Protein AF-A0A385SNW0-F1 (afdb_monomer_lite)

Radius of gyration: 22.73 Å; chains: 1; bounding box: 63×82×69 Å

Secondary structure (DSSP, 8-state):
---PPPPPPPPPPPPPSS-SS-HHHHHHHHT-S-HHHHHHHHHHHHHHHHH--------TTS------TTS--S--HHHHHHHHTTTHHHHHHHHHHHHHH-STT-PPPTT-HHHHHHHHHHHHHIIIIIS---TT-TT---BTTB--HHHHHHHHHHHHHS---SS--TT-TTSSS------SS--TTHHHHHHHHHHHHHHHHHHHH-SSS-----HHHHHHHHHHHHHHHHHHHT-SS---HHHHTTSTTHHHHHHHHHHHHHHHHHHHTT-HHHHHTT---SSHHHHHHHHHHHHT-PPPTTHHHHHHHHHHHHHHHHHHHTTTTTSSSHHHHHHHHHHTT-TTT-----HHHHHHHHHHHHHHHHHHHHH---SS-GGG---------------------

pLDDT: mean 79.0, std 19.17, range [30.14, 98.19]

Structure (mmCIF, N/CA/C/O backbone):
data_AF-A0A385SNW0-F1
#
_entry.id   AF-A0A385SNW0-F1
#
loop_
_atom_site.group_PDB
_atom_site.id
_atom_site.type_symbol
_atom_site.label_atom_id
_atom_site.label_alt_id
_atom_site.label_comp_id
_atom_site.label_asym_id
_atom_site.label_entity_id
_atom_site.label_seq_id
_atom_site.pdbx_PDB_ins_code
_atom_site.Cartn_x
_atom_site.Cartn_y
_atom_site.Cartn_z
_atom_site.occupancy
_atom_site.B_iso_or_equiv
_atom_site.auth_seq_id
_atom_site.auth_comp_id
_atom_site.auth_asym_id
_atom_site.auth_atom_id
_atom_site.pdbx_PDB_model_num
ATOM 1 N N . MET A 1 1 ? -7.288 33.166 36.644 1.00 39.44 1 MET A N 1
ATOM 2 C CA . MET A 1 1 ? -6.445 32.934 35.454 1.00 39.44 1 MET A CA 1
ATOM 3 C C . MET A 1 1 ? -7.300 32.176 34.458 1.00 39.44 1 MET A C 1
ATOM 5 O O . MET A 1 1 ? -7.599 31.019 34.710 1.00 39.44 1 MET A O 1
ATOM 9 N N . ASN A 1 2 ? -7.785 32.853 33.417 1.00 34.69 2 ASN A N 1
ATOM 10 C CA . ASN A 1 2 ? -8.553 32.218 32.348 1.00 34.69 2 ASN A CA 1
ATOM 11 C C . ASN A 1 2 ? -7.585 31.387 31.509 1.00 34.69 2 ASN A C 1
ATOM 13 O O . ASN A 1 2 ? -6.866 31.938 30.678 1.00 34.69 2 ASN A O 1
ATOM 17 N N . SER A 1 3 ? -7.528 30.082 31.763 1.00 32.91 3 SER A N 1
ATOM 18 C CA . SER A 1 3 ? -6.927 29.143 30.828 1.00 32.91 3 SER A CA 1
ATOM 19 C C . SER A 1 3 ? -7.819 29.100 29.593 1.00 32.91 3 SER A C 1
ATOM 21 O O . SER A 1 3 ? -8.961 28.644 29.634 1.00 32.91 3 SER A O 1
ATOM 23 N N . THR A 1 4 ? -7.314 29.638 28.489 1.00 33.72 4 THR A N 1
ATOM 24 C CA . THR A 1 4 ? -7.886 29.391 27.172 1.00 33.72 4 THR A CA 1
ATOM 25 C C . THR A 1 4 ? -7.966 27.877 26.956 1.00 33.72 4 THR A C 1
ATOM 27 O O . THR A 1 4 ? -6.985 27.177 27.231 1.00 33.72 4 THR A O 1
ATOM 30 N N . PRO A 1 5 ? -9.117 27.340 26.513 1.00 36.12 5 PRO A N 1
ATOM 31 C CA . PRO A 1 5 ? -9.210 25.931 26.169 1.00 36.12 5 PRO A CA 1
ATOM 32 C C . PRO A 1 5 ? -8.174 25.613 25.080 1.00 36.12 5 PRO A C 1
ATOM 34 O O . PRO A 1 5 ? -7.929 26.457 24.209 1.00 36.12 5 PRO A O 1
ATOM 37 N N . PRO A 1 6 ? -7.528 24.436 25.137 1.00 34.84 6 PRO A N 1
ATOM 38 C CA . PRO A 1 6 ? -6.547 24.046 24.138 1.00 34.84 6 PRO A CA 1
ATOM 39 C C . PRO A 1 6 ? -7.198 24.085 22.755 1.00 34.84 6 PRO A C 1
ATOM 41 O O . PRO A 1 6 ? -8.291 23.553 22.559 1.00 34.84 6 PRO A O 1
ATOM 44 N N . VAL A 1 7 ? -6.528 24.748 21.809 1.00 32.88 7 VAL A N 1
ATOM 45 C CA . VAL A 1 7 ? -6.937 24.762 20.403 1.00 32.88 7 VAL A CA 1
ATOM 46 C C . VAL A 1 7 ? -7.024 23.300 19.946 1.00 32.88 7 VAL A C 1
ATOM 48 O O . VAL A 1 7 ? -6.035 22.576 20.103 1.00 32.88 7 VAL A O 1
ATOM 51 N N . PRO A 1 8 ? -8.183 22.830 19.449 1.00 35.72 8 PRO A N 1
ATOM 52 C CA . PRO A 1 8 ? -8.296 21.466 18.966 1.00 35.72 8 PRO A CA 1
ATOM 53 C C . PRO A 1 8 ? -7.280 21.253 17.835 1.00 35.72 8 PRO A C 1
ATOM 55 O O . PRO A 1 8 ? -7.146 22.134 16.981 1.00 35.72 8 PRO A O 1
ATOM 58 N N . PRO A 1 9 ? -6.554 20.122 17.812 1.00 38.06 9 PRO A N 1
ATOM 59 C CA . PRO A 1 9 ? -5.697 19.792 16.685 1.00 38.06 9 PRO A CA 1
ATOM 60 C C . PRO A 1 9 ? -6.530 19.803 15.406 1.00 38.06 9 PRO A C 1
ATOM 62 O O . PRO A 1 9 ? -7.639 19.262 15.380 1.00 38.06 9 PRO A O 1
ATOM 65 N N . THR A 1 10 ? -6.003 20.431 14.359 1.00 35.72 10 THR A N 1
ATOM 66 C CA . THR A 1 10 ? -6.636 20.474 13.043 1.00 35.72 10 THR A CA 1
ATOM 67 C C . THR A 1 10 ? -6.953 19.040 12.613 1.00 35.72 10 THR A C 1
ATOM 69 O O . THR A 1 10 ? -6.046 18.201 12.633 1.00 35.72 10 THR A O 1
ATOM 72 N N . PRO A 1 11 ? -8.213 18.714 12.258 1.00 37.84 11 PRO A N 1
ATOM 73 C CA . PRO A 1 11 ? -8.527 17.433 11.644 1.00 37.84 11 PRO A CA 1
ATOM 74 C C . PRO A 1 11 ? -7.546 17.205 10.501 1.00 37.84 11 PRO A C 1
ATOM 76 O O . PRO A 1 11 ? -7.362 18.109 9.681 1.00 37.84 11 PRO A O 1
ATOM 79 N N . LEU A 1 12 ? -6.898 16.036 10.470 1.00 37.41 12 LEU A N 1
ATOM 80 C CA . LEU A 1 12 ? -6.000 15.720 9.366 1.00 37.41 12 LEU A CA 1
ATOM 81 C C . LEU A 1 12 ? -6.790 15.905 8.069 1.00 37.41 12 LEU A C 1
ATOM 83 O O . LEU A 1 12 ? -7.896 15.352 7.964 1.00 37.41 12 LEU A O 1
ATOM 87 N N . PRO A 1 13 ? -6.269 16.679 7.105 1.00 35.03 13 PRO A N 1
ATOM 88 C CA . PRO A 1 13 ? -6.940 16.813 5.836 1.00 35.03 13 PRO A CA 1
ATOM 89 C C . PRO A 1 13 ? -7.149 15.406 5.268 1.00 35.03 13 PRO A C 1
ATOM 91 O O . PRO A 1 13 ? -6.253 14.550 5.383 1.00 35.03 13 PRO A O 1
ATOM 94 N N . PRO A 1 14 ? -8.346 15.121 4.721 1.00 37.06 14 PRO A N 1
ATOM 95 C CA . PRO A 1 14 ? -8.557 13.876 4.009 1.00 37.06 14 PRO A CA 1
ATOM 96 C C . PRO A 1 14 ? -7.433 13.740 2.986 1.00 37.06 14 PRO A C 1
ATOM 98 O O . PRO A 1 14 ? -7.084 14.720 2.325 1.00 37.06 14 PRO A O 1
ATOM 101 N N . ILE A 1 15 ? -6.856 12.540 2.864 1.00 36.97 15 ILE A N 1
ATOM 102 C CA . ILE A 1 15 ? -6.049 12.239 1.683 1.00 36.97 15 ILE A CA 1
ATOM 103 C C . ILE A 1 15 ? -6.996 12.520 0.522 1.00 36.97 15 ILE A C 1
ATOM 105 O O . ILE A 1 15 ? -8.077 11.919 0.492 1.00 36.97 15 ILE A O 1
ATOM 109 N N . PRO A 1 16 ? -6.682 13.472 -0.368 1.00 31.05 16 PRO A N 1
ATOM 110 C CA . PRO A 1 16 ? -7.543 13.707 -1.499 1.00 31.05 16 PRO A CA 1
ATOM 111 C C . PRO A 1 16 ? -7.663 12.362 -2.211 1.00 31.05 16 PRO A C 1
ATOM 113 O O . PRO A 1 16 ? -6.662 11.799 -2.656 1.00 31.05 16 PRO A O 1
ATOM 116 N N . TYR A 1 17 ? -8.879 11.825 -2.308 1.00 37.06 17 TYR A N 1
ATOM 117 C CA . TYR A 1 17 ? -9.205 10.767 -3.264 1.00 37.06 17 TYR A CA 1
ATOM 118 C C . TYR A 1 17 ? -9.212 11.380 -4.667 1.00 37.06 17 TYR A C 1
ATOM 120 O O . TYR A 1 17 ? -10.197 11.371 -5.387 1.00 37.06 17 TYR A O 1
ATOM 128 N N . THR A 1 18 ? -8.100 12.000 -5.018 1.00 36.72 18 THR A N 1
ATOM 129 C CA . THR A 1 18 ? -7.802 12.643 -6.276 1.00 36.72 18 THR A CA 1
ATOM 130 C C . THR A 1 18 ? -6.296 12.785 -6.230 1.00 36.72 18 THR A C 1
ATOM 132 O O . THR A 1 18 ? -5.792 13.615 -5.481 1.00 36.72 18 THR A O 1
ATOM 135 N N . ASN A 1 19 ? -5.569 11.948 -6.966 1.00 39.91 19 ASN A N 1
ATOM 136 C CA . ASN A 1 19 ? -4.572 12.463 -7.895 1.00 39.91 19 ASN A CA 1
ATOM 137 C C . ASN A 1 19 ? -4.086 13.872 -7.514 1.00 39.91 19 ASN A C 1
ATOM 139 O O . ASN A 1 19 ? -4.603 14.849 -8.053 1.00 39.91 19 ASN A O 1
ATOM 143 N N . SER A 1 20 ? -3.161 13.994 -6.550 1.00 50.25 20 SER A N 1
ATOM 144 C CA . SER A 1 20 ? -2.645 15.306 -6.110 1.00 50.25 20 SER A CA 1
ATOM 145 C C . SER A 1 20 ? -2.094 16.107 -7.299 1.00 50.25 20 SER A C 1
ATOM 147 O O . SER A 1 20 ? -2.001 17.327 -7.254 1.00 50.25 20 SER A O 1
ATOM 149 N N . TYR A 1 21 ? -1.793 15.386 -8.381 1.00 58.62 21 TYR A N 1
ATOM 150 C CA . TYR A 1 21 ? -1.544 15.863 -9.729 1.00 58.62 21 TYR A CA 1
ATOM 151 C C . TYR A 1 21 ? -2.453 15.124 -10.715 1.00 58.62 21 TYR A C 1
ATOM 153 O O . TYR A 1 21 ? -2.672 13.925 -10.541 1.00 58.62 21 TYR A O 1
ATOM 161 N N . ALA A 1 22 ? -2.947 15.796 -11.760 1.00 67.12 22 ALA A N 1
ATOM 162 C CA . ALA A 1 22 ? -3.725 15.159 -12.829 1.00 67.12 22 ALA A CA 1
ATOM 163 C C . ALA A 1 22 ? -2.983 13.941 -13.417 1.00 67.12 22 ALA A C 1
ATOM 165 O O . ALA A 1 22 ? -1.752 13.920 -13.429 1.00 67.12 22 ALA A O 1
ATOM 166 N N . LEU A 1 23 ? -3.717 12.933 -13.910 1.00 72.75 23 LEU A N 1
ATOM 167 C CA . LEU A 1 23 ? -3.118 11.699 -14.444 1.00 72.75 23 LEU A CA 1
ATOM 168 C C . LEU A 1 23 ? -2.054 11.999 -15.510 1.00 72.75 23 LEU A C 1
ATOM 170 O O . LEU A 1 23 ? -0.959 11.461 -15.432 1.00 72.75 23 LEU A O 1
ATOM 174 N N . GLU A 1 24 ? -2.328 12.945 -16.407 1.00 78.44 24 GLU A N 1
ATOM 175 C CA . GLU A 1 24 ? -1.403 13.406 -17.453 1.00 78.44 24 GLU A CA 1
ATOM 176 C C . GLU A 1 24 ? -0.051 13.888 -16.891 1.00 78.44 24 GLU A C 1
ATOM 178 O O . GLU A 1 24 ? 1.011 13.628 -17.459 1.00 78.44 24 GLU A O 1
ATOM 183 N N . VAL A 1 25 ? -0.066 14.557 -15.732 1.00 79.06 25 VAL A N 1
ATOM 184 C CA . VAL A 1 25 ? 1.152 15.024 -15.049 1.00 79.06 25 VAL A CA 1
ATOM 185 C C . VAL A 1 25 ? 1.915 13.842 -14.458 1.00 79.06 25 VAL A C 1
ATOM 187 O O . VAL A 1 25 ? 3.140 13.789 -14.555 1.00 79.06 25 VAL A O 1
ATOM 190 N N . GLN A 1 26 ? 1.201 12.880 -13.867 1.00 79.00 26 GLN A N 1
ATOM 191 C CA . GLN A 1 26 ? 1.812 11.668 -13.319 1.00 79.00 26 GLN A CA 1
ATOM 192 C C . GLN A 1 26 ? 2.445 10.821 -14.432 1.00 79.00 26 GLN A C 1
ATOM 194 O O . GLN A 1 26 ? 3.576 10.362 -14.285 1.00 79.00 26 GLN A O 1
ATOM 199 N N . GLU A 1 27 ? 1.753 10.666 -15.563 1.00 82.56 27 GLU A N 1
ATOM 200 C CA . GLU A 1 27 ? 2.252 9.977 -16.756 1.00 82.56 27 GLU A CA 1
ATOM 201 C C . GLU A 1 27 ? 3.515 10.653 -17.292 1.00 82.56 27 GLU A C 1
ATOM 203 O O . GLU A 1 27 ? 4.541 9.996 -17.456 1.00 82.56 27 GLU A O 1
ATOM 208 N N . THR A 1 28 ? 3.487 11.976 -17.464 1.00 84.75 28 THR A N 1
ATOM 209 C CA . THR A 1 28 ? 4.659 12.743 -17.916 1.00 84.75 28 THR A CA 1
ATOM 210 C C . THR A 1 28 ? 5.850 12.571 -16.969 1.00 84.75 28 THR A C 1
ATOM 212 O O . THR A 1 28 ? 6.988 12.431 -17.412 1.00 84.75 28 THR A O 1
ATOM 215 N N . PHE A 1 29 ? 5.604 12.546 -15.657 1.00 86.31 29 PHE A N 1
ATOM 216 C CA . PHE A 1 29 ? 6.659 12.430 -14.654 1.00 86.31 29 PHE A CA 1
ATOM 217 C C . PHE A 1 29 ? 7.360 11.064 -14.667 1.00 86.31 29 PHE A C 1
ATOM 219 O O . PHE A 1 29 ? 8.587 11.008 -14.597 1.00 86.31 29 PHE A O 1
ATOM 226 N N . VAL A 1 30 ? 6.619 9.953 -14.761 1.00 85.81 30 VAL A N 1
ATOM 227 C CA . VAL A 1 30 ? 7.231 8.610 -14.669 1.00 85.81 30 VAL A CA 1
ATOM 228 C C . VAL A 1 30 ? 8.012 8.203 -15.921 1.00 85.81 30 VAL A C 1
ATOM 230 O O . VAL A 1 30 ? 8.902 7.353 -15.837 1.00 85.81 30 VAL A O 1
ATOM 233 N N . PHE A 1 31 ? 7.704 8.820 -17.063 1.00 89.62 31 PHE A N 1
ATOM 234 C CA . PHE A 1 31 ? 8.408 8.623 -18.333 1.00 89.62 31 PHE A CA 1
ATOM 235 C C . PHE A 1 31 ? 9.453 9.708 -18.614 1.00 89.62 31 PHE A C 1
ATOM 237 O O . PHE A 1 31 ? 9.979 9.769 -19.719 1.00 89.62 31 PHE A O 1
ATOM 244 N N . TYR A 1 32 ? 9.776 10.556 -17.633 1.00 89.94 32 TYR A N 1
ATOM 245 C CA . TYR A 1 32 ? 10.786 11.594 -17.814 1.00 89.94 32 TYR A CA 1
ATOM 246 C C . TYR A 1 32 ? 12.159 10.982 -18.138 1.00 89.94 32 TYR A C 1
ATOM 248 O O . TYR A 1 32 ? 12.561 9.990 -17.524 1.00 89.94 32 TYR A O 1
ATOM 256 N N . GLU A 1 33 ? 12.876 11.572 -19.095 1.00 87.56 33 GLU A N 1
ATOM 257 C CA . GLU A 1 33 ? 14.103 10.994 -19.665 1.00 87.56 33 GLU A CA 1
ATOM 258 C C . GLU A 1 33 ? 15.260 10.898 -18.660 1.00 87.56 33 GLU A C 1
ATOM 260 O O . GLU A 1 33 ? 16.041 9.947 -18.693 1.00 87.56 33 GLU A O 1
ATOM 265 N N . ASP A 1 34 ? 15.374 11.873 -17.751 1.00 86.38 34 ASP A N 1
ATOM 266 C CA . ASP A 1 34 ? 16.456 11.920 -16.766 1.00 86.38 34 ASP A CA 1
ATOM 267 C C . ASP A 1 34 ? 16.017 11.349 -15.399 1.00 86.38 34 ASP A C 1
ATOM 269 O O . ASP A 1 34 ? 15.321 12.035 -14.633 1.00 86.38 34 ASP A O 1
ATOM 273 N N . PRO A 1 35 ? 16.471 10.138 -15.013 1.00 86.06 35 PRO A N 1
ATOM 274 C CA . PRO A 1 35 ? 16.160 9.559 -13.708 1.00 86.06 35 PRO A CA 1
ATOM 275 C C . PRO A 1 35 ? 16.726 10.372 -12.532 1.00 86.06 35 PRO A C 1
ATOM 277 O O . PRO A 1 35 ? 16.222 10.254 -11.414 1.00 86.06 35 PRO A O 1
ATOM 280 N N . ILE A 1 36 ? 17.737 11.225 -12.742 1.00 86.69 36 ILE A N 1
ATOM 281 C CA . ILE A 1 36 ? 18.278 12.109 -11.698 1.00 86.69 36 ILE A CA 1
ATOM 282 C C . ILE A 1 36 ? 17.256 13.184 -11.327 1.00 86.69 36 ILE A C 1
ATOM 284 O O . ILE A 1 36 ? 17.149 13.542 -10.152 1.00 86.69 36 ILE A O 1
ATOM 288 N N . VAL A 1 37 ? 16.494 13.703 -12.294 1.00 86.75 37 VAL A N 1
ATOM 289 C CA . VAL A 1 37 ? 15.421 14.672 -12.023 1.00 86.75 37 VAL A CA 1
ATOM 290 C C . VAL A 1 37 ? 14.331 14.022 -11.178 1.00 86.75 37 VAL A C 1
ATOM 292 O O . VAL A 1 37 ? 13.912 14.602 -10.175 1.00 86.75 37 VAL A O 1
ATOM 295 N N . ILE A 1 38 ? 13.943 12.791 -11.521 1.00 86.75 38 ILE A N 1
ATOM 296 C CA . ILE A 1 38 ? 12.964 12.011 -10.756 1.00 86.75 38 ILE A CA 1
ATOM 297 C C . ILE A 1 38 ? 13.474 11.773 -9.329 1.00 86.75 38 ILE A C 1
ATOM 299 O O . ILE A 1 38 ? 12.770 12.060 -8.361 1.00 86.75 38 ILE A O 1
ATOM 303 N N . ASP A 1 39 ? 14.723 11.324 -9.171 1.00 86.44 39 ASP A N 1
ATOM 304 C CA . ASP A 1 39 ? 15.311 11.098 -7.849 1.00 86.44 39 ASP A CA 1
ATOM 305 C C . ASP A 1 39 ? 15.388 12.388 -7.019 1.00 86.44 39 ASP A C 1
ATOM 307 O O . ASP A 1 39 ? 15.038 12.386 -5.839 1.00 86.44 39 ASP A O 1
ATOM 311 N N . LYS A 1 40 ? 15.770 13.518 -7.626 1.00 85.19 40 LYS A N 1
ATOM 312 C CA . LYS A 1 40 ? 15.781 14.829 -6.960 1.00 85.19 40 LYS A CA 1
ATOM 313 C C . LYS A 1 40 ? 14.385 15.282 -6.546 1.00 85.19 40 LYS A C 1
ATOM 315 O O . LYS A 1 40 ? 14.247 15.840 -5.461 1.00 85.19 40 LYS A O 1
ATOM 320 N N . ALA A 1 41 ? 13.359 15.040 -7.361 1.00 83.69 41 ALA A N 1
ATOM 321 C CA . ALA A 1 41 ? 11.976 15.359 -7.013 1.00 83.69 41 ALA A CA 1
ATOM 322 C C . ALA A 1 41 ? 11.503 14.535 -5.806 1.00 83.69 41 ALA A C 1
ATOM 324 O O . ALA A 1 41 ? 10.925 15.082 -4.866 1.00 83.69 41 ALA A O 1
ATOM 325 N N . ILE A 1 42 ? 11.840 13.243 -5.774 1.00 83.81 42 ILE A N 1
ATOM 326 C CA . ILE A 1 42 ? 11.580 12.372 -4.625 1.00 83.81 42 ILE A CA 1
ATOM 327 C C . ILE A 1 42 ? 12.335 12.888 -3.386 1.00 83.81 42 ILE A C 1
ATOM 329 O O . ILE A 1 42 ? 11.740 13.106 -2.333 1.00 83.81 42 ILE A O 1
ATOM 333 N N . GLN A 1 43 ? 13.632 13.180 -3.501 1.00 83.81 43 GLN A N 1
ATOM 334 C CA . GLN A 1 43 ? 14.418 13.734 -2.392 1.00 83.81 43 GLN A CA 1
ATOM 335 C C . GLN A 1 43 ? 13.869 15.078 -1.888 1.00 83.81 43 GLN A C 1
ATOM 337 O O . GLN A 1 43 ? 13.821 15.304 -0.677 1.00 83.81 43 GLN A O 1
ATOM 342 N N . LYS A 1 44 ? 13.414 15.951 -2.794 1.00 82.12 44 LYS A N 1
ATOM 343 C CA . LYS A 1 44 ? 12.743 17.204 -2.442 1.00 82.12 44 LYS A CA 1
ATOM 344 C C . LYS A 1 44 ? 11.459 16.936 -1.668 1.00 82.12 44 LYS A C 1
ATOM 346 O O . LYS A 1 44 ? 11.264 17.556 -0.631 1.00 82.12 44 LYS A O 1
ATOM 351 N N . HIS A 1 45 ? 10.634 15.987 -2.105 1.00 79.50 45 HIS A N 1
ATOM 352 C CA . HIS A 1 45 ? 9.405 15.643 -1.397 1.00 79.50 45 HIS A CA 1
ATOM 353 C C . HIS A 1 45 ? 9.680 15.175 0.043 1.00 79.50 45 HIS A C 1
ATOM 355 O O . HIS A 1 45 ? 9.025 15.630 0.977 1.00 79.50 45 HIS A O 1
ATOM 361 N N . TRP A 1 46 ? 10.701 14.336 0.251 1.00 78.31 46 TRP A N 1
ATOM 362 C CA . TRP A 1 46 ? 11.153 13.983 1.602 1.00 78.31 46 TRP A CA 1
ATOM 363 C C . TRP A 1 46 ? 11.607 15.208 2.409 1.00 78.31 46 TRP A C 1
ATOM 365 O O . TRP A 1 46 ? 11.265 15.343 3.587 1.00 78.31 46 TRP A O 1
ATOM 375 N N . SER A 1 47 ? 12.380 16.108 1.795 1.00 77.38 47 SER A N 1
ATOM 376 C CA . SER A 1 47 ? 12.807 17.343 2.456 1.00 77.38 47 SER A CA 1
ATOM 377 C C . SER A 1 47 ? 11.617 18.212 2.860 1.00 77.38 47 SER A C 1
ATOM 379 O O . SER A 1 47 ? 11.591 18.699 3.985 1.00 77.38 47 SER A O 1
ATOM 381 N N . ASP A 1 48 ? 10.627 18.365 1.983 1.00 74.44 48 ASP A N 1
ATOM 382 C CA . ASP A 1 48 ? 9.437 19.175 2.239 1.00 74.44 48 ASP A CA 1
ATOM 383 C C . ASP A 1 48 ? 8.603 18.593 3.395 1.00 74.44 48 ASP A C 1
ATOM 385 O O . ASP A 1 48 ? 8.171 19.340 4.269 1.00 74.44 48 ASP A O 1
ATOM 389 N N . ILE A 1 49 ? 8.463 17.263 3.478 1.00 70.88 49 ILE A N 1
ATOM 390 C CA . ILE A 1 49 ? 7.785 16.587 4.602 1.00 70.88 49 ILE A CA 1
ATOM 391 C C . ILE A 1 49 ? 8.512 16.837 5.931 1.00 70.88 49 ILE A C 1
ATOM 393 O O . ILE A 1 49 ? 7.884 17.022 6.972 1.00 70.88 49 ILE A O 1
ATOM 397 N N . THR A 1 50 ? 9.845 16.788 5.922 1.00 71.88 50 THR A N 1
ATOM 398 C CA . THR A 1 50 ? 10.642 16.716 7.159 1.00 71.88 50 THR A CA 1
ATOM 399 C C . THR A 1 50 ? 11.135 18.061 7.672 1.00 71.88 50 THR A C 1
ATOM 401 O O . THR A 1 50 ? 11.352 18.214 8.874 1.00 71.88 50 THR A O 1
ATOM 404 N N . ASN A 1 51 ? 11.327 19.028 6.780 1.00 67.31 51 ASN A N 1
ATOM 405 C CA . ASN A 1 51 ? 11.857 20.350 7.101 1.00 67.31 51 ASN A CA 1
ATOM 406 C C . ASN A 1 51 ? 10.856 21.470 6.774 1.00 67.31 51 ASN A C 1
ATOM 408 O O . ASN A 1 51 ? 11.118 22.626 7.103 1.00 67.31 51 ASN A O 1
ATOM 412 N N . GLY A 1 52 ? 9.721 21.135 6.154 1.00 59.84 52 GLY A N 1
ATOM 413 C CA . GLY A 1 52 ? 8.864 22.102 5.482 1.00 59.84 52 GLY A CA 1
ATOM 414 C C . GLY A 1 52 ? 9.411 22.468 4.095 1.00 59.84 52 GLY A C 1
ATOM 415 O O . GLY A 1 52 ? 10.574 22.186 3.781 1.00 59.84 52 GLY A O 1
ATOM 416 N N . PRO A 1 53 ? 8.585 23.091 3.240 1.00 58.44 53 PRO A N 1
ATOM 417 C CA . PRO A 1 53 ? 9.005 23.512 1.910 1.00 58.44 53 PRO A CA 1
ATOM 418 C C . PRO A 1 53 ? 10.152 24.526 1.985 1.00 58.44 53 PRO A C 1
ATOM 420 O O . PRO A 1 53 ? 10.055 25.563 2.643 1.00 58.44 53 PRO A O 1
ATOM 423 N N . ILE A 1 54 ? 11.241 24.255 1.267 1.00 47.34 54 ILE A N 1
ATOM 424 C CA . ILE A 1 54 ? 12.357 25.198 1.124 1.00 47.34 54 ILE A CA 1
ATOM 425 C C . ILE A 1 54 ? 11.972 26.232 0.047 1.00 47.34 54 ILE A C 1
ATOM 427 O O . ILE A 1 54 ? 12.123 25.936 -1.132 1.00 47.34 54 ILE A O 1
ATOM 431 N N . ASN A 1 55 ? 11.469 27.406 0.468 1.00 44.91 55 ASN A N 1
ATOM 432 C CA . ASN A 1 55 ? 11.214 28.647 -0.304 1.00 44.91 55 ASN A CA 1
ATOM 433 C C . ASN A 1 55 ? 10.418 28.546 -1.627 1.00 44.91 55 ASN A C 1
ATOM 435 O O . ASN A 1 55 ? 10.968 28.059 -2.603 1.00 44.91 55 ASN A O 1
ATOM 439 N N . PHE A 1 56 ? 9.236 29.188 -1.732 1.00 50.44 56 PHE A N 1
ATOM 440 C CA . PHE A 1 56 ? 8.696 29.691 -3.018 1.00 50.44 56 PHE A CA 1
ATOM 441 C C . PHE A 1 56 ? 7.851 30.979 -2.865 1.00 50.44 56 PHE A C 1
ATOM 443 O O . PHE A 1 56 ? 7.365 31.255 -1.766 1.00 50.44 56 PHE A O 1
ATOM 450 N N . PRO A 1 57 ? 7.735 31.791 -3.940 1.00 48.66 57 PRO A N 1
ATOM 451 C CA . PRO A 1 57 ? 7.064 33.081 -3.965 1.00 48.66 57 PRO A CA 1
ATOM 452 C C . PRO A 1 57 ? 5.546 32.927 -4.079 1.00 48.66 57 PRO A C 1
ATOM 454 O O . PRO A 1 57 ? 5.025 31.969 -4.646 1.00 48.66 57 PRO A O 1
ATOM 457 N N . VAL A 1 58 ? 4.863 33.915 -3.518 1.00 46.25 58 VAL A N 1
ATOM 458 C CA . VAL A 1 58 ? 3.413 34.108 -3.525 1.00 46.25 58 VAL A CA 1
ATOM 459 C C . VAL A 1 58 ? 2.867 34.240 -4.951 1.00 46.25 58 VAL A C 1
ATOM 461 O O . VAL A 1 58 ? 3.463 34.929 -5.777 1.00 46.25 58 VAL A O 1
ATOM 464 N N . ASP A 1 59 ? 1.744 33.577 -5.246 1.00 47.91 59 ASP A N 1
ATOM 465 C CA . ASP A 1 59 ? 1.034 33.755 -6.518 1.00 47.91 59 ASP A CA 1
ATOM 466 C C . ASP A 1 59 ? 0.305 35.117 -6.578 1.00 47.91 59 ASP A C 1
ATOM 468 O O . ASP A 1 59 ? 0.326 35.892 -5.621 1.00 47.91 59 ASP A O 1
ATOM 472 N N . ALA A 1 60 ? -0.354 35.435 -7.699 1.00 53.53 60 ALA A N 1
ATOM 473 C CA . ALA A 1 60 ? -1.083 36.701 -7.885 1.00 53.53 60 ALA A CA 1
ATOM 474 C C . ALA A 1 60 ? -2.278 36.895 -6.918 1.00 53.53 60 ALA A C 1
ATOM 476 O O . ALA A 1 60 ? -2.805 38.001 -6.803 1.00 53.53 60 ALA A O 1
ATOM 477 N N . SER A 1 61 ? -2.682 35.835 -6.212 1.00 54.03 61 SER A N 1
ATOM 478 C CA . SER A 1 61 ? -3.656 35.801 -5.113 1.00 54.03 61 SER A CA 1
ATOM 479 C C . SER A 1 61 ? -3.001 35.619 -3.734 1.00 54.03 61 SER A C 1
ATOM 481 O O . SER A 1 61 ? -3.688 35.371 -2.746 1.00 54.03 61 SER A O 1
ATOM 483 N N . ASN A 1 62 ? -1.676 35.744 -3.641 1.00 49.62 62 ASN A N 1
ATOM 484 C CA . ASN A 1 62 ? -0.875 35.546 -2.438 1.00 49.62 62 ASN A CA 1
ATOM 485 C C . ASN A 1 62 ? -1.035 34.160 -1.764 1.00 49.62 62 ASN A C 1
ATOM 487 O O . ASN A 1 62 ? -0.771 34.031 -0.568 1.00 49.62 62 ASN A O 1
ATOM 491 N N . THR A 1 63 ? -1.438 33.114 -2.499 1.00 43.78 63 THR A N 1
ATOM 492 C CA . THR A 1 63 ? -1.707 31.773 -1.953 1.00 43.78 63 THR A CA 1
ATOM 493 C C . THR A 1 63 ? -0.888 30.693 -2.662 1.00 43.78 63 THR A C 1
ATOM 495 O O . THR A 1 63 ? -1.190 30.265 -3.767 1.00 43.78 63 THR A O 1
ATOM 498 N N . ILE A 1 64 ? 0.157 30.194 -2.006 1.00 46.12 64 ILE A N 1
ATOM 499 C CA . ILE A 1 64 ? 0.866 28.986 -2.444 1.00 46.12 64 ILE A CA 1
ATOM 500 C C . ILE A 1 64 ? 0.088 27.785 -1.888 1.00 46.12 64 ILE A C 1
ATOM 502 O O . ILE A 1 64 ? -0.162 27.739 -0.683 1.00 46.12 64 ILE A O 1
ATOM 506 N N . GLN A 1 65 ? -0.271 26.796 -2.717 1.00 47.56 65 GLN A N 1
ATOM 507 C CA . GLN A 1 65 ? -0.691 25.473 -2.224 1.00 47.56 65 GLN A CA 1
ATOM 508 C C . GLN A 1 65 ? 0.553 24.757 -1.682 1.00 47.56 65 GLN A C 1
ATOM 510 O O . GLN A 1 65 ? 1.233 23.992 -2.363 1.00 47.56 65 GLN A O 1
ATOM 515 N N . VAL A 1 66 ? 0.914 25.138 -0.462 1.00 46.97 66 VAL A N 1
ATOM 516 C CA . VAL A 1 66 ? 2.011 24.583 0.320 1.00 46.97 66 VAL A CA 1
ATOM 517 C C . VAL A 1 66 ? 1.635 23.160 0.722 1.00 46.97 66 VAL A C 1
ATOM 519 O O . VAL A 1 66 ? 0.524 22.947 1.196 1.00 46.97 66 VAL A O 1
ATOM 522 N N . PHE A 1 67 ? 2.565 22.206 0.592 1.00 43.19 67 PHE A N 1
ATOM 523 C CA . PHE A 1 67 ? 2.495 20.973 1.377 1.00 43.19 67 PHE A CA 1
ATOM 524 C C . PHE A 1 67 ? 2.512 21.405 2.844 1.00 43.19 67 PHE A C 1
ATOM 526 O O . PHE A 1 67 ? 3.549 21.862 3.339 1.00 43.19 67 PHE A O 1
ATOM 533 N N . ASN A 1 68 ? 1.354 21.405 3.500 1.00 47.06 68 ASN A N 1
ATOM 534 C CA . ASN A 1 68 ? 1.267 21.893 4.859 1.00 47.06 68 ASN A CA 1
ATOM 535 C C . ASN A 1 68 ? 2.107 20.952 5.727 1.00 47.06 68 ASN A C 1
ATOM 537 O O . ASN A 1 68 ? 2.079 19.736 5.578 1.00 47.06 68 ASN A O 1
ATOM 541 N N . ARG A 1 69 ? 2.873 21.506 6.661 1.00 39.25 69 ARG A N 1
ATOM 542 C CA . ARG A 1 69 ? 3.591 20.726 7.678 1.00 39.25 69 ARG A CA 1
ATOM 543 C C . ARG A 1 69 ? 2.630 19.920 8.568 1.00 39.25 69 ARG A C 1
ATOM 545 O O . ARG A 1 69 ? 3.076 19.042 9.297 1.00 39.25 69 ARG A O 1
ATOM 552 N N . ASP A 1 70 ? 1.337 20.225 8.514 1.00 44.16 70 ASP A N 1
ATOM 553 C CA . ASP A 1 70 ? 0.269 19.449 9.147 1.00 44.16 70 ASP A CA 1
ATOM 554 C C . ASP A 1 70 ? -0.377 18.422 8.191 1.00 44.16 70 ASP A C 1
ATOM 556 O O . ASP A 1 70 ? -1.153 17.570 8.632 1.00 44.16 70 ASP A O 1
ATOM 560 N N . ASP A 1 71 ? -0.019 18.434 6.901 1.00 49.16 71 ASP A N 1
ATOM 561 C CA . ASP A 1 71 ? -0.338 17.364 5.957 1.00 49.16 71 ASP A CA 1
ATOM 562 C C . ASP A 1 71 ? 0.583 16.192 6.278 1.00 49.16 71 ASP A C 1
ATOM 564 O O . ASP A 1 71 ? 1.698 16.061 5.765 1.00 49.16 71 ASP A O 1
ATOM 568 N N . ALA A 1 72 ? 0.131 15.333 7.191 1.00 48.47 72 ALA A N 1
ATOM 569 C CA . ALA A 1 72 ? 0.804 14.073 7.447 1.00 48.47 72 ALA A CA 1
ATOM 570 C C . ALA A 1 72 ? 1.119 13.385 6.107 1.00 48.47 72 ALA A C 1
ATOM 572 O O . ALA A 1 72 ? 0.223 13.333 5.251 1.00 48.47 72 ALA A O 1
ATOM 573 N N . PRO A 1 73 ? 2.340 12.842 5.904 1.00 56.34 73 PRO A N 1
ATOM 574 C CA . PRO A 1 73 ? 2.648 12.137 4.674 1.00 56.34 73 PRO A CA 1
ATOM 575 C C . PRO A 1 73 ? 1.535 11.109 4.421 1.00 56.34 73 PRO A C 1
ATOM 577 O O . PRO A 1 73 ? 1.105 10.428 5.360 1.00 56.34 73 PRO A O 1
ATOM 580 N N . PRO A 1 74 ? 1.001 10.997 3.193 1.00 63.53 74 PRO A N 1
ATOM 581 C CA . PRO A 1 74 ? -0.108 10.088 2.884 1.00 63.53 74 PRO A CA 1
ATOM 582 C C . PRO A 1 74 ? 0.331 8.612 2.897 1.00 63.53 74 PRO A C 1
ATOM 584 O O . PRO A 1 74 ? -0.312 7.750 2.309 1.00 63.53 74 PRO A O 1
ATOM 587 N N . TYR A 1 75 ? 1.452 8.315 3.549 1.00 76.69 75 TYR A N 1
ATOM 588 C CA . TYR A 1 75 ? 2.162 7.057 3.492 1.00 76.69 75 TYR A CA 1
ATOM 589 C C . TYR A 1 75 ? 2.093 6.392 4.857 1.00 76.69 75 TYR A C 1
ATOM 591 O O . TYR A 1 75 ? 2.404 7.000 5.877 1.00 76.69 75 TYR A O 1
ATOM 599 N N . HIS A 1 76 ? 1.729 5.120 4.858 1.00 89.75 76 HIS A N 1
ATOM 600 C CA . HIS A 1 76 ? 1.905 4.242 6.000 1.00 89.75 76 HIS A CA 1
ATOM 601 C C . HIS A 1 76 ? 2.477 2.931 5.476 1.00 89.75 76 HIS A C 1
ATOM 603 O O . HIS A 1 76 ? 2.060 2.445 4.422 1.00 89.75 76 HIS A O 1
ATOM 609 N N . ILE A 1 77 ? 3.414 2.332 6.201 1.00 94.50 77 ILE A N 1
ATOM 610 C CA . ILE A 1 77 ? 4.175 1.164 5.750 1.00 94.50 77 ILE A CA 1
ATOM 611 C C . ILE A 1 77 ? 3.286 -0.060 5.455 1.00 94.50 77 ILE A C 1
ATOM 613 O O . ILE A 1 77 ? 3.671 -0.936 4.682 1.00 94.50 77 ILE A O 1
ATOM 617 N N . ILE A 1 78 ? 2.059 -0.090 5.991 1.00 95.88 78 ILE A N 1
ATOM 618 C CA . ILE A 1 78 ? 1.038 -1.093 5.636 1.00 95.88 78 ILE A CA 1
ATOM 619 C C . ILE A 1 78 ? 0.697 -1.092 4.143 1.00 95.88 78 ILE A C 1
ATOM 621 O O . ILE A 1 78 ? 0.451 -2.158 3.588 1.00 95.88 78 ILE A O 1
ATOM 625 N N . TYR A 1 79 ? 0.725 0.074 3.488 1.00 95.56 79 TYR A N 1
ATOM 626 C CA . TYR A 1 79 ? 0.515 0.186 2.048 1.00 95.56 79 TYR A CA 1
ATOM 627 C C . TYR A 1 79 ? 1.549 -0.667 1.319 1.00 95.56 79 TYR A C 1
ATOM 629 O O . TYR A 1 79 ? 1.204 -1.567 0.560 1.00 95.56 79 TYR A O 1
ATOM 637 N N . ALA A 1 80 ? 2.826 -0.444 1.635 1.00 95.56 80 ALA A N 1
ATOM 638 C CA . ALA A 1 80 ? 3.925 -1.169 1.020 1.00 95.56 80 ALA A CA 1
ATOM 639 C C . ALA A 1 80 ? 3.866 -2.670 1.307 1.00 95.56 80 ALA A C 1
ATOM 641 O O . ALA A 1 80 ? 4.024 -3.469 0.388 1.00 95.56 80 ALA A O 1
ATOM 642 N N . TYR A 1 81 ? 3.527 -3.056 2.538 1.00 96.31 81 TYR A N 1
ATOM 643 C CA . TYR A 1 81 ? 3.301 -4.455 2.884 1.00 96.31 81 TYR A CA 1
ATOM 644 C C . TYR A 1 81 ? 2.212 -5.108 2.014 1.00 96.31 81 TYR A C 1
ATOM 646 O O . TYR A 1 81 ? 2.435 -6.175 1.441 1.00 96.31 81 TYR A O 1
ATOM 654 N N . LEU A 1 82 ? 1.034 -4.488 1.899 1.00 96.38 82 LEU A N 1
ATOM 655 C CA . LEU A 1 82 ? -0.094 -5.050 1.150 1.00 96.38 82 LEU A CA 1
ATOM 656 C C . LEU A 1 82 ? 0.211 -5.148 -0.346 1.00 96.38 82 LEU A C 1
ATOM 658 O O . LEU A 1 82 ? -0.042 -6.188 -0.956 1.00 96.38 82 LEU A O 1
ATOM 662 N N . ILE A 1 83 ? 0.814 -4.104 -0.916 1.00 96.00 83 ILE A N 1
ATOM 663 C CA . ILE A 1 83 ? 1.207 -4.083 -2.323 1.00 96.00 83 ILE A CA 1
ATOM 664 C C . ILE A 1 83 ? 2.312 -5.107 -2.598 1.00 96.00 83 ILE A C 1
ATOM 666 O O . ILE A 1 83 ? 2.199 -5.862 -3.561 1.00 96.00 83 ILE A O 1
ATOM 670 N N . GLU A 1 84 ? 3.347 -5.221 -1.760 1.00 95.00 84 GLU A N 1
ATOM 671 C CA . GLU A 1 84 ? 4.408 -6.216 -1.976 1.00 95.00 84 GLU A CA 1
ATOM 672 C C . GLU A 1 84 ? 3.888 -7.646 -1.905 1.00 95.00 84 GLU A C 1
ATOM 674 O O . GLU A 1 84 ? 4.327 -8.464 -2.708 1.00 95.00 84 GLU A O 1
ATOM 679 N N . ASN A 1 85 ? 2.898 -7.945 -1.051 1.00 94.69 85 ASN A N 1
ATOM 680 C CA . ASN A 1 85 ? 2.253 -9.265 -0.998 1.00 94.69 85 ASN A CA 1
ATOM 681 C C . ASN A 1 85 ? 1.637 -9.714 -2.332 1.00 94.69 85 ASN A C 1
ATOM 683 O O . ASN A 1 85 ? 1.400 -10.905 -2.514 1.00 94.69 85 ASN A O 1
ATOM 687 N N . THR A 1 86 ? 1.418 -8.803 -3.285 1.00 95.88 86 THR A N 1
ATOM 688 C CA . THR A 1 86 ? 0.946 -9.143 -4.637 1.00 95.88 86 THR A CA 1
ATOM 689 C C . THR A 1 86 ? 2.014 -9.819 -5.507 1.00 95.88 86 THR A C 1
ATOM 691 O O . THR A 1 86 ? 1.670 -10.366 -6.555 1.00 95.88 86 THR A O 1
ATOM 694 N N . ARG A 1 87 ? 3.283 -9.818 -5.063 1.00 94.38 87 ARG A N 1
ATOM 695 C CA . ARG A 1 87 ? 4.499 -10.204 -5.809 1.00 94.38 87 ARG A CA 1
ATOM 696 C C . ARG A 1 87 ? 4.914 -9.231 -6.912 1.00 94.38 87 ARG A C 1
ATOM 698 O O . ARG A 1 87 ? 5.743 -9.572 -7.754 1.00 94.38 87 ARG A O 1
ATOM 705 N N . ILE A 1 88 ? 4.374 -8.010 -6.906 1.00 96.00 88 ILE A N 1
ATOM 706 C CA . ILE A 1 88 ? 4.687 -6.998 -7.922 1.00 96.00 88 ILE A CA 1
ATOM 707 C C . ILE A 1 88 ? 6.188 -6.710 -8.039 1.00 96.00 88 ILE A C 1
ATOM 709 O O . ILE A 1 88 ? 6.691 -6.599 -9.151 1.00 96.00 88 ILE A O 1
ATOM 713 N N . ALA A 1 89 ? 6.918 -6.658 -6.922 1.00 94.25 89 ALA A N 1
ATOM 714 C CA . ALA A 1 89 ? 8.356 -6.407 -6.936 1.00 94.25 89 ALA A CA 1
ATOM 715 C C . ALA A 1 89 ? 9.116 -7.508 -7.691 1.00 94.25 89 ALA A C 1
ATOM 717 O O . ALA A 1 89 ? 9.879 -7.198 -8.595 1.00 94.25 89 ALA A O 1
ATOM 718 N N . GLN A 1 90 ? 8.838 -8.781 -7.395 1.00 92.19 90 GLN A N 1
ATOM 719 C CA . GLN A 1 90 ? 9.505 -9.931 -8.020 1.00 92.19 90 GLN A CA 1
ATOM 720 C C . GLN A 1 90 ? 9.151 -10.048 -9.504 1.00 92.19 90 GLN A C 1
ATOM 722 O O . GLN A 1 90 ? 10.008 -10.352 -10.330 1.00 92.19 90 GLN A O 1
ATOM 727 N N . ILE A 1 91 ? 7.887 -9.792 -9.850 1.00 95.56 91 ILE A N 1
ATOM 728 C CA . ILE A 1 91 ? 7.417 -9.807 -11.239 1.00 95.56 91 ILE A CA 1
ATOM 729 C C . ILE A 1 91 ? 8.127 -8.721 -12.052 1.00 95.56 91 ILE A C 1
ATOM 731 O O . ILE A 1 91 ? 8.623 -9.005 -13.140 1.00 95.56 91 ILE A O 1
ATOM 735 N N . ILE A 1 92 ? 8.210 -7.495 -11.529 1.00 96.00 92 ILE A N 1
ATOM 736 C CA . ILE A 1 92 ? 8.869 -6.391 -12.233 1.00 96.00 92 ILE A CA 1
ATOM 737 C C . ILE A 1 92 ? 10.392 -6.562 -12.260 1.00 96.00 92 ILE A C 1
ATOM 739 O O . ILE A 1 92 ? 11.002 -6.298 -13.289 1.00 96.00 92 ILE A O 1
ATOM 743 N N . GLU A 1 93 ? 11.019 -7.043 -11.188 1.00 93.44 93 GLU A N 1
ATOM 744 C CA . GLU A 1 93 ? 12.453 -7.362 -11.186 1.00 93.44 93 GLU A CA 1
ATOM 745 C C . GLU A 1 93 ? 12.785 -8.384 -12.281 1.00 93.44 93 GLU A C 1
ATOM 747 O O . GLU A 1 93 ? 13.694 -8.172 -13.084 1.00 93.44 93 GLU A O 1
ATOM 752 N N . ARG A 1 94 ? 11.987 -9.455 -12.387 1.00 93.12 94 ARG A N 1
ATOM 753 C CA . ARG A 1 94 ? 12.148 -10.454 -13.447 1.00 93.12 94 ARG A CA 1
ATOM 754 C C . ARG A 1 94 ? 11.876 -9.881 -14.836 1.00 93.12 94 ARG A C 1
ATOM 756 O O . ARG A 1 94 ? 12.563 -10.268 -15.775 1.00 93.12 94 ARG A O 1
ATOM 763 N N . LEU A 1 95 ? 10.910 -8.971 -14.971 1.00 94.75 95 LEU A N 1
ATOM 764 C CA . LEU A 1 95 ? 10.650 -8.256 -16.221 1.00 94.75 95 LEU A CA 1
ATOM 765 C C . LEU A 1 95 ? 11.880 -7.471 -16.678 1.00 94.75 95 LEU A C 1
ATOM 767 O O . LEU A 1 95 ? 12.288 -7.610 -17.827 1.00 94.75 95 LEU A O 1
ATOM 771 N N . ILE A 1 96 ? 12.467 -6.673 -15.782 1.00 93.69 96 ILE A N 1
ATOM 772 C CA . ILE A 1 96 ? 13.661 -5.867 -16.071 1.00 93.69 96 ILE A CA 1
ATOM 773 C C . ILE A 1 96 ? 14.822 -6.792 -16.448 1.00 93.69 96 ILE A C 1
ATOM 775 O O . ILE A 1 96 ? 15.464 -6.580 -17.473 1.00 93.69 96 ILE A O 1
ATOM 779 N N . TYR A 1 97 ? 15.034 -7.862 -15.674 1.00 93.00 97 TYR A N 1
ATOM 780 C CA . TYR A 1 97 ? 16.065 -8.859 -15.960 1.00 93.00 97 TYR A CA 1
ATOM 781 C C . TYR A 1 97 ? 15.915 -9.459 -17.362 1.00 93.00 97 TYR A C 1
ATOM 783 O O . TYR A 1 97 ? 16.883 -9.469 -18.121 1.00 93.00 97 TYR A O 1
ATOM 791 N N . LEU A 1 98 ? 14.713 -9.936 -17.711 1.00 91.94 98 LEU A N 1
ATO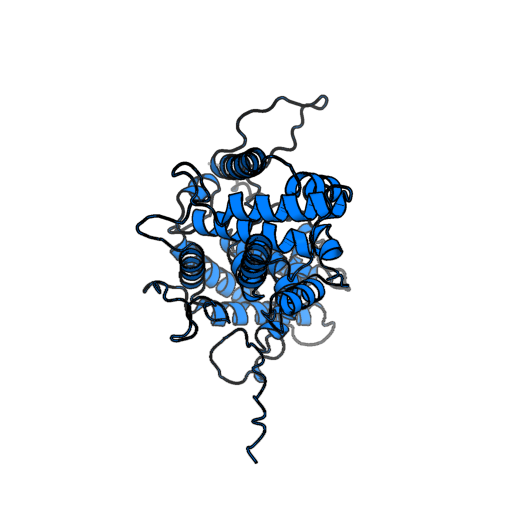M 792 C CA . LEU A 1 98 ? 14.447 -10.529 -19.021 1.00 91.94 98 LEU A CA 1
ATOM 793 C C . LEU A 1 98 ? 14.658 -9.516 -20.143 1.00 91.94 98 LEU A C 1
ATOM 795 O O . LEU A 1 98 ? 15.283 -9.875 -21.124 1.00 91.94 98 LEU A O 1
ATOM 799 N N . TYR A 1 99 ? 14.232 -8.261 -19.980 1.00 89.25 99 TYR A N 1
ATOM 800 C CA . TYR A 1 99 ? 14.460 -7.223 -20.995 1.00 89.25 99 TYR A CA 1
ATOM 801 C C . TYR A 1 99 ? 15.931 -6.897 -21.243 1.00 89.25 99 TYR A C 1
ATOM 803 O O . TYR A 1 99 ? 16.291 -6.499 -22.345 1.00 89.25 99 TYR A O 1
ATOM 811 N N . GLN A 1 100 ? 16.775 -6.999 -20.219 1.00 88.31 100 GLN A N 1
ATOM 812 C CA . GLN A 1 100 ? 18.196 -6.672 -20.343 1.00 88.31 100 GLN A CA 1
ATOM 813 C C . GLN A 1 100 ? 19.047 -7.822 -20.877 1.00 88.31 100 GLN A C 1
ATOM 815 O O . GLN A 1 100 ? 20.126 -7.581 -21.413 1.00 88.31 100 GLN A O 1
ATOM 820 N N . HIS A 1 101 ? 18.602 -9.062 -20.675 1.00 88.75 101 HIS A N 1
ATOM 821 C CA . HIS A 1 101 ? 19.407 -10.255 -20.940 1.00 88.75 101 HIS A CA 1
ATOM 822 C C . HIS A 1 101 ? 18.846 -11.119 -22.072 1.00 88.75 101 HIS A C 1
ATOM 824 O O . HIS A 1 101 ? 19.521 -12.050 -22.505 1.00 88.75 101 HIS A O 1
ATOM 830 N N . ASP A 1 102 ? 17.624 -10.847 -22.525 1.00 85.81 102 ASP A N 1
ATOM 831 C CA . ASP A 1 102 ? 16.907 -11.657 -23.501 1.00 85.81 102 ASP A CA 1
ATOM 832 C C . ASP A 1 102 ? 15.902 -10.798 -24.299 1.00 85.81 102 ASP A C 1
ATOM 834 O O . ASP A 1 102 ? 15.559 -9.679 -23.925 1.00 85.81 102 ASP A O 1
ATOM 838 N N . GLU A 1 103 ? 15.394 -11.330 -25.406 1.00 85.19 103 GLU A N 1
ATOM 839 C CA . GLU A 1 103 ? 14.386 -10.683 -26.259 1.00 85.19 103 GLU A CA 1
ATOM 840 C C . GLU A 1 103 ? 13.014 -11.375 -26.161 1.00 85.19 103 GLU A C 1
ATOM 842 O O . GLU A 1 103 ? 12.092 -11.089 -26.927 1.00 85.19 103 GLU A O 1
ATOM 847 N N . THR A 1 104 ? 12.835 -12.275 -25.188 1.00 87.56 104 THR A N 1
ATOM 848 C CA . THR A 1 104 ? 11.606 -13.072 -24.993 1.00 87.56 104 THR A CA 1
ATOM 849 C C . THR A 1 104 ? 10.340 -12.247 -24.763 1.00 87.56 104 THR A C 1
ATOM 851 O O . THR A 1 104 ? 9.234 -12.730 -25.015 1.00 87.56 104 THR A O 1
ATOM 854 N N . LEU A 1 105 ? 10.475 -11.000 -24.311 1.00 88.25 105 LEU A N 1
ATOM 855 C CA . LEU A 1 105 ? 9.357 -10.077 -24.102 1.00 88.25 105 LEU A CA 1
ATOM 856 C C . LEU A 1 105 ? 9.060 -9.196 -25.331 1.00 88.25 105 LEU A C 1
ATOM 858 O O . LEU A 1 105 ? 8.102 -8.423 -25.312 1.0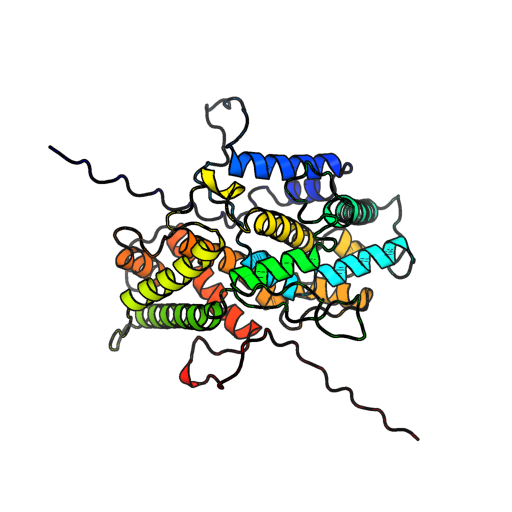0 88.25 105 LEU A O 1
ATOM 862 N N . GLY A 1 106 ? 9.815 -9.369 -26.418 1.00 86.19 106 GLY A N 1
ATOM 863 C CA . GLY A 1 106 ? 9.694 -8.617 -27.662 1.00 86.19 106 GLY A CA 1
ATOM 864 C C . GLY A 1 106 ? 10.667 -7.442 -27.752 1.00 86.19 106 GLY A C 1
ATOM 865 O O . GLY A 1 106 ? 11.200 -6.965 -26.751 1.00 86.19 106 GLY A O 1
ATOM 866 N N . VAL A 1 107 ? 10.874 -6.958 -28.977 1.00 88.75 107 VAL A N 1
ATOM 867 C CA . VAL A 1 107 ? 11.828 -5.884 -29.287 1.00 88.75 107 VAL A CA 1
ATOM 868 C C . VAL A 1 107 ? 11.112 -4.533 -29.328 1.00 88.75 107 VAL A C 1
ATOM 870 O O . VAL A 1 107 ? 10.119 -4.353 -30.038 1.00 88.75 107 VAL A O 1
ATOM 873 N N . ALA A 1 108 ? 11.615 -3.563 -28.562 1.00 88.69 108 ALA A N 1
ATOM 874 C CA . ALA A 1 108 ? 11.121 -2.191 -28.592 1.00 88.69 108 ALA A CA 1
ATOM 875 C C . ALA A 1 108 ? 11.540 -1.496 -29.899 1.00 88.69 108 ALA A C 1
ATOM 877 O O . ALA A 1 108 ? 12.687 -1.596 -30.326 1.00 88.69 108 ALA A O 1
ATOM 878 N N . SER A 1 109 ? 10.612 -0.767 -30.524 1.00 90.69 109 SER A N 1
ATOM 879 C CA . SER A 1 109 ? 10.893 -0.015 -31.750 1.00 90.69 109 SER A CA 1
ATOM 880 C C . SER A 1 109 ? 11.188 1.431 -31.362 1.00 90.69 109 SER A C 1
ATOM 882 O O . SER A 1 109 ? 10.397 2.009 -30.610 1.00 90.69 109 SER A O 1
ATOM 884 N N . PRO A 1 110 ? 12.273 2.033 -31.876 1.00 89.25 110 PRO A N 1
ATOM 885 C CA . PRO A 1 110 ? 12.571 3.434 -31.622 1.00 89.25 110 PRO A CA 1
ATOM 886 C C . PRO A 1 110 ? 11.583 4.379 -32.315 1.00 89.25 110 PRO A C 1
ATOM 888 O O . PRO A 1 110 ? 11.561 5.549 -31.969 1.00 89.25 110 PRO A O 1
ATOM 891 N N . ASP A 1 111 ? 10.745 3.905 -33.241 1.00 93.44 111 ASP A N 1
ATOM 892 C CA . ASP A 1 111 ? 9.792 4.745 -33.981 1.00 93.44 111 ASP A CA 1
ATOM 893 C C . ASP A 1 111 ? 8.412 4.820 -33.305 1.00 93.44 111 ASP A C 1
ATOM 895 O O . ASP A 1 111 ? 7.554 5.616 -33.688 1.00 93.44 111 ASP A O 1
ATOM 899 N N . VAL A 1 112 ? 8.175 3.990 -32.283 1.00 93.56 112 VAL A N 1
ATOM 900 C CA . VAL A 1 112 ? 6.895 3.913 -31.573 1.00 93.56 112 VAL A CA 1
ATOM 901 C C . VAL A 1 112 ? 7.034 4.570 -30.201 1.00 93.56 112 VAL A C 1
ATOM 903 O O . VAL A 1 112 ? 7.622 3.992 -29.290 1.00 93.56 112 VAL A O 1
ATOM 906 N N . VAL A 1 113 ? 6.420 5.745 -30.014 1.00 90.94 113 VAL A N 1
ATOM 907 C CA . VAL A 1 113 ? 6.457 6.526 -28.752 1.00 90.94 113 VAL A CA 1
ATOM 908 C C . VAL A 1 113 ? 6.082 5.683 -27.527 1.00 90.94 113 VAL A C 1
ATOM 910 O O . VAL A 1 113 ? 6.692 5.777 -26.467 1.00 90.94 113 VAL A O 1
ATOM 913 N N . MET A 1 114 ? 5.105 4.789 -27.669 1.00 90.06 114 MET A N 1
ATOM 914 C CA . MET A 1 114 ? 4.705 3.886 -26.590 1.00 90.06 114 MET A CA 1
ATOM 915 C C . MET A 1 114 ? 5.830 2.922 -26.173 1.00 90.06 114 MET A C 1
ATOM 917 O O . MET A 1 114 ? 5.982 2.640 -24.985 1.00 90.06 114 MET A O 1
ATOM 921 N N . HIS A 1 115 ? 6.621 2.431 -27.132 1.00 93.56 115 HIS A N 1
ATOM 922 C CA . HIS A 1 115 ? 7.758 1.548 -26.864 1.00 93.56 115 HIS A CA 1
ATOM 923 C C . HIS A 1 115 ? 8.894 2.344 -26.213 1.00 93.56 115 HIS A C 1
ATOM 925 O O . HIS A 1 115 ? 9.488 1.863 -25.251 1.00 93.56 115 HIS A O 1
ATOM 931 N N . GLN A 1 116 ? 9.136 3.581 -26.664 1.00 92.75 116 GLN A N 1
ATOM 932 C CA . GLN A 1 116 ? 10.095 4.498 -26.034 1.00 92.75 116 GLN A CA 1
ATOM 933 C C . GLN A 1 116 ? 9.749 4.727 -24.556 1.00 92.75 116 GLN A C 1
ATOM 935 O O . GLN A 1 116 ? 10.585 4.493 -23.689 1.00 92.75 116 GLN A O 1
ATOM 940 N N . ASN A 1 117 ? 8.495 5.077 -24.251 1.00 93.31 117 ASN A N 1
ATOM 941 C CA . ASN A 1 117 ? 8.035 5.288 -22.875 1.00 93.31 117 ASN A CA 1
ATOM 942 C C . ASN A 1 117 ? 8.155 4.015 -22.022 1.00 93.31 117 ASN A C 1
ATOM 944 O O . ASN A 1 117 ? 8.581 4.076 -20.869 1.00 93.31 117 ASN A O 1
ATOM 948 N N . ALA A 1 118 ? 7.819 2.847 -22.579 1.00 93.44 118 ALA A N 1
ATOM 949 C CA . ALA A 1 118 ? 7.996 1.576 -21.880 1.00 93.44 118 ALA A CA 1
ATOM 950 C C . ALA A 1 118 ? 9.472 1.325 -21.518 1.00 93.44 118 ALA A C 1
ATOM 952 O O . ALA A 1 118 ? 9.769 0.986 -20.372 1.00 93.44 118 ALA A O 1
ATOM 953 N N . MET A 1 119 ? 10.394 1.543 -22.462 1.00 92.00 119 MET A N 1
ATOM 954 C CA . MET A 1 119 ? 11.835 1.389 -22.228 1.00 92.00 119 MET A CA 1
ATOM 955 C C . MET A 1 119 ? 12.362 2.408 -21.222 1.00 92.00 119 MET A C 1
ATOM 957 O O . MET A 1 119 ? 13.087 2.039 -20.299 1.00 92.00 119 MET A O 1
ATOM 961 N N . GLN A 1 120 ? 11.943 3.665 -21.347 1.00 92.94 120 GLN A N 1
ATOM 962 C CA . GLN A 1 120 ? 12.341 4.727 -20.433 1.00 92.94 120 GLN A CA 1
ATOM 963 C C . GLN A 1 120 ? 11.927 4.403 -18.998 1.00 92.94 120 GLN A C 1
ATOM 965 O O . GLN A 1 120 ? 12.720 4.557 -18.072 1.00 92.94 120 GLN A O 1
ATOM 970 N N . TRP A 1 121 ? 10.715 3.883 -18.792 1.00 94.56 121 TRP A N 1
ATOM 971 C CA . TRP A 1 121 ? 10.276 3.475 -17.461 1.00 94.56 121 TRP A CA 1
ATOM 972 C C . TRP A 1 121 ? 11.080 2.297 -16.906 1.00 94.56 121 TRP A C 1
ATOM 974 O O . TRP A 1 121 ? 11.420 2.310 -15.723 1.00 94.56 121 TRP A O 1
ATOM 984 N N . ILE A 1 122 ? 11.422 1.299 -17.729 1.00 93.81 122 ILE A N 1
ATOM 985 C CA . ILE A 1 122 ? 12.276 0.169 -17.320 1.00 93.81 122 ILE A CA 1
ATOM 986 C C . ILE A 1 122 ? 13.644 0.686 -16.854 1.00 93.81 122 ILE A C 1
ATOM 988 O O . ILE A 1 122 ? 14.068 0.376 -15.738 1.00 93.81 122 ILE A O 1
ATOM 992 N N . MET A 1 123 ? 14.285 1.544 -17.654 1.00 91.75 123 MET A N 1
ATOM 993 C CA . MET A 1 123 ? 15.577 2.157 -17.325 1.00 91.75 123 MET A CA 1
ATOM 994 C C . MET A 1 123 ? 15.494 3.043 -16.077 1.00 91.75 123 MET A C 1
ATOM 996 O O . MET A 1 123 ? 16.361 2.977 -15.204 1.00 91.75 123 MET A O 1
ATOM 1000 N N . ASN A 1 124 ? 14.443 3.856 -1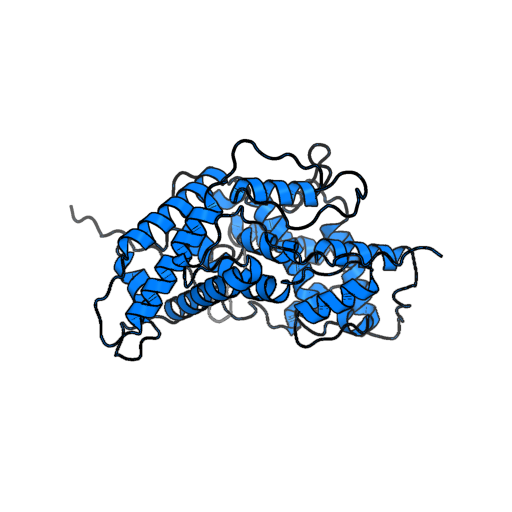5.951 1.00 92.81 124 ASN A N 1
ATOM 1001 C CA . ASN A 1 124 ? 14.210 4.684 -14.769 1.00 92.81 124 ASN A CA 1
ATOM 1002 C C . ASN A 1 124 ? 14.049 3.813 -13.521 1.00 92.81 124 ASN A C 1
ATOM 1004 O O . ASN A 1 124 ? 14.666 4.084 -12.494 1.00 92.81 124 ASN A O 1
ATOM 1008 N N . THR A 1 125 ? 13.263 2.740 -13.609 1.00 94.06 125 THR A N 1
ATOM 1009 C CA . THR A 1 125 ? 13.002 1.831 -12.488 1.00 94.06 125 THR A CA 1
ATOM 1010 C C . THR A 1 125 ? 14.287 1.170 -11.998 1.00 94.06 125 THR A C 1
ATOM 1012 O O . THR A 1 125 ? 14.556 1.163 -10.794 1.00 94.06 125 THR A O 1
ATOM 1015 N N . GLU A 1 126 ? 15.114 0.667 -12.915 1.00 91.44 126 GLU A N 1
ATOM 1016 C CA . GLU A 1 126 ? 16.433 0.126 -12.589 1.00 91.44 126 GLU A CA 1
ATOM 1017 C C . GLU A 1 126 ? 17.317 1.171 -11.892 1.00 91.44 126 GLU A C 1
ATOM 1019 O O . GLU A 1 126 ? 17.802 0.944 -10.780 1.00 91.44 126 GLU A O 1
ATOM 1024 N N . ASN A 1 127 ? 17.474 2.346 -12.507 1.00 89.31 127 ASN A N 1
ATOM 1025 C CA . ASN A 1 127 ? 18.337 3.409 -11.997 1.00 89.31 127 ASN A CA 1
ATOM 1026 C C . ASN A 1 127 ? 17.890 3.952 -10.632 1.00 89.31 127 ASN A C 1
ATOM 1028 O O . ASN A 1 127 ? 18.732 4.345 -9.821 1.00 89.31 127 ASN A O 1
ATOM 1032 N N . LEU A 1 128 ? 16.583 3.984 -10.368 1.00 88.94 128 LEU A N 1
ATOM 1033 C CA . LEU A 1 128 ? 16.014 4.538 -9.140 1.00 88.94 128 LEU A CA 1
ATOM 1034 C C . LEU A 1 128 ? 16.017 3.561 -7.962 1.00 88.94 128 LEU A C 1
ATOM 1036 O O . LEU A 1 128 ? 16.057 4.025 -6.813 1.00 88.94 128 LEU A O 1
ATOM 1040 N N . PHE A 1 129 ? 15.902 2.254 -8.219 1.00 89.12 129 PHE A N 1
ATOM 1041 C CA . PHE A 1 129 ? 15.600 1.268 -7.172 1.00 89.12 129 PHE A CA 1
ATOM 1042 C C . PHE A 1 129 ? 16.503 0.034 -7.151 1.00 89.12 129 PHE A C 1
ATOM 1044 O O . PHE A 1 129 ? 16.648 -0.557 -6.082 1.00 89.12 129 PHE A O 1
ATOM 1051 N N . TYR A 1 130 ? 17.115 -0.343 -8.275 1.00 86.31 130 TYR A N 1
ATOM 1052 C CA . TYR A 1 130 ? 17.980 -1.527 -8.371 1.00 86.31 130 TYR A CA 1
ATOM 1053 C C . TYR A 1 130 ? 19.475 -1.175 -8.440 1.00 86.31 130 TYR A C 1
ATOM 1055 O O . TYR A 1 130 ? 20.327 -2.019 -8.170 1.00 86.31 130 TYR A O 1
ATOM 1063 N N . LYS A 1 131 ? 19.810 0.091 -8.706 1.00 83.50 131 LYS A N 1
ATOM 1064 C CA . LYS A 1 131 ? 21.167 0.627 -8.568 1.00 83.50 131 LYS A CA 1
ATOM 1065 C C . LYS A 1 131 ? 21.507 0.960 -7.111 1.00 83.50 131 LYS A C 1
ATOM 1067 O O . LYS A 1 131 ? 20.682 1.483 -6.361 1.00 83.50 131 LYS A O 1
ATOM 1072 N N . THR A 1 132 ? 22.774 0.776 -6.736 1.00 76.62 132 THR A N 1
ATOM 1073 C CA . THR A 1 132 ? 23.313 1.293 -5.470 1.00 76.62 132 THR A CA 1
ATOM 1074 C C . THR A 1 132 ? 23.208 2.819 -5.420 1.00 76.62 132 THR A C 1
ATOM 1076 O O . THR A 1 132 ? 23.866 3.534 -6.180 1.00 76.62 132 THR A O 1
ATOM 1079 N N . LEU A 1 133 ? 22.381 3.323 -4.504 1.00 76.31 133 LEU A N 1
ATOM 1080 C CA . LEU A 1 133 ? 22.177 4.755 -4.300 1.00 76.31 133 LEU A CA 1
ATOM 1081 C C . LEU A 1 133 ? 23.370 5.415 -3.592 1.00 76.31 133 LEU A C 1
ATOM 1083 O O . LEU A 1 133 ? 24.092 4.785 -2.819 1.00 76.31 133 LEU A O 1
ATOM 1087 N N . SER A 1 134 ? 23.530 6.726 -3.802 1.00 68.75 134 SER A N 1
ATOM 1088 C CA . SER A 1 134 ? 24.475 7.550 -3.034 1.00 68.75 134 SER A CA 1
ATOM 1089 C C . SER A 1 134 ? 24.172 7.495 -1.531 1.00 68.75 134 SER A C 1
ATOM 1091 O O . SER A 1 134 ? 23.013 7.382 -1.114 1.00 68.75 134 SER A O 1
ATOM 1093 N N . ASN A 1 135 ? 25.203 7.672 -0.701 1.00 66.94 135 ASN A N 1
ATOM 1094 C CA . ASN A 1 135 ? 25.060 7.820 0.752 1.00 66.94 135 ASN A CA 1
ATOM 1095 C C . ASN A 1 135 ? 24.185 9.026 1.144 1.00 66.94 135 ASN A C 1
ATOM 1097 O O . ASN A 1 135 ? 23.609 9.034 2.229 1.00 66.94 135 ASN A O 1
ATOM 1101 N N . THR A 1 136 ? 24.060 10.027 0.267 1.00 71.12 136 THR A N 1
ATOM 1102 C CA . THR A 1 136 ? 23.232 11.224 0.489 1.00 71.12 136 THR A CA 1
ATOM 1103 C C . THR A 1 136 ? 21.750 11.022 0.168 1.00 71.12 136 THR A C 1
ATOM 1105 O O . THR A 1 136 ? 20.939 11.867 0.533 1.00 71.12 136 THR A O 1
ATOM 1108 N N . SER A 1 137 ? 21.363 9.919 -0.485 1.00 79.19 137 SER A N 1
ATOM 1109 C CA . SER A 1 137 ? 19.963 9.689 -0.858 1.00 79.19 137 SER A CA 1
ATOM 1110 C C . SER A 1 137 ? 19.129 9.252 0.345 1.00 79.19 137 SER A C 1
ATOM 1112 O O . SER A 1 137 ? 19.404 8.227 0.972 1.00 79.19 137 SER A O 1
ATOM 1114 N N . TYR A 1 138 ? 18.044 9.970 0.645 1.00 78.56 138 TYR A N 1
ATOM 1115 C CA . TYR A 1 138 ? 17.144 9.641 1.757 1.00 78.56 138 TYR A CA 1
ATOM 1116 C C . TYR A 1 138 ? 16.428 8.296 1.603 1.00 78.56 138 TYR A C 1
ATOM 1118 O O . TYR A 1 138 ? 16.023 7.719 2.605 1.00 78.56 138 TYR A O 1
ATOM 1126 N N . ARG A 1 139 ? 16.338 7.734 0.394 1.00 83.88 139 ARG A N 1
ATOM 1127 C CA . ARG A 1 139 ? 15.756 6.399 0.170 1.00 83.88 139 ARG A CA 1
ATOM 1128 C C . ARG A 1 139 ? 16.741 5.248 0.357 1.00 83.88 139 ARG A C 1
ATOM 1130 O O . ARG A 1 139 ? 16.329 4.093 0.341 1.00 83.88 139 ARG A O 1
ATOM 1137 N N . ASN A 1 140 ? 18.030 5.540 0.528 1.00 83.25 140 ASN A N 1
ATOM 1138 C CA . ASN A 1 140 ? 19.052 4.508 0.644 1.00 83.25 140 ASN A CA 1
ATOM 1139 C C . ASN A 1 140 ? 18.951 3.754 1.984 1.00 83.25 140 ASN A C 1
ATOM 1141 O O . ASN A 1 140 ? 19.489 4.180 3.004 1.00 83.25 140 ASN A O 1
ATOM 1145 N N . ILE A 1 141 ? 18.235 2.631 1.979 1.00 81.81 141 ILE A N 1
ATOM 1146 C CA . ILE A 1 141 ? 18.090 1.715 3.125 1.00 81.81 141 ILE A CA 1
ATOM 1147 C C . ILE A 1 141 ? 19.100 0.561 3.091 1.00 81.81 141 ILE A C 1
ATOM 1149 O O . ILE A 1 141 ? 19.092 -0.299 3.976 1.00 81.81 141 ILE A O 1
ATOM 1153 N N . THR A 1 142 ? 19.971 0.554 2.082 1.00 82.81 142 THR A N 1
ATOM 1154 C CA . THR A 1 142 ? 21.013 -0.447 1.872 1.00 82.81 142 THR A CA 1
ATOM 1155 C C . THR A 1 142 ? 22.388 0.080 2.265 1.00 82.81 142 THR A C 1
ATOM 1157 O O . THR A 1 142 ? 22.662 1.276 2.222 1.00 82.81 142 THR A O 1
ATOM 1160 N N . SER A 1 143 ? 23.273 -0.817 2.676 1.00 79.69 143 SER A N 1
ATOM 1161 C CA . SER A 1 143 ? 24.685 -0.528 2.935 1.00 79.69 143 SER A CA 1
ATOM 1162 C C . SER A 1 143 ? 25.470 -1.835 2.967 1.00 79.69 143 SER A C 1
ATOM 1164 O O . SER A 1 143 ? 24.877 -2.910 2.914 1.00 79.69 143 SER A O 1
ATOM 1166 N N . ASN A 1 144 ? 26.785 -1.778 3.178 1.00 78.69 144 ASN A N 1
ATOM 1167 C CA . ASN A 1 144 ? 27.581 -2.989 3.424 1.00 78.69 144 ASN A CA 1
ATOM 1168 C C . ASN A 1 144 ? 27.064 -3.815 4.624 1.00 78.69 144 ASN A C 1
ATOM 1170 O O . ASN A 1 144 ? 27.316 -5.011 4.700 1.00 78.69 144 ASN A O 1
ATOM 1174 N N . VAL A 1 145 ? 26.321 -3.193 5.550 1.00 80.06 145 VAL A N 1
ATOM 1175 C CA . VAL A 1 145 ? 25.686 -3.865 6.700 1.00 80.06 145 VAL A CA 1
ATOM 1176 C C . VAL A 1 145 ? 24.269 -4.360 6.368 1.00 80.06 145 VAL A C 1
ATOM 1178 O O . VAL A 1 145 ? 23.761 -5.275 7.010 1.00 80.06 145 VAL A O 1
ATOM 1181 N N . ARG A 1 146 ? 23.609 -3.761 5.371 1.00 78.31 146 ARG A N 1
ATOM 1182 C CA . ARG A 1 146 ? 22.259 -4.113 4.901 1.00 78.31 146 ARG A CA 1
ATOM 1183 C C . ARG A 1 146 ? 22.287 -4.265 3.375 1.00 78.31 146 ARG A C 1
ATOM 1185 O O . ARG A 1 146 ? 21.841 -3.358 2.676 1.00 78.31 146 ARG A O 1
ATOM 1192 N N . PRO A 1 147 ? 22.843 -5.359 2.838 1.00 75.06 147 PRO A N 1
ATOM 1193 C CA . PRO A 1 147 ? 23.142 -5.441 1.409 1.00 75.06 147 PRO A CA 1
ATOM 1194 C C . PRO A 1 147 ? 21.893 -5.559 0.526 1.00 75.06 147 PRO A C 1
ATOM 1196 O O . PRO A 1 147 ? 21.951 -5.236 -0.653 1.00 75.06 147 PRO A O 1
ATOM 1199 N N . ASN A 1 148 ? 20.760 -6.005 1.080 1.00 82.81 148 ASN A N 1
ATOM 1200 C CA . ASN A 1 148 ? 19.544 -6.280 0.318 1.00 82.81 148 ASN A CA 1
ATOM 1201 C C . ASN A 1 148 ? 18.380 -5.374 0.763 1.00 82.81 148 ASN A C 1
ATOM 1203 O O . ASN A 1 148 ? 17.991 -5.373 1.937 1.00 82.81 148 ASN A O 1
ATOM 1207 N N . ALA A 1 149 ? 17.809 -4.634 -0.193 1.00 86.31 149 ALA A N 1
ATOM 1208 C CA . ALA A 1 149 ? 16.679 -3.737 0.028 1.00 86.31 149 ALA A CA 1
ATOM 1209 C C . ALA A 1 149 ? 15.388 -4.485 0.407 1.00 86.31 149 ALA A C 1
ATOM 1211 O O . ALA A 1 149 ? 14.692 -4.050 1.321 1.00 86.31 149 ALA A O 1
ATOM 1212 N N . GLU A 1 150 ? 15.080 -5.625 -0.221 1.00 87.44 150 GLU A N 1
ATOM 1213 C CA . GLU A 1 150 ? 13.922 -6.461 0.135 1.00 87.44 150 GLU A CA 1
ATOM 1214 C C . GLU A 1 150 ? 14.020 -6.945 1.586 1.00 87.44 150 GLU A C 1
ATOM 1216 O O . GLU A 1 150 ? 13.066 -6.809 2.353 1.00 87.44 150 GLU A O 1
ATOM 1221 N N . SER A 1 151 ? 15.192 -7.433 2.005 1.00 87.62 151 SER A N 1
ATOM 1222 C CA . SER A 1 151 ? 15.419 -7.859 3.393 1.00 87.62 151 SER A CA 1
ATOM 1223 C C . SER A 1 151 ? 15.229 -6.712 4.391 1.00 87.62 151 SER A C 1
ATOM 1225 O O . SER A 1 151 ? 14.701 -6.930 5.485 1.00 87.62 151 SER A O 1
ATOM 1227 N N . ALA A 1 152 ? 15.620 -5.486 4.026 1.00 89.94 152 ALA A N 1
ATOM 1228 C CA . ALA A 1 152 ? 15.390 -4.299 4.847 1.00 89.94 152 ALA A CA 1
ATOM 1229 C C . ALA A 1 152 ? 13.891 -3.962 4.970 1.00 89.94 152 ALA A C 1
ATOM 1231 O O . ALA A 1 152 ? 13.420 -3.697 6.079 1.00 89.94 152 ALA A O 1
ATOM 1232 N N . ARG A 1 153 ? 13.119 -4.047 3.876 1.00 92.12 153 ARG A N 1
ATOM 1233 C CA . ARG A 1 153 ? 11.660 -3.827 3.895 1.00 92.12 153 ARG A CA 1
ATOM 1234 C C . ARG A 1 153 ? 10.924 -4.905 4.694 1.00 92.12 153 ARG A C 1
ATOM 1236 O O . ARG A 1 153 ? 10.157 -4.573 5.595 1.00 92.12 153 ARG A O 1
ATOM 1243 N N . ARG A 1 154 ? 11.235 -6.190 4.477 1.00 92.12 154 ARG A N 1
ATOM 1244 C CA . ARG A 1 154 ? 10.689 -7.313 5.271 1.00 92.12 154 ARG A CA 1
ATOM 1245 C C . ARG A 1 154 ? 10.985 -7.168 6.763 1.00 92.12 154 ARG A C 1
ATOM 1247 O O . ARG A 1 154 ? 10.110 -7.411 7.594 1.00 92.12 154 ARG A O 1
ATOM 1254 N N . ASN A 1 155 ? 12.193 -6.724 7.124 1.00 92.44 155 ASN A N 1
ATOM 1255 C CA . ASN A 1 155 ? 12.524 -6.410 8.513 1.00 92.44 155 ASN A CA 1
ATOM 1256 C C . ASN A 1 155 ? 11.634 -5.292 9.074 1.00 92.44 155 ASN A C 1
ATOM 1258 O O . ASN A 1 155 ? 11.148 -5.422 10.197 1.00 92.44 155 ASN A O 1
ATOM 1262 N N . ALA A 1 156 ? 11.396 -4.226 8.309 1.00 94.31 156 ALA A N 1
ATOM 1263 C CA . ALA A 1 156 ? 10.530 -3.128 8.723 1.00 94.31 156 ALA A CA 1
ATOM 1264 C C . ALA A 1 156 ? 9.072 -3.585 8.925 1.00 94.31 156 ALA A C 1
ATOM 1266 O O . ALA A 1 156 ? 8.497 -3.297 9.976 1.00 94.31 156 ALA A O 1
ATOM 1267 N N . TYR A 1 157 ? 8.516 -4.384 8.004 1.00 95.25 157 TYR A N 1
ATOM 1268 C CA . TYR A 1 157 ? 7.182 -4.992 8.142 1.00 95.25 157 TYR A CA 1
ATOM 1269 C C . TYR A 1 157 ? 7.082 -5.864 9.392 1.00 95.25 157 TYR A C 1
ATOM 1271 O O . TYR A 1 157 ? 6.165 -5.710 10.201 1.00 95.25 157 TYR A O 1
ATOM 1279 N N . PHE A 1 158 ? 8.080 -6.722 9.608 1.00 94.00 158 PHE A N 1
ATOM 1280 C CA . PHE A 1 158 ? 8.115 -7.596 10.771 1.00 94.00 158 PHE A CA 1
ATOM 1281 C C . PHE A 1 158 ? 8.239 -6.812 12.079 1.00 94.00 158 PHE A C 1
ATOM 1283 O O . PHE A 1 158 ? 7.610 -7.155 13.075 1.00 94.00 158 PHE A O 1
ATOM 1290 N N . ARG A 1 159 ? 9.019 -5.729 12.107 1.00 94.75 159 ARG A N 1
ATOM 1291 C CA . ARG A 1 159 ? 9.122 -4.867 13.291 1.00 94.75 159 ARG A CA 1
ATOM 1292 C C . ARG A 1 159 ? 7.803 -4.158 13.575 1.00 94.75 159 ARG A C 1
ATOM 1294 O O . ARG A 1 159 ? 7.387 -4.160 14.732 1.00 94.75 159 ARG A O 1
ATOM 1301 N N . MET A 1 160 ? 7.163 -3.599 12.546 1.00 95.50 160 MET A N 1
ATOM 1302 C CA . MET A 1 160 ? 5.951 -2.791 12.693 1.00 95.50 160 MET A CA 1
ATOM 1303 C C . MET A 1 160 ? 4.703 -3.617 13.021 1.00 95.50 160 MET A C 1
ATOM 1305 O O . MET A 1 160 ? 3.908 -3.194 13.854 1.00 95.50 160 MET A O 1
ATOM 1309 N N . PHE A 1 161 ? 4.544 -4.796 12.415 1.00 95.25 161 PHE A N 1
ATOM 1310 C CA . PHE A 1 161 ? 3.307 -5.585 12.513 1.00 95.25 161 PHE A CA 1
ATOM 1311 C C . PHE A 1 161 ? 3.520 -7.041 12.943 1.00 95.25 161 PHE A C 1
ATOM 1313 O O . PHE A 1 161 ? 2.554 -7.779 13.092 1.00 95.25 161 PHE A O 1
ATOM 1320 N N . GLY A 1 162 ? 4.767 -7.501 13.089 1.00 92.00 162 GLY A N 1
ATOM 1321 C CA . GLY A 1 162 ? 5.053 -8.897 13.444 1.00 92.00 162 GLY A CA 1
ATOM 1322 C C . GLY A 1 162 ? 4.745 -9.919 12.345 1.00 92.00 162 GLY A C 1
ATOM 1323 O O . GLY A 1 162 ? 4.728 -11.115 12.630 1.00 92.00 162 GLY A O 1
ATOM 1324 N N . ILE A 1 163 ? 4.524 -9.472 11.106 1.00 89.62 163 ILE A N 1
ATOM 1325 C CA . ILE A 1 163 ? 4.123 -10.309 9.965 1.00 89.62 163 ILE A CA 1
ATOM 1326 C C . ILE A 1 163 ? 5.214 -10.396 8.894 1.00 89.62 163 ILE A C 1
ATOM 1328 O O . ILE A 1 163 ? 6.074 -9.521 8.785 1.00 89.62 163 ILE A O 1
ATOM 1332 N N . ASP A 1 164 ? 5.163 -11.470 8.110 1.00 89.56 164 ASP A N 1
ATOM 1333 C CA . ASP A 1 164 ? 6.034 -11.720 6.955 1.00 89.56 164 ASP A CA 1
ATOM 1334 C C . ASP A 1 164 ? 5.235 -11.562 5.649 1.00 89.56 164 ASP A C 1
ATOM 1336 O O . ASP A 1 164 ? 3.997 -11.531 5.669 1.00 89.56 164 ASP A O 1
ATOM 1340 N N . LEU A 1 165 ? 5.933 -11.458 4.515 1.00 88.19 165 LEU A N 1
ATOM 1341 C CA . LEU A 1 165 ? 5.274 -11.542 3.207 1.00 88.19 165 LEU A CA 1
ATOM 1342 C C . LEU A 1 165 ? 4.872 -12.998 2.926 1.00 88.19 165 LEU A C 1
ATOM 1344 O O . LEU A 1 165 ? 5.542 -13.935 3.358 1.00 88.19 165 LEU A O 1
ATOM 1348 N N . ALA A 1 166 ? 3.786 -13.180 2.177 1.00 84.62 166 ALA A N 1
ATOM 1349 C CA . ALA A 1 166 ? 3.178 -14.483 1.895 1.00 84.62 166 ALA A CA 1
ATOM 1350 C C . ALA A 1 166 ? 4.048 -15.431 1.053 1.00 84.62 166 ALA A C 1
ATOM 1352 O O . ALA A 1 166 ? 3.769 -16.625 0.990 1.00 84.62 166 ALA A O 1
ATOM 1353 N N . PHE A 1 167 ? 5.078 -14.902 0.393 1.00 78.62 167 PHE A N 1
ATOM 1354 C CA . PHE A 1 167 ? 5.903 -15.622 -0.569 1.00 78.62 167 PHE A CA 1
ATOM 1355 C C . PHE A 1 167 ? 7.391 -15.569 -0.204 1.00 78.62 167 PHE A C 1
ATOM 1357 O O . PHE A 1 167 ? 7.886 -14.658 0.480 1.00 78.62 167 PHE A O 1
ATOM 1364 N N . GLU A 1 168 ? 8.111 -16.561 -0.714 1.00 67.38 168 GLU A N 1
ATOM 1365 C CA . GLU A 1 168 ? 9.541 -16.755 -0.500 1.00 67.38 168 GLU A CA 1
ATOM 1366 C C . GLU A 1 168 ? 10.384 -15.945 -1.492 1.00 67.38 168 GLU A C 1
ATOM 1368 O O . GLU A 1 168 ? 9.879 -15.463 -2.505 1.00 67.38 168 GLU A O 1
ATOM 1373 N N . ASN A 1 169 ? 11.672 -15.755 -1.197 1.00 60.44 169 ASN A N 1
ATOM 1374 C CA . ASN A 1 169 ? 12.547 -15.025 -2.113 1.00 60.44 169 ASN A CA 1
ATOM 1375 C C . ASN A 1 169 ? 12.842 -15.882 -3.346 1.00 60.44 169 ASN A C 1
ATOM 1377 O O . ASN A 1 169 ? 13.271 -17.024 -3.216 1.00 60.44 169 ASN A O 1
ATOM 1381 N N . THR A 1 170 ? 12.661 -15.315 -4.534 1.00 53.69 170 THR A N 1
ATOM 1382 C CA . THR A 1 170 ? 12.907 -15.997 -5.810 1.00 53.69 170 THR A CA 1
ATOM 1383 C C . THR A 1 170 ? 14.382 -16.323 -6.058 1.00 53.69 170 THR A C 1
ATOM 1385 O O . THR A 1 170 ? 14.667 -17.190 -6.876 1.00 53.69 170 THR A O 1
ATOM 1388 N N . ASN A 1 171 ? 15.314 -15.690 -5.337 1.00 49.00 171 ASN A N 1
ATOM 1389 C CA . ASN A 1 171 ? 16.758 -15.879 -5.513 1.00 49.00 171 ASN A CA 1
ATOM 1390 C C . ASN A 1 171 ? 17.348 -17.021 -4.663 1.00 49.00 171 ASN A C 1
ATOM 1392 O O . ASN A 1 171 ? 18.547 -17.266 -4.739 1.00 49.00 171 ASN A O 1
ATOM 1396 N N . ASN A 1 172 ? 16.531 -17.729 -3.876 1.00 44.53 172 ASN A N 1
ATOM 1397 C CA . ASN A 1 172 ? 16.928 -18.936 -3.144 1.00 44.53 172 ASN A CA 1
ATOM 1398 C C . ASN A 1 172 ? 15.840 -20.003 -3.297 1.00 44.53 172 ASN A C 1
ATOM 1400 O O . ASN A 1 172 ? 14.962 -20.139 -2.449 1.00 44.53 172 ASN A O 1
ATOM 1404 N N . LEU A 1 173 ? 15.918 -20.772 -4.384 1.00 44.03 173 LEU A N 1
ATOM 1405 C CA . LEU A 1 173 ? 15.002 -21.883 -4.665 1.00 44.03 173 LEU A CA 1
ATOM 1406 C C . LEU A 1 173 ? 15.143 -23.063 -3.677 1.00 44.03 173 LEU A C 1
ATOM 1408 O O . LEU A 1 173 ? 14.292 -23.944 -3.685 1.00 44.03 173 LEU A O 1
ATOM 1412 N N . ASP A 1 174 ? 16.164 -23.058 -2.808 1.00 40.91 174 ASP A N 1
ATOM 1413 C CA . ASP A 1 174 ? 16.544 -24.214 -1.981 1.00 40.91 174 ASP A CA 1
ATOM 1414 C C . ASP A 1 174 ? 16.337 -24.061 -0.458 1.00 40.91 174 ASP A C 1
ATOM 1416 O O . ASP A 1 174 ? 16.608 -25.006 0.281 1.00 40.91 174 ASP A O 1
ATOM 1420 N N . SER A 1 175 ? 15.867 -22.919 0.075 1.00 39.62 175 SER A N 1
ATOM 1421 C CA . SER A 1 175 ? 15.860 -22.732 1.547 1.00 39.62 175 SER A CA 1
ATOM 1422 C C . SER A 1 175 ? 14.686 -21.978 2.174 1.00 39.62 175 SER A C 1
ATOM 1424 O O . SER A 1 175 ? 14.746 -21.637 3.357 1.00 39.62 175 SER A O 1
ATOM 1426 N N . GLY A 1 176 ? 13.616 -21.706 1.438 1.00 48.75 176 GLY A N 1
ATOM 1427 C CA . GLY A 1 176 ? 12.483 -20.963 1.978 1.00 48.75 176 GLY A CA 1
ATOM 1428 C C . GLY A 1 176 ? 12.716 -19.451 2.111 1.00 48.75 176 GLY A C 1
ATOM 1429 O O . GLY A 1 176 ? 13.747 -18.924 1.690 1.00 48.75 176 GLY A O 1
ATOM 1430 N N . ILE A 1 177 ? 11.703 -18.761 2.662 1.00 52.84 177 ILE A N 1
ATOM 1431 C CA . ILE A 1 177 ? 11.592 -17.302 2.921 1.00 52.84 177 ILE A CA 1
ATOM 1432 C C . ILE A 1 177 ? 12.953 -16.589 3.002 1.00 52.84 177 ILE A C 1
ATOM 1434 O O . ILE A 1 177 ? 13.809 -17.009 3.778 1.00 52.84 177 ILE A O 1
ATOM 1438 N N . ALA A 1 178 ? 13.106 -15.468 2.270 1.00 54.22 178 ALA A N 1
ATOM 1439 C CA . ALA A 1 178 ? 14.312 -14.625 2.257 1.00 54.22 178 ALA A CA 1
ATOM 1440 C C . ALA A 1 178 ? 15.001 -14.609 3.634 1.00 54.22 178 ALA A C 1
ATOM 1442 O O . ALA A 1 178 ? 14.348 -14.201 4.601 1.00 54.22 178 ALA A O 1
ATOM 1443 N N . PRO A 1 179 ? 16.274 -15.020 3.779 1.00 67.81 179 PRO A N 1
ATOM 1444 C CA . PRO A 1 179 ? 16.943 -14.936 5.067 1.00 67.81 179 PRO A CA 1
ATOM 1445 C C . PRO A 1 179 ? 17.166 -13.456 5.401 1.00 67.81 179 PRO A C 1
ATOM 1447 O O . PRO A 1 179 ? 18.135 -12.828 4.981 1.00 67.81 179 PRO A O 1
ATOM 1450 N N . TYR A 1 180 ? 16.225 -12.870 6.136 1.00 83.38 180 TYR A N 1
ATOM 1451 C CA . TYR A 1 180 ? 16.338 -11.537 6.708 1.00 83.38 180 TYR A CA 1
ATOM 1452 C C . TYR A 1 180 ? 16.354 -11.635 8.230 1.00 83.38 180 TYR A C 1
ATOM 1454 O O . TYR A 1 180 ? 15.827 -12.568 8.841 1.00 83.38 180 TYR A O 1
ATOM 1462 N N . PHE A 1 181 ? 16.968 -10.645 8.869 1.00 84.12 181 PHE A N 1
ATOM 1463 C CA . PHE A 1 181 ? 17.024 -10.594 10.321 1.00 84.12 181 PHE A CA 1
ATOM 1464 C C . PHE A 1 181 ? 15.623 -10.354 10.902 1.00 84.12 181 PHE A C 1
ATOM 1466 O O . PHE A 1 181 ? 15.052 -9.275 10.738 1.00 84.12 181 PHE A O 1
ATOM 1473 N N . LYS A 1 182 ? 15.067 -11.335 11.621 1.00 87.00 182 LYS A N 1
ATOM 1474 C CA . LYS A 1 182 ? 13.804 -11.175 12.355 1.00 87.00 182 LYS A CA 1
ATOM 1475 C C . LYS A 1 182 ? 14.074 -10.532 13.711 1.00 87.00 182 LYS A C 1
ATOM 1477 O O . LYS A 1 182 ? 14.657 -11.141 14.605 1.00 87.00 182 LYS A O 1
ATOM 1482 N N . ALA A 1 183 ? 13.656 -9.277 13.862 1.00 87.50 183 ALA A N 1
ATOM 1483 C CA . ALA A 1 183 ? 13.865 -8.530 15.095 1.00 87.50 183 ALA A CA 1
ATOM 1484 C C . ALA A 1 183 ? 13.156 -9.198 16.286 1.00 87.50 183 ALA A C 1
ATOM 1486 O O . ALA A 1 183 ? 11.960 -9.482 16.226 1.00 87.50 183 ALA A O 1
ATOM 1487 N N . LYS A 1 184 ? 13.874 -9.382 17.403 1.00 88.19 184 LYS A N 1
ATOM 1488 C CA . LYS A 1 184 ? 13.293 -9.933 18.642 1.00 88.19 184 LYS A CA 1
ATOM 1489 C C . LYS A 1 184 ? 12.108 -9.096 19.137 1.00 88.19 184 LYS A C 1
ATOM 1491 O O . LYS A 1 184 ? 11.102 -9.651 19.560 1.00 88.19 184 LYS A O 1
ATOM 1496 N N . ALA A 1 185 ? 12.226 -7.771 19.039 1.00 88.00 185 ALA A N 1
ATOM 1497 C CA . ALA A 1 185 ? 11.186 -6.824 19.418 1.00 88.00 185 ALA A CA 1
ATOM 1498 C C . ALA A 1 185 ? 10.329 -6.444 18.193 1.00 88.00 185 ALA A C 1
ATOM 1500 O O . ALA A 1 185 ? 10.711 -5.576 17.401 1.00 88.00 185 ALA A O 1
ATOM 1501 N N . SER A 1 186 ? 9.186 -7.114 18.050 1.00 91.31 186 SER A N 1
ATOM 1502 C CA . SER A 1 186 ? 8.202 -6.963 16.969 1.00 91.31 186 SER A CA 1
ATOM 1503 C C . SER A 1 186 ? 6.776 -6.979 17.524 1.00 91.31 186 SER A C 1
ATOM 1505 O O . SER A 1 186 ? 6.518 -7.576 18.568 1.00 91.31 186 SER A O 1
ATOM 1507 N N . ASN A 1 187 ? 5.851 -6.347 16.808 1.00 94.38 187 ASN A N 1
ATOM 1508 C CA . ASN A 1 187 ? 4.443 -6.225 17.192 1.00 94.38 187 ASN A CA 1
ATOM 1509 C C . ASN A 1 187 ? 3.619 -7.474 16.820 1.00 94.38 187 ASN A C 1
ATOM 1511 O O . ASN A 1 187 ? 2.688 -7.390 16.029 1.00 94.38 187 ASN A O 1
ATOM 1515 N N . LYS A 1 188 ? 3.960 -8.648 17.364 1.00 91.25 188 LYS A N 1
ATOM 1516 C CA . LYS A 1 188 ? 3.316 -9.931 16.995 1.00 91.25 188 LYS A CA 1
ATOM 1517 C C . LYS A 1 188 ? 1.812 -9.997 17.287 1.00 91.25 188 LYS A C 1
ATOM 1519 O O . LYS A 1 188 ? 1.097 -10.701 16.581 1.00 91.25 188 LYS A O 1
ATOM 1524 N N . ASP A 1 189 ? 1.338 -9.232 18.266 1.00 93.38 189 ASP A N 1
ATOM 1525 C CA . ASP A 1 189 ? -0.081 -9.179 18.644 1.00 93.38 189 ASP A CA 1
ATOM 1526 C C . ASP A 1 189 ? -0.899 -8.193 17.794 1.00 93.38 189 ASP A C 1
ATOM 1528 O O . ASP A 1 189 ? -2.101 -8.034 18.013 1.00 93.38 189 ASP A O 1
ATOM 1532 N N . PHE A 1 190 ? -0.273 -7.540 16.805 1.00 95.44 190 PHE A N 1
ATOM 1533 C CA . PHE A 1 190 ? -0.934 -6.542 15.969 1.00 95.44 190 PHE A CA 1
ATOM 1534 C C . PHE A 1 190 ? -2.148 -7.125 15.248 1.00 95.44 190 PHE A C 1
ATOM 1536 O O . PHE A 1 190 ? -3.223 -6.541 15.315 1.00 95.44 190 PHE A O 1
ATOM 1543 N N . ILE A 1 191 ? -2.006 -8.281 14.589 1.00 93.69 191 ILE A N 1
ATOM 1544 C CA . ILE A 1 191 ? -3.101 -8.838 13.786 1.00 93.69 191 ILE A CA 1
ATOM 1545 C C . ILE A 1 191 ? -4.316 -9.217 14.645 1.00 93.69 191 ILE A C 1
ATOM 1547 O O . ILE A 1 191 ? -5.402 -8.734 14.330 1.00 93.69 191 ILE A O 1
ATOM 1551 N N . PRO A 1 192 ? -4.186 -9.998 15.740 1.00 93.12 192 PRO A N 1
ATOM 1552 C CA . PRO A 1 192 ? -5.332 -10.293 16.599 1.00 93.12 192 PRO A CA 1
ATOM 1553 C C . PRO A 1 192 ? -6.051 -9.040 17.117 1.00 93.12 192 PRO A C 1
ATOM 1555 O O . PRO A 1 192 ? -7.279 -9.027 17.187 1.00 93.12 192 PRO A O 1
ATOM 1558 N N . LEU A 1 193 ? -5.309 -7.981 17.464 1.00 95.56 193 LEU A N 1
ATOM 1559 C CA . LEU A 1 193 ? -5.894 -6.711 17.904 1.00 95.56 193 LEU A CA 1
ATOM 1560 C C . LEU A 1 193 ? -6.565 -5.956 16.758 1.00 95.56 193 LEU A C 1
ATOM 1562 O O . LEU A 1 193 ? -7.651 -5.413 16.941 1.00 95.56 193 LEU A O 1
ATOM 1566 N N . PHE A 1 194 ? -5.955 -5.947 15.576 1.00 96.19 194 PHE A N 1
ATOM 1567 C CA . PHE A 1 194 ? -6.502 -5.288 14.398 1.00 96.19 194 PHE A CA 1
ATOM 1568 C C . PHE A 1 194 ? -7.795 -5.961 13.925 1.00 96.19 194 PHE A C 1
ATOM 1570 O O . PHE A 1 194 ? -8.778 -5.280 13.658 1.00 96.19 194 PHE A O 1
ATOM 1577 N N . GLU A 1 195 ? -7.868 -7.291 13.919 1.00 95.19 195 GLU A N 1
ATOM 1578 C CA . GLU A 1 195 ? -9.099 -8.023 13.580 1.00 95.19 195 GLU A CA 1
ATOM 1579 C C . GLU A 1 195 ? -10.202 -7.827 14.636 1.00 95.19 195 GLU A C 1
ATOM 1581 O O . GLU A 1 195 ? -11.392 -7.693 14.310 1.00 95.19 195 GLU A O 1
ATOM 1586 N N . GLN A 1 196 ? -9.814 -7.733 15.913 1.00 94.88 196 GLN A N 1
ATOM 1587 C CA . GLN A 1 196 ? -10.718 -7.306 16.981 1.00 94.88 196 GLN A CA 1
ATOM 1588 C C . GLN A 1 196 ? -11.205 -5.868 16.776 1.00 94.88 196 GLN A C 1
ATOM 1590 O O . GLN A 1 196 ? -12.373 -5.574 16.986 1.00 94.88 196 GLN A O 1
ATOM 1595 N N . PHE A 1 197 ? -10.363 -4.959 16.317 1.00 95.75 197 PHE A N 1
ATOM 1596 C CA . PHE A 1 197 ? -10.782 -3.592 16.037 1.00 95.75 197 PHE A CA 1
ATOM 1597 C C . PHE A 1 197 ? -11.758 -3.525 14.851 1.00 95.75 197 PHE A C 1
ATOM 1599 O O . PHE A 1 197 ? -12.845 -2.959 14.965 1.00 95.75 197 PHE A O 1
ATOM 1606 N N . LEU A 1 198 ? -11.426 -4.184 13.737 1.00 96.25 198 LEU A N 1
ATOM 1607 C CA . LEU A 1 198 ? -12.242 -4.177 12.521 1.00 96.25 198 LEU A CA 1
ATOM 1608 C C . LEU A 1 198 ? -13.646 -4.761 12.728 1.00 96.25 198 LEU A C 1
ATOM 1610 O O . LEU A 1 198 ? -14.614 -4.245 12.174 1.00 96.25 198 LEU A O 1
ATOM 1614 N N . GLY A 1 199 ? -13.781 -5.825 13.520 1.00 94.69 199 GLY A N 1
ATOM 1615 C CA . GLY A 1 199 ? -15.107 -6.398 13.771 1.00 94.69 199 GLY A CA 1
ATOM 1616 C C . GLY A 1 199 ? -15.950 -5.598 14.773 1.00 94.69 199 GLY A C 1
ATOM 1617 O O . GLY A 1 199 ? -17.167 -5.601 14.623 1.00 94.69 199 GLY A O 1
ATOM 1618 N N . GLU A 1 200 ? -15.352 -4.848 15.714 1.00 94.19 200 GLU A N 1
ATOM 1619 C CA . GLU A 1 200 ? -16.131 -3.898 16.532 1.00 94.19 200 GLU A CA 1
ATOM 1620 C C . GLU A 1 200 ? -16.666 -2.752 15.661 1.00 94.19 200 GLU A C 1
ATOM 1622 O O . GLU A 1 200 ? -17.835 -2.381 15.763 1.00 94.19 200 GLU A O 1
ATOM 1627 N N . LEU A 1 201 ? -15.844 -2.236 14.737 1.00 93.88 201 LEU A N 1
ATOM 1628 C CA . LEU A 1 201 ? -16.279 -1.236 13.755 1.00 93.88 201 LEU A CA 1
ATOM 1629 C C . LEU A 1 201 ? -17.413 -1.757 12.864 1.00 93.88 201 LEU A C 1
ATOM 1631 O O . LEU A 1 201 ? -18.375 -1.035 12.604 1.00 93.88 201 LEU A O 1
ATOM 1635 N N . TRP A 1 202 ? -17.323 -3.011 12.410 1.00 93.75 202 TRP A N 1
ATOM 1636 C CA . TRP A 1 202 ? -18.387 -3.642 11.630 1.00 93.75 202 TRP A CA 1
ATOM 1637 C C . TRP A 1 202 ? -19.689 -3.769 12.425 1.00 93.75 202 TRP A C 1
ATOM 1639 O O . TRP A 1 202 ? -20.750 -3.396 11.925 1.00 93.75 202 TRP A O 1
ATOM 1649 N N . GLN A 1 203 ? -19.614 -4.252 13.669 1.00 91.44 203 GLN A N 1
ATOM 1650 C CA . GLN A 1 203 ? -20.782 -4.368 14.541 1.00 91.44 203 GLN A CA 1
ATOM 1651 C C . GLN A 1 203 ? -21.433 -3.001 14.774 1.00 91.44 203 GLN A C 1
ATOM 1653 O O . GLN A 1 203 ? -22.657 -2.874 14.708 1.00 91.44 203 GLN A O 1
ATOM 1658 N N . ALA A 1 204 ? -20.618 -1.968 14.989 1.00 90.94 204 ALA A N 1
ATOM 1659 C CA . ALA A 1 204 ? -21.097 -0.608 15.156 1.00 90.94 204 ALA A CA 1
ATOM 1660 C C . ALA A 1 204 ? -21.805 -0.072 13.907 1.00 90.94 204 ALA A C 1
ATOM 1662 O O . ALA A 1 204 ? -22.880 0.513 14.022 1.00 90.94 204 ALA A O 1
ATOM 1663 N N . TYR A 1 205 ? -21.250 -0.331 12.722 1.00 91.38 205 TYR A N 1
ATOM 1664 C CA . TYR A 1 205 ? -21.878 0.016 11.450 1.00 91.38 205 TYR A CA 1
ATOM 1665 C C . TYR A 1 205 ? -23.230 -0.680 11.251 1.00 91.38 205 TYR A C 1
ATOM 1667 O O . TYR A 1 205 ? -24.207 -0.015 10.915 1.00 91.38 205 TYR A O 1
ATOM 1675 N N . ILE A 1 206 ? -23.319 -1.989 11.508 1.00 90.75 206 ILE A N 1
ATOM 1676 C CA . ILE A 1 206 ? -24.586 -2.726 11.399 1.00 90.75 206 ILE A CA 1
ATOM 1677 C C . ILE A 1 206 ? -25.635 -2.162 12.359 1.00 90.75 206 ILE A C 1
ATOM 1679 O O . ILE A 1 206 ? -26.756 -1.871 11.947 1.00 90.75 206 ILE A O 1
ATOM 1683 N N . ASN A 1 207 ? -25.267 -1.939 13.621 1.00 89.19 207 ASN A N 1
ATOM 1684 C CA . ASN A 1 207 ? -26.187 -1.389 14.613 1.00 89.19 207 ASN A CA 1
ATOM 1685 C C . ASN A 1 207 ? -26.658 0.028 14.264 1.00 89.19 207 ASN A C 1
ATOM 1687 O O . ASN A 1 207 ? -27.820 0.343 14.498 1.00 89.19 207 ASN A O 1
ATOM 1691 N N . ALA A 1 208 ? -25.797 0.861 13.673 1.00 87.50 208 ALA A N 1
ATOM 1692 C CA . ALA A 1 208 ? -26.166 2.202 13.223 1.00 87.50 208 ALA A CA 1
ATOM 1693 C C . ALA A 1 208 ? -27.205 2.192 12.085 1.00 87.50 208 ALA A C 1
ATOM 1695 O O . ALA A 1 208 ? -27.981 3.136 11.951 1.00 87.50 208 ALA A O 1
ATOM 1696 N N . GLN A 1 209 ? -27.238 1.132 11.272 1.00 84.38 209 GLN A N 1
ATOM 1697 C CA . GLN A 1 209 ? -28.218 0.954 10.193 1.00 84.38 209 GLN A CA 1
ATOM 1698 C C . GLN A 1 209 ? -29.528 0.307 10.674 1.00 84.38 209 GLN A C 1
ATOM 1700 O O . GLN A 1 209 ? -30.553 0.405 9.997 1.00 84.38 209 GLN A O 1
ATOM 1705 N N . ASN A 1 210 ? -29.523 -0.345 11.839 1.00 83.38 210 ASN A N 1
ATOM 1706 C CA . ASN A 1 210 ? -30.701 -1.016 12.376 1.00 83.38 210 ASN A CA 1
ATOM 1707 C C . ASN A 1 210 ? -31.738 -0.004 12.889 1.00 83.38 210 ASN A C 1
ATOM 1709 O O . ASN A 1 210 ? -31.433 0.899 13.664 1.00 83.38 210 ASN A O 1
ATOM 1713 N N . THR A 1 211 ? -33.001 -0.192 12.503 1.00 74.81 211 THR A N 1
ATOM 1714 C CA . THR A 1 211 ? -34.140 0.620 12.977 1.00 74.81 211 THR A CA 1
ATOM 1715 C C . THR A 1 211 ? -34.878 -0.003 14.162 1.00 74.81 211 THR A C 1
ATOM 1717 O O . THR A 1 211 ? -35.731 0.635 14.776 1.00 74.81 211 THR A O 1
ATOM 1720 N N . SER A 1 212 ? -34.551 -1.252 14.493 1.00 72.50 212 SER A N 1
ATOM 1721 C CA . SER A 1 212 ? -35.154 -2.030 15.572 1.00 72.50 212 SER A CA 1
ATOM 1722 C C . SER A 1 212 ? -34.128 -2.989 16.175 1.00 72.50 212 SER A C 1
ATOM 1724 O O . SER A 1 212 ? -33.284 -3.513 15.450 1.00 72.50 212 SER A O 1
ATOM 1726 N N . GLY A 1 213 ? -34.242 -3.266 17.474 1.00 73.62 213 GLY A N 1
ATOM 1727 C CA . GLY A 1 213 ? -33.326 -4.136 18.220 1.00 73.62 213 GLY A CA 1
ATOM 1728 C C . GLY A 1 213 ? -32.462 -3.369 19.223 1.00 73.62 213 GLY A C 1
ATOM 1729 O O . GLY A 1 213 ? -32.386 -2.142 19.191 1.00 73.62 213 GLY A O 1
ATOM 1730 N N . ALA A 1 214 ? -31.839 -4.094 20.153 1.00 76.62 214 ALA A N 1
ATOM 1731 C CA . ALA A 1 214 ? -30.921 -3.499 21.120 1.00 76.62 214 ALA A CA 1
ATOM 1732 C C . ALA A 1 214 ? -29.617 -3.082 20.421 1.00 76.62 214 ALA A C 1
ATOM 1734 O O . ALA A 1 214 ? -28.996 -3.889 19.730 1.00 76.62 214 ALA A O 1
ATOM 1735 N N . ASN A 1 215 ? -29.191 -1.833 20.616 1.00 80.56 215 ASN A N 1
ATOM 1736 C CA . ASN A 1 215 ? -27.901 -1.360 20.130 1.00 80.56 215 ASN A CA 1
ATOM 1737 C C . ASN A 1 215 ? -26.788 -1.871 21.061 1.00 80.56 215 ASN A C 1
ATOM 1739 O O . ASN A 1 215 ? -26.622 -1.365 22.168 1.00 80.56 215 ASN A O 1
ATOM 1743 N N . SER A 1 216 ? -26.049 -2.884 20.612 1.00 85.00 216 SER A N 1
ATOM 1744 C CA . SER A 1 216 ? -24.935 -3.497 21.346 1.00 85.00 216 SER A CA 1
ATOM 1745 C C . SER A 1 216 ? -23.579 -2.823 21.098 1.00 85.00 216 SER A C 1
ATOM 1747 O O . SER A 1 216 ? -22.547 -3.388 21.451 1.00 85.00 216 SER A O 1
ATOM 1749 N N . THR A 1 217 ? -23.549 -1.660 20.443 1.00 87.31 217 THR A N 1
ATOM 1750 C CA . THR A 1 217 ? -22.298 -0.996 20.069 1.00 87.31 217 THR A CA 1
ATOM 1751 C C . THR A 1 217 ? -21.539 -0.500 21.290 1.00 87.31 217 THR A C 1
ATOM 1753 O O . THR A 1 217 ? -22.025 0.358 22.025 1.00 87.31 217 THR A O 1
ATOM 1756 N N . ASP A 1 218 ? -20.305 -0.973 21.440 1.00 89.44 218 ASP A N 1
ATOM 1757 C CA . ASP A 1 218 ? -19.372 -0.507 22.459 1.00 89.44 218 ASP A CA 1
ATOM 1758 C C . ASP A 1 218 ? -18.311 0.414 21.834 1.00 89.44 218 ASP A C 1
ATOM 1760 O O . ASP A 1 218 ? -17.260 -0.017 21.351 1.00 89.44 218 ASP A O 1
ATOM 1764 N N . TYR A 1 219 ? -18.600 1.718 2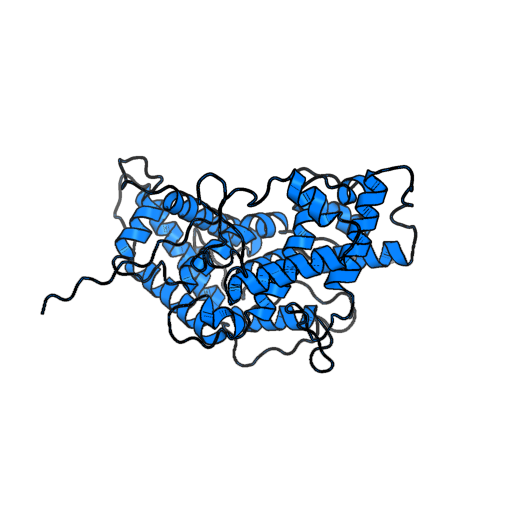1.825 1.00 89.38 219 TYR A N 1
ATOM 1765 C CA . TYR A 1 219 ? -17.662 2.725 21.323 1.00 89.38 219 TYR A CA 1
ATOM 1766 C C . TYR A 1 219 ? -16.384 2.816 22.170 1.00 89.38 219 TYR A C 1
ATOM 1768 O O . TYR A 1 219 ? -15.318 3.088 21.617 1.00 89.38 219 TYR A O 1
ATOM 1776 N N . GLN A 1 220 ? -16.459 2.540 23.477 1.00 90.00 220 GLN A N 1
ATOM 1777 C CA . GLN A 1 220 ? -15.285 2.558 24.349 1.00 90.00 220 GLN A CA 1
ATOM 1778 C C . GLN A 1 220 ? -14.329 1.426 23.979 1.00 90.00 220 GLN A C 1
ATOM 1780 O O . GLN A 1 220 ? -13.126 1.647 23.863 1.00 90.00 220 GLN A O 1
ATOM 1785 N N . ARG A 1 221 ? -14.856 0.234 23.681 1.00 92.31 221 ARG A N 1
ATOM 1786 C CA . ARG A 1 221 ? -14.042 -0.888 23.207 1.00 92.31 221 ARG A CA 1
ATOM 1787 C C . ARG A 1 221 ? -13.310 -0.573 21.901 1.00 92.31 221 ARG A C 1
ATOM 1789 O O . ARG A 1 221 ? -12.151 -0.965 21.758 1.00 92.31 221 ARG A O 1
ATOM 1796 N N . ILE A 1 222 ? -13.955 0.124 20.961 1.00 92.75 222 ILE A N 1
ATOM 1797 C CA . ILE A 1 222 ? -13.327 0.570 19.703 1.00 92.75 222 ILE A CA 1
ATOM 1798 C C . ILE A 1 222 ? -12.145 1.501 19.999 1.00 92.75 222 ILE A C 1
ATOM 1800 O O . ILE A 1 222 ? -11.063 1.305 19.440 1.00 92.75 222 ILE A O 1
ATOM 1804 N N . ILE A 1 223 ? -12.341 2.474 20.893 1.00 91.88 223 ILE A N 1
ATOM 1805 C CA . ILE A 1 223 ? -11.306 3.428 21.315 1.00 91.88 223 ILE A CA 1
ATOM 1806 C C . ILE A 1 223 ? -10.144 2.687 21.987 1.00 91.88 223 ILE A C 1
ATOM 1808 O O . ILE A 1 223 ? -9.004 2.831 21.555 1.00 91.88 223 ILE A O 1
ATOM 1812 N N . ASP A 1 224 ? -10.422 1.810 22.955 1.00 93.19 224 ASP A N 1
ATOM 1813 C CA . ASP A 1 224 ? -9.401 1.039 23.674 1.00 93.19 224 ASP A CA 1
ATOM 1814 C C . ASP A 1 224 ? -8.548 0.170 22.734 1.00 93.19 224 ASP A C 1
ATOM 1816 O O . ASP A 1 224 ? -7.337 0.019 22.924 1.00 93.19 224 ASP A O 1
ATOM 1820 N N . LEU A 1 225 ? -9.172 -0.444 21.722 1.00 95.12 225 LEU A N 1
ATOM 1821 C CA . LEU A 1 225 ? -8.468 -1.239 20.716 1.00 95.12 225 LEU A CA 1
ATOM 1822 C C . LEU A 1 225 ? -7.603 -0.356 19.812 1.00 95.12 225 LEU A C 1
ATOM 1824 O O . LEU A 1 225 ? -6.444 -0.701 19.577 1.00 95.12 225 LEU A O 1
ATOM 1828 N N . ALA A 1 226 ? -8.127 0.783 19.349 1.00 93.56 226 ALA A N 1
ATOM 1829 C CA . ALA A 1 226 ? -7.352 1.748 18.573 1.00 93.56 226 ALA A CA 1
ATOM 1830 C C . ALA A 1 226 ? -6.131 2.239 19.365 1.00 93.56 226 ALA A C 1
ATOM 1832 O O . ALA A 1 226 ? -5.024 2.237 18.828 1.00 93.56 226 ALA A O 1
ATOM 1833 N N . THR A 1 227 ? -6.301 2.553 20.653 1.00 92.06 227 THR A N 1
ATOM 1834 C CA . THR A 1 227 ? -5.210 2.974 21.540 1.00 92.06 227 THR A CA 1
ATOM 1835 C C . THR A 1 227 ? -4.130 1.920 21.684 1.00 92.06 227 THR A C 1
ATOM 1837 O O . THR A 1 227 ? -2.952 2.216 21.493 1.00 92.06 227 THR A O 1
ATOM 1840 N N . LYS A 1 228 ? -4.498 0.657 21.912 1.00 94.50 228 LYS A N 1
ATOM 1841 C CA . LYS A 1 228 ? -3.510 -0.432 21.992 1.00 94.50 228 LYS A CA 1
ATOM 1842 C C . LYS A 1 228 ? -2.719 -0.587 20.694 1.00 94.50 228 LYS A C 1
ATOM 1844 O O . LYS A 1 228 ? -1.499 -0.737 20.726 1.00 94.50 228 LYS A O 1
ATOM 1849 N N . ILE A 1 229 ? -3.396 -0.531 19.544 1.00 95.38 229 ILE A N 1
ATOM 1850 C CA . ILE A 1 229 ? -2.740 -0.612 18.230 1.00 95.38 229 ILE A CA 1
ATOM 1851 C C . ILE A 1 229 ? -1.802 0.593 18.039 1.00 95.38 229 ILE A C 1
ATOM 1853 O O . ILE A 1 229 ? -0.654 0.417 17.623 1.00 95.38 229 ILE A O 1
ATOM 1857 N N . ARG A 1 230 ? -2.245 1.802 18.402 1.00 91.75 230 ARG A N 1
ATOM 1858 C CA . ARG A 1 230 ? -1.434 3.025 18.366 1.00 91.75 230 ARG A CA 1
ATOM 1859 C C . ARG A 1 230 ? -0.170 2.893 19.212 1.00 91.75 230 ARG A C 1
ATOM 1861 O O . ARG A 1 230 ? 0.923 3.108 18.695 1.00 91.75 230 ARG A O 1
ATOM 1868 N N . GLU A 1 231 ? -0.297 2.519 20.481 1.00 91.88 231 GLU A N 1
ATOM 1869 C CA . GLU A 1 231 ? 0.828 2.344 21.406 1.00 91.88 231 GLU A CA 1
ATOM 1870 C C . GLU A 1 231 ? 1.845 1.330 20.871 1.00 91.88 231 GLU A C 1
ATOM 1872 O O . GLU A 1 231 ? 3.056 1.581 20.886 1.00 91.88 231 GLU A O 1
ATOM 1877 N N . MET A 1 232 ? 1.366 0.212 20.315 1.00 93.38 232 MET A N 1
ATOM 1878 C CA . MET A 1 232 ? 2.225 -0.780 19.672 1.00 93.38 232 MET A CA 1
ATOM 1879 C C . MET A 1 232 ? 3.025 -0.168 18.520 1.00 93.38 232 MET A C 1
ATOM 1881 O O . MET A 1 232 ? 4.248 -0.346 18.471 1.00 93.38 232 MET A O 1
ATOM 1885 N N . MET A 1 233 ? 2.383 0.569 17.610 1.00 92.50 233 MET A N 1
ATOM 1886 C CA . MET A 1 233 ? 3.055 1.195 16.465 1.00 92.50 233 MET A CA 1
ATOM 1887 C C . MET A 1 233 ? 4.032 2.301 16.903 1.00 92.50 233 MET A C 1
ATOM 1889 O O . MET A 1 233 ? 5.207 2.285 16.520 1.00 92.50 233 MET A O 1
ATOM 1893 N N . LEU A 1 234 ? 3.616 3.197 17.803 1.00 89.62 234 LEU A N 1
ATOM 1894 C CA . LEU A 1 234 ? 4.463 4.273 18.331 1.00 89.62 234 LEU A CA 1
ATOM 1895 C C . LEU A 1 234 ? 5.698 3.739 19.071 1.00 89.62 234 LEU A C 1
ATOM 1897 O O . LEU A 1 234 ? 6.799 4.273 18.886 1.00 89.62 234 LEU A O 1
ATOM 1901 N N . SER A 1 235 ? 5.567 2.623 19.799 1.00 91.25 235 SER A N 1
ATOM 1902 C CA . SER A 1 235 ? 6.708 1.961 20.444 1.00 91.25 235 SER A CA 1
ATOM 1903 C C . SER A 1 235 ? 7.788 1.550 19.437 1.00 91.25 235 SER A C 1
ATOM 1905 O O . SER A 1 235 ? 8.980 1.573 19.751 1.00 91.25 235 SER A O 1
ATOM 1907 N N . ARG A 1 236 ? 7.397 1.177 18.207 1.00 92.00 236 ARG A N 1
ATOM 1908 C CA . ARG A 1 236 ? 8.339 0.816 17.137 1.00 92.00 236 ARG A CA 1
ATOM 1909 C C . ARG A 1 236 ? 8.965 2.042 16.509 1.00 92.00 236 ARG A C 1
ATOM 1911 O O . ARG A 1 236 ? 10.129 1.964 16.122 1.00 92.00 236 ARG A O 1
ATOM 1918 N N . ARG A 1 237 ? 8.244 3.161 16.462 1.00 89.31 237 ARG A N 1
ATOM 1919 C CA . ARG A 1 237 ? 8.775 4.446 16.000 1.00 89.31 237 ARG A CA 1
ATOM 1920 C C . ARG A 1 237 ? 9.692 5.131 17.016 1.00 89.31 237 ARG A C 1
ATOM 1922 O O . ARG A 1 237 ? 10.424 6.047 16.647 1.00 89.31 237 ARG A O 1
ATOM 1929 N N . GLY A 1 238 ? 9.712 4.652 18.263 1.00 86.94 238 GLY A N 1
ATOM 1930 C CA . GLY A 1 238 ? 10.487 5.250 19.352 1.00 86.94 238 GLY A CA 1
ATOM 1931 C C . GLY A 1 238 ? 9.849 6.530 19.897 1.00 86.94 238 GLY A C 1
ATOM 1932 O O . GLY A 1 238 ? 10.554 7.373 20.442 1.00 86.94 238 GLY A O 1
ATOM 1933 N N . SER A 1 239 ? 8.532 6.684 19.725 1.00 78.50 239 SER A N 1
ATOM 1934 C CA . SER A 1 239 ? 7.751 7.791 20.278 1.00 78.50 239 SER A CA 1
ATOM 1935 C C . SER A 1 239 ? 6.868 7.286 21.414 1.00 78.50 239 SER A C 1
ATOM 1937 O O . SER A 1 239 ? 6.299 6.202 21.320 1.00 78.50 239 SER A O 1
ATOM 1939 N N . ALA A 1 240 ? 6.738 8.086 22.471 1.00 65.25 240 ALA A N 1
ATOM 1940 C CA . ALA A 1 240 ? 5.816 7.845 23.584 1.00 65.25 240 ALA A CA 1
ATOM 1941 C C . ALA A 1 240 ? 4.594 8.784 23.543 1.00 65.25 240 ALA A C 1
ATOM 1943 O O . ALA A 1 240 ? 3.886 8.928 24.533 1.00 65.25 240 ALA A O 1
ATOM 1944 N N . GLY A 1 241 ? 4.371 9.476 22.422 1.00 67.62 241 GLY A N 1
ATOM 1945 C CA . GLY A 1 241 ? 3.303 10.463 22.303 1.00 67.62 241 GLY A CA 1
ATOM 1946 C C . GLY A 1 241 ? 3.002 10.840 20.860 1.00 67.62 241 GLY A C 1
ATOM 1947 O O . GLY A 1 241 ? 3.256 10.069 19.932 1.00 67.62 241 GLY A O 1
ATOM 1948 N N . ASN A 1 242 ? 2.456 12.040 20.673 1.00 63.66 242 ASN A N 1
ATOM 1949 C CA . ASN A 1 242 ? 1.953 12.487 19.379 1.00 63.66 242 ASN A CA 1
ATOM 1950 C C . ASN A 1 242 ? 3.054 12.522 18.316 1.00 63.66 242 ASN A C 1
ATOM 1952 O O . ASN A 1 242 ? 4.119 13.114 18.502 1.00 63.66 242 ASN A O 1
ATOM 1956 N N . LEU A 1 243 ? 2.760 11.887 17.184 1.00 65.19 243 LEU A N 1
ATOM 1957 C CA . LEU A 1 243 ? 3.522 12.033 15.956 1.00 65.19 243 LEU A CA 1
ATOM 1958 C C . LEU A 1 243 ? 3.522 13.506 15.550 1.00 65.19 243 LEU A C 1
ATOM 1960 O O . LEU A 1 243 ? 2.466 14.109 15.384 1.00 65.19 243 LEU A O 1
ATOM 1964 N N . THR A 1 244 ? 4.710 14.082 15.385 1.00 64.25 244 THR A N 1
ATOM 1965 C CA . THR A 1 244 ? 4.862 15.415 14.794 1.00 64.25 244 THR A CA 1
ATOM 1966 C C . THR A 1 244 ? 5.707 15.267 13.541 1.00 64.25 244 THR A C 1
ATOM 1968 O O . THR A 1 244 ? 6.697 14.542 13.546 1.00 64.25 244 THR A O 1
ATOM 1971 N N . LEU A 1 245 ? 5.390 15.961 12.449 1.00 62.03 245 LEU A N 1
ATOM 1972 C CA . LEU A 1 245 ? 6.216 15.821 11.237 1.00 62.03 245 LEU A CA 1
ATOM 1973 C C . LEU A 1 245 ? 7.671 16.278 11.451 1.00 62.03 245 LEU A C 1
ATOM 1975 O O . LEU A 1 245 ? 8.588 15.796 10.792 1.00 62.03 245 LEU A O 1
ATOM 1979 N N . ASN A 1 246 ? 7.904 17.083 12.489 1.00 62.47 246 ASN A N 1
ATOM 1980 C CA . ASN A 1 246 ? 9.221 17.558 12.918 1.00 62.47 246 ASN A CA 1
ATOM 1981 C C . ASN A 1 246 ? 10.178 16.464 13.365 1.00 62.47 246 ASN A C 1
ATOM 1983 O O . ASN A 1 246 ? 11.387 16.583 13.168 1.00 62.47 246 ASN A O 1
ATOM 1987 N N . ASN A 1 247 ? 9.656 15.428 14.023 1.00 70.06 247 ASN A N 1
ATOM 1988 C CA . ASN A 1 247 ? 10.475 14.318 14.487 1.00 70.06 247 ASN A CA 1
ATOM 1989 C C . ASN A 1 247 ? 10.401 13.113 13.549 1.00 70.06 247 ASN A C 1
ATOM 1991 O O . ASN A 1 247 ? 11.230 12.218 13.690 1.00 70.06 247 ASN A O 1
ATOM 1995 N N . TYR A 1 248 ? 9.514 13.123 12.545 1.00 75.19 248 TYR A N 1
ATOM 1996 C CA . TYR A 1 248 ? 9.302 12.001 11.633 1.00 75.19 248 TYR A CA 1
ATOM 1997 C C . TYR A 1 248 ? 10.603 11.482 11.007 1.00 75.19 248 TYR A C 1
ATOM 1999 O O . TYR A 1 248 ? 10.837 10.278 11.014 1.00 75.19 248 TYR A O 1
ATOM 2007 N N . ARG A 1 249 ? 11.517 12.365 10.574 1.00 75.94 249 ARG A N 1
ATOM 2008 C CA . ARG A 1 249 ? 12.823 11.959 10.007 1.00 75.94 249 ARG A CA 1
ATOM 2009 C C . ARG A 1 249 ? 13.733 11.188 10.971 1.00 75.94 249 ARG A C 1
ATOM 2011 O O . ARG A 1 249 ? 14.620 10.470 10.525 1.00 75.94 249 ARG A O 1
ATOM 2018 N N . PHE A 1 250 ? 13.553 11.388 12.274 1.00 78.06 250 PHE A N 1
ATOM 2019 C CA . PHE A 1 250 ? 14.347 10.769 13.338 1.00 78.06 250 PHE A CA 1
ATOM 2020 C C . PHE A 1 250 ? 13.655 9.563 13.962 1.00 78.06 250 PHE A C 1
ATOM 2022 O O . PHE A 1 250 ? 14.266 8.832 14.742 1.00 78.06 250 PHE A O 1
ATOM 2029 N N . MET A 1 251 ? 12.383 9.362 13.636 1.00 84.88 251 MET A N 1
ATOM 2030 C CA . MET A 1 251 ? 11.642 8.214 14.107 1.00 84.88 251 MET A CA 1
ATOM 2031 C C . MET A 1 251 ? 12.145 6.956 13.423 1.00 84.88 251 MET A C 1
ATOM 2033 O O . MET A 1 251 ? 12.490 6.912 12.239 1.00 84.88 251 MET A O 1
ATOM 2037 N N . ASN A 1 252 ? 12.191 5.906 14.221 1.00 89.56 252 ASN A N 1
ATOM 2038 C CA . ASN A 1 252 ? 12.585 4.599 13.757 1.00 89.56 252 ASN A CA 1
ATOM 2039 C C . ASN A 1 252 ? 11.554 4.093 12.732 1.00 89.56 252 ASN A C 1
ATOM 2041 O O . ASN A 1 252 ? 10.355 4.283 12.919 1.00 89.56 252 ASN A O 1
ATOM 2045 N N . LEU A 1 253 ? 12.031 3.442 11.669 1.00 90.88 253 LEU A N 1
ATOM 2046 C CA . LEU A 1 253 ? 11.253 2.969 10.516 1.00 90.88 253 LEU A CA 1
ATOM 2047 C C . LEU A 1 253 ? 10.731 4.041 9.548 1.00 90.88 253 LEU A C 1
ATOM 2049 O O . LEU A 1 253 ? 10.270 3.659 8.481 1.00 90.88 253 LEU A O 1
ATOM 2053 N N . SER A 1 254 ? 10.822 5.345 9.824 1.00 87.75 254 SER A N 1
ATOM 2054 C CA . SER A 1 254 ? 10.275 6.363 8.903 1.00 87.75 254 SER A CA 1
ATOM 2055 C C . SER A 1 254 ? 10.979 6.402 7.547 1.00 87.75 254 SER A C 1
ATOM 2057 O O . SER A 1 254 ? 10.354 6.647 6.514 1.00 87.75 254 SER A O 1
ATOM 2059 N N . ARG A 1 255 ? 12.293 6.147 7.534 1.00 87.19 255 ARG A N 1
ATOM 2060 C CA . ARG A 1 255 ? 13.074 6.071 6.294 1.00 87.19 255 ARG A CA 1
ATOM 2061 C C . ARG A 1 255 ? 12.716 4.818 5.506 1.00 87.19 255 ARG A C 1
ATOM 2063 O O . ARG A 1 255 ? 12.500 4.895 4.300 1.00 87.19 255 ARG A O 1
ATOM 2070 N N . GLU A 1 256 ? 12.639 3.677 6.189 1.00 91.44 256 GLU A N 1
ATOM 2071 C CA . GLU A 1 256 ? 12.190 2.416 5.609 1.00 91.44 256 GLU A CA 1
ATOM 2072 C C . GLU A 1 256 ? 10.757 2.525 5.071 1.00 91.44 256 GLU A C 1
ATOM 2074 O O . GLU A 1 256 ? 10.504 2.077 3.959 1.00 91.44 256 GLU A O 1
ATOM 2079 N N . GLU A 1 257 ? 9.843 3.175 5.790 1.00 91.81 257 GLU A N 1
ATOM 2080 C CA . GLU A 1 257 ? 8.470 3.453 5.359 1.00 91.81 257 GLU A CA 1
ATOM 2081 C C . GLU A 1 257 ? 8.443 4.285 4.078 1.00 91.81 257 GLU A C 1
ATOM 2083 O O . GLU A 1 257 ? 7.850 3.862 3.088 1.00 91.81 257 GLU A O 1
ATOM 2088 N N . TYR A 1 258 ? 9.146 5.417 4.054 1.00 88.81 258 TYR A N 1
ATOM 2089 C CA . TYR A 1 258 ? 9.191 6.278 2.876 1.00 88.81 258 TYR A CA 1
ATOM 2090 C C . TYR A 1 258 ? 9.813 5.592 1.658 1.00 88.81 258 TYR A C 1
ATOM 2092 O O . TYR A 1 258 ? 9.263 5.656 0.559 1.00 88.81 258 TYR A O 1
ATOM 2100 N N . ALA A 1 259 ? 10.937 4.897 1.846 1.00 90.00 259 ALA A N 1
ATOM 2101 C CA . ALA A 1 259 ? 11.591 4.163 0.770 1.00 90.00 259 ALA A CA 1
ATOM 2102 C C . ALA A 1 259 ? 10.700 3.031 0.231 1.00 90.00 259 ALA A C 1
ATOM 2104 O O . ALA A 1 259 ? 10.604 2.861 -0.983 1.00 90.00 259 ALA A O 1
ATOM 2105 N N . SER A 1 260 ? 10.026 2.291 1.119 1.00 93.12 260 SER A N 1
ATOM 2106 C CA . SER A 1 260 ? 9.150 1.176 0.741 1.00 93.12 260 SER A CA 1
ATOM 2107 C C . SER A 1 260 ? 7.904 1.663 0.016 1.00 93.12 260 SER A C 1
ATOM 2109 O O . SER A 1 260 ? 7.593 1.158 -1.056 1.00 93.12 260 SER A O 1
ATOM 2111 N N . VAL A 1 261 ? 7.217 2.672 0.561 1.00 92.12 261 VAL A N 1
ATOM 2112 C CA . VAL A 1 261 ? 6.009 3.229 -0.057 1.00 92.12 261 VAL A CA 1
ATOM 2113 C C . VAL A 1 261 ? 6.345 3.899 -1.388 1.00 92.12 261 VAL A C 1
ATOM 2115 O O . VAL A 1 261 ? 5.662 3.644 -2.370 1.00 92.12 261 VAL A O 1
ATOM 2118 N N . GLY A 1 262 ? 7.435 4.666 -1.477 1.00 89.62 262 GLY A N 1
ATOM 2119 C CA . GLY A 1 262 ? 7.873 5.243 -2.750 1.00 89.62 262 GLY A CA 1
ATOM 2120 C C . GLY A 1 262 ? 8.169 4.181 -3.815 1.00 89.62 262 GLY A C 1
ATOM 2121 O O . GLY A 1 262 ? 7.738 4.318 -4.957 1.00 89.62 262 GLY A O 1
ATOM 2122 N N . PHE A 1 263 ? 8.848 3.096 -3.430 1.00 92.88 263 PHE A N 1
ATOM 2123 C CA . PHE A 1 263 ? 9.134 1.968 -4.319 1.00 92.88 263 PHE A CA 1
ATOM 2124 C C . PHE A 1 263 ? 7.859 1.280 -4.812 1.00 92.88 263 PHE A C 1
ATOM 2126 O O . PHE A 1 263 ? 7.657 1.139 -6.016 1.00 92.88 263 PHE A O 1
ATOM 2133 N N . VAL A 1 264 ? 6.970 0.874 -3.907 1.00 93.75 264 VAL A N 1
ATOM 2134 C CA . VAL A 1 264 ? 5.777 0.120 -4.308 1.00 93.75 264 VAL A CA 1
ATOM 2135 C C . VAL A 1 264 ? 4.752 0.975 -5.040 1.00 93.75 264 VAL A C 1
ATOM 2137 O O . VAL A 1 264 ? 4.082 0.458 -5.925 1.00 93.75 264 VAL A O 1
ATOM 2140 N N . SER A 1 265 ? 4.648 2.270 -4.725 1.00 91.19 265 SER A N 1
ATOM 2141 C CA . SER A 1 265 ? 3.762 3.197 -5.429 1.00 91.19 265 SER A CA 1
ATOM 2142 C C . SER A 1 265 ? 4.228 3.395 -6.866 1.00 91.19 265 SER A C 1
ATOM 2144 O O . SER A 1 265 ? 3.403 3.393 -7.773 1.00 91.19 265 SER A O 1
ATOM 2146 N N . TRP A 1 266 ? 5.545 3.490 -7.085 1.00 92.88 266 TRP A N 1
ATOM 2147 C CA . TRP A 1 266 ? 6.130 3.541 -8.425 1.00 92.88 266 TRP A CA 1
ATOM 2148 C C . TRP A 1 266 ? 5.778 2.294 -9.247 1.00 92.88 266 TRP A C 1
ATOM 2150 O O . TRP A 1 266 ? 5.328 2.403 -10.388 1.00 92.88 266 TRP A O 1
ATOM 2160 N N . LEU A 1 267 ? 5.930 1.107 -8.651 1.00 95.44 267 LEU A N 1
ATOM 2161 C CA . LEU A 1 267 ? 5.585 -0.153 -9.311 1.00 95.44 267 LEU A CA 1
ATOM 2162 C C . LEU A 1 267 ? 4.079 -0.304 -9.538 1.00 95.44 267 LEU A C 1
ATOM 2164 O O . LEU A 1 267 ? 3.657 -0.762 -10.593 1.00 95.44 267 LEU A O 1
ATOM 2168 N N . TYR A 1 268 ? 3.255 0.068 -8.563 1.00 94.50 268 TYR A N 1
ATOM 2169 C CA . TYR A 1 268 ? 1.804 -0.021 -8.680 1.00 94.50 268 TYR A CA 1
ATOM 2170 C C . TYR A 1 268 ? 1.267 0.931 -9.751 1.00 94.50 268 TYR A C 1
ATOM 2172 O O . TYR A 1 268 ? 0.396 0.546 -10.527 1.00 94.50 268 TYR A O 1
ATOM 2180 N N . PHE A 1 269 ? 1.814 2.147 -9.842 1.00 92.50 269 PHE A N 1
ATOM 2181 C CA . PHE A 1 269 ? 1.351 3.156 -10.790 1.00 92.50 269 PHE A CA 1
ATOM 2182 C C . PHE A 1 269 ? 1.363 2.649 -12.236 1.00 92.50 269 PHE A C 1
ATOM 2184 O O . PHE A 1 269 ? 0.370 2.805 -12.945 1.00 92.50 269 PHE A O 1
ATOM 2191 N N . ILE A 1 270 ? 2.435 1.967 -12.663 1.00 94.00 270 ILE A N 1
ATOM 2192 C CA . ILE A 1 270 ? 2.550 1.500 -14.053 1.00 94.00 270 ILE A CA 1
ATOM 2193 C C . ILE A 1 270 ? 1.506 0.437 -14.417 1.00 94.00 270 ILE A C 1
ATOM 2195 O O . ILE A 1 270 ? 1.196 0.255 -15.592 1.00 94.00 270 ILE A O 1
ATOM 2199 N N . ILE A 1 271 ? 0.949 -0.264 -13.427 1.00 95.31 271 ILE A N 1
ATOM 2200 C CA . ILE A 1 271 ? -0.100 -1.270 -13.623 1.00 95.31 271 ILE A CA 1
ATOM 2201 C C . ILE A 1 271 ? -1.483 -0.777 -13.182 1.00 95.31 271 ILE A C 1
ATOM 2203 O O . ILE A 1 271 ? -2.452 -1.520 -13.284 1.00 95.31 271 ILE A O 1
ATOM 2207 N N . ALA A 1 272 ? -1.622 0.453 -12.689 1.00 91.38 272 ALA A N 1
ATOM 2208 C CA . ALA A 1 272 ? -2.923 0.976 -12.272 1.00 91.38 272 ALA A CA 1
ATOM 2209 C C . ALA A 1 272 ? -3.865 1.189 -13.475 1.00 91.38 272 ALA A C 1
ATOM 2211 O O . ALA A 1 272 ? -5.086 1.127 -13.340 1.00 91.38 272 ALA A O 1
ATOM 2212 N N . TYR A 1 273 ? -3.302 1.368 -14.672 1.00 92.75 273 TYR A N 1
ATOM 2213 C CA . TYR A 1 273 ? -4.014 1.620 -15.925 1.00 92.75 273 TYR A CA 1
ATOM 2214 C C . TYR A 1 273 ? -3.342 0.900 -17.110 1.00 92.75 273 TYR A C 1
ATOM 2216 O O . TYR A 1 273 ? -2.344 0.195 -16.945 1.00 92.75 273 TYR A O 1
ATOM 2224 N N . ASN A 1 274 ? -3.906 1.037 -18.317 1.00 93.81 274 ASN A N 1
ATOM 2225 C CA . ASN A 1 274 ? -3.275 0.593 -19.570 1.00 93.81 274 ASN A CA 1
ATOM 2226 C C . ASN A 1 274 ? -2.085 1.507 -19.916 1.00 93.81 274 ASN A C 1
ATOM 2228 O O . ASN A 1 274 ? -2.154 2.278 -20.870 1.00 93.81 274 ASN A O 1
ATOM 2232 N N . SER A 1 275 ? -1.018 1.453 -19.121 1.00 94.69 275 SER A N 1
ATOM 2233 C CA . SER A 1 275 ? 0.182 2.256 -19.345 1.00 94.69 275 SER A CA 1
ATOM 2234 C C . SER A 1 275 ? 0.917 1.863 -20.628 1.00 94.69 275 SER A C 1
ATOM 2236 O O . SER A 1 275 ? 0.716 0.757 -21.143 1.00 94.69 275 SER A O 1
ATOM 2238 N N . PRO A 1 276 ? 1.816 2.724 -21.138 1.00 94.56 276 PRO A N 1
ATOM 2239 C CA . PRO A 1 276 ? 2.716 2.370 -22.229 1.00 94.56 276 PRO A CA 1
ATOM 2240 C C . PRO A 1 276 ? 3.416 1.019 -22.044 1.00 94.56 276 PRO A C 1
ATOM 2242 O O . PRO A 1 276 ? 3.422 0.222 -22.978 1.00 94.56 276 PRO A O 1
ATOM 2245 N N . LEU A 1 277 ? 3.904 0.707 -20.835 1.00 94.75 277 LEU A N 1
ATOM 2246 C CA . LEU A 1 277 ? 4.503 -0.596 -20.528 1.00 94.75 277 LEU A CA 1
ATOM 2247 C C . LEU A 1 277 ? 3.489 -1.739 -20.669 1.00 94.75 277 LEU A C 1
ATOM 2249 O O . LEU A 1 277 ? 3.767 -2.735 -21.328 1.00 94.75 277 LEU A O 1
ATOM 2253 N N . VAL A 1 278 ? 2.304 -1.605 -20.069 1.00 96.31 278 VAL A N 1
ATOM 2254 C CA . VAL A 1 278 ? 1.259 -2.641 -20.130 1.00 96.31 278 VAL A CA 1
ATOM 2255 C C . VAL A 1 278 ? 0.834 -2.906 -21.574 1.00 96.31 278 VAL A C 1
ATOM 2257 O O . VAL A 1 278 ? 0.655 -4.063 -21.958 1.00 96.31 278 VAL A O 1
ATOM 2260 N N . ASN A 1 279 ? 0.688 -1.848 -22.374 1.00 95.62 279 ASN A N 1
ATOM 2261 C CA . ASN A 1 279 ? 0.304 -1.967 -23.774 1.00 95.62 279 ASN A CA 1
ATOM 2262 C C . ASN A 1 279 ? 1.404 -2.591 -24.625 1.00 95.62 279 ASN A C 1
ATOM 2264 O O . ASN A 1 279 ? 1.118 -3.482 -25.421 1.00 95.62 279 ASN A O 1
ATOM 2268 N N . PHE A 1 280 ? 2.646 -2.157 -24.425 1.00 94.69 280 PHE A N 1
ATOM 2269 C CA . PHE A 1 280 ? 3.812 -2.706 -25.104 1.00 94.69 280 PHE A CA 1
ATOM 2270 C C . PHE A 1 280 ? 3.957 -4.213 -24.863 1.00 94.69 280 PHE A C 1
ATOM 2272 O O . PHE A 1 280 ? 4.197 -4.975 -25.793 1.00 94.69 280 PHE A O 1
ATOM 2279 N N . LEU A 1 281 ? 3.699 -4.668 -23.636 1.00 95.06 281 LEU A N 1
ATOM 2280 C CA . LEU A 1 281 ? 3.717 -6.090 -23.299 1.00 95.06 281 LEU A CA 1
ATOM 2281 C C . LEU A 1 281 ? 2.488 -6.855 -23.809 1.00 95.06 281 LEU A C 1
ATOM 2283 O O . LEU A 1 281 ? 2.488 -8.083 -23.745 1.00 95.06 281 LEU A O 1
ATOM 2287 N N . GLY A 1 282 ? 1.430 -6.182 -24.271 1.00 95.69 282 GLY A N 1
ATOM 2288 C CA . GLY A 1 282 ? 0.149 -6.820 -24.590 1.00 95.69 282 GLY A CA 1
ATOM 2289 C C . GLY A 1 282 ? -0.527 -7.438 -23.359 1.00 95.69 282 GLY A C 1
ATOM 2290 O O . GLY A 1 282 ? -1.095 -8.526 -23.441 1.00 95.69 282 GLY A O 1
ATOM 2291 N N . CYS A 1 283 ? -0.399 -6.788 -22.198 1.00 96.94 283 CYS A N 1
ATOM 2292 C CA . CYS A 1 283 ? -0.871 -7.279 -20.899 1.00 96.94 283 CYS A CA 1
ATOM 2293 C C . CYS A 1 283 ? -2.054 -6.468 -20.345 1.00 96.94 283 CYS A C 1
ATOM 2295 O O . CYS A 1 283 ? -2.222 -6.359 -19.128 1.00 96.94 283 CYS A O 1
ATOM 2297 N N . GLN A 1 284 ? -2.869 -5.875 -21.217 1.00 97.56 284 GLN A N 1
ATOM 2298 C CA . GLN A 1 284 ? -4.043 -5.092 -20.835 1.00 97.56 284 GLN A CA 1
ATOM 2299 C C . GLN A 1 284 ? -5.032 -5.907 -19.978 1.00 97.56 284 GLN A C 1
ATOM 2301 O O . GLN A 1 284 ? -5.069 -7.136 -20.018 1.00 97.56 284 GLN A O 1
ATOM 2306 N N . GLY A 1 285 ? -5.844 -5.202 -19.191 1.00 94.69 285 GLY A N 1
ATOM 2307 C CA . GLY A 1 285 ? -6.878 -5.764 -18.321 1.00 94.69 285 GLY A CA 1
ATOM 2308 C C . GLY A 1 285 ? -7.877 -4.694 -17.879 1.00 94.69 285 GLY A C 1
ATOM 2309 O O . GLY A 1 285 ? -7.711 -3.509 -18.186 1.00 94.69 285 GLY A O 1
ATOM 2310 N N . ASN A 1 286 ? -8.907 -5.094 -17.143 1.00 94.75 286 ASN A N 1
ATOM 2311 C CA . ASN A 1 286 ? -9.873 -4.170 -16.546 1.00 94.75 286 ASN A CA 1
ATOM 2312 C C . ASN A 1 286 ? -9.394 -3.658 -15.188 1.00 94.75 286 ASN A C 1
ATOM 2314 O O . ASN A 1 286 ? -9.705 -2.532 -14.810 1.00 94.75 286 ASN A O 1
ATOM 2318 N N . THR A 1 287 ? -8.592 -4.452 -14.476 1.00 95.00 287 THR A N 1
ATOM 2319 C CA . THR A 1 287 ? -8.065 -4.086 -13.158 1.00 95.00 287 THR A CA 1
ATOM 2320 C C . THR A 1 287 ? -6.543 -4.172 -13.094 1.00 95.00 287 THR A C 1
ATOM 2322 O O . THR A 1 287 ? -5.903 -4.857 -13.897 1.00 95.00 287 THR A O 1
ATOM 2325 N N . ALA A 1 288 ? -5.944 -3.504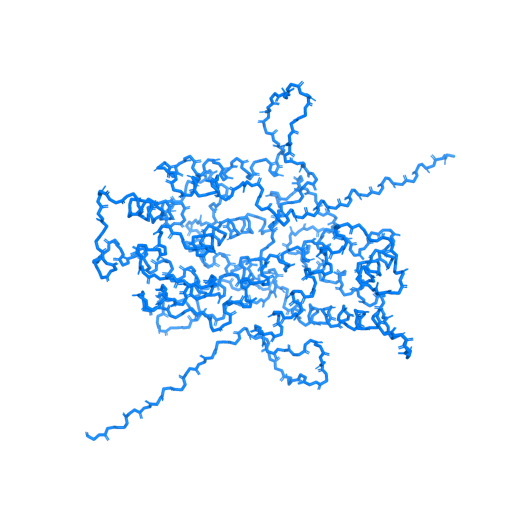 -12.104 1.00 95.25 288 ALA A N 1
ATOM 2326 C CA . ALA A 1 288 ? -4.504 -3.592 -11.858 1.00 95.25 288 ALA A CA 1
ATOM 2327 C C . ALA A 1 288 ? -4.050 -5.033 -11.562 1.00 95.25 288 ALA A C 1
ATOM 2329 O O . ALA A 1 288 ? -2.993 -5.465 -12.021 1.00 95.25 288 ALA A O 1
ATOM 2330 N N . SER A 1 289 ? -4.881 -5.814 -10.860 1.00 96.25 289 SER A N 1
ATOM 2331 C CA . SER A 1 289 ? -4.601 -7.226 -10.587 1.00 96.25 289 SER A CA 1
ATOM 2332 C C . SER A 1 289 ? -4.546 -8.067 -11.857 1.00 96.25 289 SER A C 1
ATOM 2334 O O . SER A 1 289 ? -3.666 -8.914 -11.976 1.00 96.25 289 SER A O 1
ATOM 2336 N N . GLU A 1 290 ? -5.467 -7.861 -12.800 1.00 97.06 290 GLU A N 1
ATOM 2337 C CA . GLU A 1 290 ? -5.471 -8.596 -14.069 1.00 97.06 290 GLU A CA 1
ATOM 2338 C C . GLU A 1 290 ? -4.228 -8.276 -14.901 1.00 97.06 290 GLU A C 1
ATOM 2340 O O . GLU A 1 290 ? -3.575 -9.189 -15.408 1.00 97.06 290 GLU A O 1
ATOM 2345 N N . ARG A 1 291 ? -3.842 -6.994 -14.968 1.00 98.12 291 ARG A N 1
ATOM 2346 C CA . ARG A 1 291 ? -2.599 -6.571 -15.631 1.00 98.12 291 ARG A CA 1
ATOM 2347 C C . ARG A 1 291 ? -1.382 -7.230 -14.999 1.00 98.12 291 ARG A C 1
ATOM 2349 O O . ARG A 1 291 ? -0.550 -7.779 -15.717 1.00 98.12 291 ARG A O 1
ATOM 2356 N N . LEU A 1 292 ? -1.294 -7.235 -13.666 1.00 98.19 292 LEU A N 1
ATOM 2357 C CA . LEU A 1 292 ? -0.188 -7.885 -12.965 1.00 98.19 292 LEU A CA 1
ATOM 2358 C C . LEU A 1 292 ? -0.151 -9.394 -13.230 1.00 98.19 292 LEU A C 1
ATOM 2360 O O . LEU A 1 292 ? 0.923 -9.940 -13.452 1.00 98.19 292 LEU A O 1
ATOM 2364 N N . VAL A 1 293 ? -1.304 -10.070 -13.242 1.00 97.88 293 VAL A N 1
ATOM 2365 C CA . VAL A 1 293 ? -1.396 -11.499 -13.584 1.00 97.88 293 VAL A CA 1
ATOM 2366 C C . VAL A 1 293 ? -0.908 -11.750 -15.012 1.00 97.88 293 VAL A C 1
ATOM 2368 O O . VAL A 1 293 ? -0.167 -12.704 -15.242 1.00 97.88 293 VAL A O 1
ATOM 2371 N N . ASN A 1 294 ? -1.289 -10.902 -15.967 1.00 97.69 294 ASN A N 1
ATOM 2372 C CA . ASN A 1 294 ? -0.875 -11.034 -17.363 1.00 97.69 294 ASN A CA 1
ATOM 2373 C C . ASN A 1 294 ? 0.635 -10.812 -17.534 1.00 97.69 294 ASN A C 1
ATOM 2375 O O . ASN A 1 294 ? 1.296 -11.625 -18.180 1.00 97.69 294 ASN A O 1
ATOM 2379 N N . ILE A 1 295 ? 1.202 -9.786 -16.889 1.00 97.44 295 ILE A N 1
ATOM 2380 C CA . ILE A 1 295 ? 2.657 -9.563 -16.857 1.00 97.44 295 ILE A CA 1
ATOM 2381 C C . ILE A 1 295 ? 3.360 -10.745 -16.183 1.00 97.44 295 ILE A C 1
ATOM 2383 O O . ILE A 1 295 ? 4.327 -11.278 -16.722 1.00 97.44 295 ILE A O 1
ATOM 2387 N N . GLY A 1 296 ? 2.838 -11.205 -15.045 1.00 96.44 296 GLY A N 1
ATOM 2388 C CA . GLY A 1 296 ? 3.361 -12.342 -14.295 1.00 96.44 296 GLY A CA 1
ATOM 2389 C C . GLY A 1 296 ? 3.479 -13.612 -15.139 1.00 96.44 296 GLY A C 1
ATOM 2390 O O . GLY A 1 296 ? 4.524 -14.263 -15.145 1.00 96.44 296 GLY A O 1
ATOM 2391 N N . LYS A 1 297 ? 2.448 -13.922 -15.937 1.00 95.69 297 LYS A N 1
ATOM 2392 C CA . LYS A 1 297 ? 2.472 -15.041 -16.895 1.00 95.69 297 LYS A CA 1
ATOM 2393 C C . LYS A 1 297 ? 3.591 -14.904 -17.927 1.00 95.69 297 LYS A C 1
ATOM 2395 O O . LYS A 1 297 ? 4.226 -15.904 -18.242 1.00 95.69 297 LYS A O 1
ATOM 2400 N N . LYS A 1 298 ? 3.848 -13.692 -18.435 1.00 94.62 298 LYS A N 1
ATOM 2401 C CA . LYS A 1 298 ? 4.922 -13.454 -19.414 1.00 94.62 298 LYS A CA 1
ATOM 2402 C C . LYS A 1 298 ? 6.313 -13.654 -18.829 1.00 94.62 298 LYS A C 1
ATOM 2404 O O . LYS A 1 298 ? 7.181 -14.183 -19.509 1.00 94.62 298 LYS A O 1
ATOM 2409 N N . VAL A 1 299 ? 6.518 -13.256 -17.577 1.00 94.31 299 VAL A N 1
ATOM 2410 C CA . VAL A 1 299 ? 7.834 -13.342 -16.924 1.00 94.31 299 VAL A CA 1
ATOM 2411 C C . VAL A 1 299 ? 8.060 -14.653 -16.163 1.00 94.31 299 VAL A C 1
ATOM 2413 O O . VAL A 1 299 ? 9.137 -14.865 -15.607 1.00 94.31 299 VAL A O 1
ATOM 2416 N N . GLY A 1 300 ? 7.054 -15.534 -16.125 1.00 93.00 300 GLY A N 1
ATOM 2417 C CA . GLY A 1 300 ? 7.110 -16.831 -15.445 1.00 93.00 300 GLY A CA 1
ATOM 2418 C C . GLY A 1 300 ? 6.926 -16.765 -13.924 1.00 93.00 300 GLY A C 1
ATOM 2419 O O . GLY A 1 300 ? 7.278 -17.713 -13.227 1.00 93.00 300 GLY A O 1
ATOM 2420 N N . ILE A 1 301 ? 6.387 -15.665 -13.389 1.00 93.12 301 ILE A N 1
ATOM 2421 C CA . ILE A 1 301 ? 6.141 -15.478 -11.953 1.00 93.12 301 ILE A CA 1
ATOM 2422 C C . ILE A 1 301 ? 4.667 -15.146 -11.735 1.00 93.12 301 ILE A C 1
ATOM 2424 O O . ILE A 1 301 ? 4.202 -14.063 -12.075 1.00 93.12 301 ILE A O 1
ATOM 2428 N N . GLU A 1 302 ? 3.917 -16.060 -11.123 1.00 93.44 302 GLU A N 1
ATOM 2429 C CA . GLU A 1 302 ? 2.500 -15.822 -10.838 1.00 93.44 302 GLU A CA 1
ATOM 2430 C C . GLU A 1 302 ? 2.297 -14.737 -9.774 1.00 93.44 302 GLU A C 1
ATOM 2432 O O . GLU A 1 302 ? 2.914 -14.771 -8.705 1.00 93.44 302 GLU A O 1
ATOM 2437 N N . ALA A 1 303 ? 1.380 -13.809 -10.044 1.00 94.88 303 ALA A N 1
ATOM 2438 C CA . ALA A 1 303 ? 0.909 -12.845 -9.058 1.00 94.88 303 ALA A CA 1
ATOM 2439 C C . ALA A 1 303 ? 0.125 -13.536 -7.933 1.00 94.88 303 ALA A C 1
ATOM 2441 O O . ALA A 1 303 ? -0.424 -14.627 -8.103 1.00 94.88 303 ALA A O 1
ATOM 2442 N N . HIS A 1 304 ? 0.027 -12.882 -6.778 1.00 93.44 304 HIS A N 1
ATOM 2443 C CA . HIS A 1 304 ? -0.748 -13.426 -5.669 1.00 93.44 304 HIS A CA 1
ATOM 2444 C C . HIS A 1 304 ? -2.236 -13.576 -6.034 1.00 93.44 304 HIS A C 1
ATOM 2446 O O . HIS A 1 304 ? -2.859 -12.646 -6.542 1.00 93.44 304 HIS A O 1
ATOM 2452 N N . SER A 1 305 ? -2.848 -14.714 -5.685 1.00 92.69 305 SER A N 1
ATOM 2453 C CA . SER A 1 305 ? -4.260 -15.014 -6.008 1.00 92.69 305 SER A CA 1
ATOM 2454 C C . SER A 1 305 ? -5.279 -14.005 -5.450 1.00 92.69 305 SER A C 1
ATOM 2456 O O . SER A 1 305 ? -6.413 -13.928 -5.916 1.00 92.69 305 SER A O 1
ATOM 2458 N N . LYS A 1 306 ? -4.877 -13.228 -4.439 1.00 94.94 306 LYS A N 1
ATOM 2459 C CA . LYS A 1 306 ? -5.671 -12.171 -3.790 1.00 94.94 306 LYS A CA 1
ATOM 2460 C C . LYS A 1 306 ? -5.216 -10.754 -4.149 1.00 94.94 306 LYS A C 1
ATOM 2462 O O . LYS A 1 306 ? -5.579 -9.820 -3.442 1.00 94.94 306 LYS A O 1
ATOM 2467 N N . ALA A 1 307 ? -4.419 -10.584 -5.207 1.00 95.12 307 ALA A N 1
ATOM 2468 C CA . ALA A 1 307 ? -3.818 -9.299 -5.565 1.00 95.12 307 ALA A CA 1
ATOM 2469 C C . ALA A 1 307 ? -4.848 -8.163 -5.684 1.00 95.12 307 ALA A C 1
ATOM 2471 O O . ALA A 1 307 ? -4.606 -7.093 -5.142 1.00 95.12 307 ALA A O 1
ATOM 2472 N N . GLN A 1 308 ? -6.027 -8.411 -6.267 1.00 95.25 308 GLN A N 1
ATOM 2473 C CA . GLN A 1 308 ? -7.096 -7.405 -6.339 1.00 95.25 308 GLN A CA 1
ATOM 2474 C C . GLN A 1 308 ? -7.506 -6.871 -4.959 1.00 95.25 308 GLN A C 1
ATOM 2476 O O . GLN A 1 308 ? -7.492 -5.667 -4.741 1.00 95.25 308 GLN A O 1
ATOM 2481 N N . ALA A 1 309 ? -7.804 -7.760 -4.006 1.00 94.94 309 ALA A N 1
ATOM 2482 C CA . ALA A 1 309 ? -8.197 -7.351 -2.658 1.00 94.94 309 ALA A CA 1
ATOM 2483 C C . ALA A 1 309 ? -7.066 -6.598 -1.936 1.00 94.94 309 ALA A C 1
ATOM 2485 O O . ALA A 1 309 ? -7.332 -5.663 -1.188 1.00 94.94 309 ALA A O 1
ATOM 2486 N N . LEU A 1 310 ? -5.809 -6.984 -2.173 1.00 96.19 310 LEU A N 1
ATOM 2487 C CA . LEU A 1 310 ? -4.645 -6.295 -1.614 1.00 96.19 310 LEU A CA 1
ATOM 2488 C C . LEU A 1 310 ? -4.486 -4.881 -2.196 1.00 96.19 310 LEU A C 1
ATOM 2490 O O . LEU A 1 310 ? -4.274 -3.944 -1.429 1.00 96.19 310 LEU A O 1
ATOM 2494 N N . PHE A 1 311 ? -4.641 -4.716 -3.515 1.00 94.62 311 PHE A N 1
ATOM 2495 C CA . PHE A 1 311 ? -4.599 -3.411 -4.183 1.00 94.62 311 PHE A CA 1
ATOM 2496 C C . PHE A 1 311 ? -5.715 -2.485 -3.703 1.00 94.62 311 PHE A C 1
ATOM 2498 O O . PHE A 1 311 ? -5.436 -1.356 -3.304 1.00 94.62 311 PHE A O 1
ATOM 2505 N N . ASP A 1 312 ? -6.950 -2.983 -3.672 1.00 92.94 312 ASP A N 1
ATOM 2506 C CA . ASP A 1 312 ? -8.122 -2.194 -3.282 1.00 92.94 312 ASP A CA 1
ATOM 2507 C C . ASP A 1 312 ? -8.078 -1.781 -1.804 1.00 92.94 312 ASP A C 1
ATOM 2509 O O . ASP A 1 312 ? -8.618 -0.748 -1.422 1.00 92.94 312 ASP A O 1
ATOM 2513 N N . MET A 1 313 ? -7.435 -2.584 -0.952 1.00 94.31 313 MET A N 1
ATOM 2514 C CA . MET A 1 313 ? -7.325 -2.308 0.479 1.00 94.31 313 MET A CA 1
ATOM 2515 C C . MET A 1 313 ? -6.178 -1.366 0.839 1.00 94.31 313 MET A C 1
ATOM 2517 O O . MET A 1 313 ? -6.271 -0.667 1.847 1.00 94.31 313 MET A O 1
ATOM 2521 N N . ALA A 1 314 ? -5.079 -1.374 0.080 1.00 93.88 314 ALA A N 1
ATOM 2522 C CA . ALA A 1 314 ? -3.834 -0.741 0.504 1.00 93.88 314 ALA A CA 1
ATOM 2523 C C . ALA A 1 314 ? -3.962 0.763 0.826 1.00 93.88 314 ALA A C 1
ATOM 2525 O O . ALA A 1 314 ? -3.483 1.154 1.897 1.00 93.88 314 ALA A O 1
ATOM 2526 N N . PRO A 1 315 ? -4.612 1.605 -0.008 1.00 90.31 315 PRO A N 1
ATOM 2527 C CA . PRO A 1 315 ? -4.797 3.024 0.306 1.00 90.31 315 PRO A CA 1
ATOM 2528 C C . PRO A 1 315 ? -5.621 3.231 1.581 1.00 90.31 315 PRO A C 1
ATOM 2530 O O . PRO A 1 315 ? -5.167 3.897 2.509 1.00 90.31 315 PRO A O 1
ATOM 2533 N N . SER A 1 316 ? -6.787 2.586 1.677 1.00 92.00 316 SER A N 1
ATOM 2534 C CA . SER A 1 316 ? -7.686 2.717 2.829 1.00 92.00 316 SER A CA 1
ATOM 2535 C C . SER A 1 316 ? -7.064 2.205 4.129 1.00 92.00 316 SER A C 1
ATOM 2537 O O . SER A 1 316 ? -7.243 2.809 5.185 1.00 92.00 316 SER A O 1
ATOM 2539 N N . ALA A 1 317 ? -6.287 1.118 4.071 1.00 93.81 317 ALA A N 1
ATOM 2540 C CA . ALA A 1 317 ? -5.557 0.596 5.225 1.00 93.81 317 ALA A CA 1
ATOM 2541 C C . ALA A 1 317 ? -4.485 1.580 5.707 1.00 93.81 317 ALA A C 1
ATOM 2543 O O . ALA A 1 317 ? -4.295 1.737 6.914 1.00 93.81 317 ALA A O 1
ATOM 2544 N N . ALA A 1 318 ? -3.804 2.261 4.782 1.00 91.81 318 ALA A N 1
ATOM 2545 C CA . ALA A 1 318 ? -2.841 3.294 5.131 1.00 91.81 318 ALA A CA 1
ATOM 2546 C C . ALA A 1 318 ? -3.512 4.491 5.805 1.00 91.81 318 ALA A C 1
ATOM 2548 O O . ALA A 1 318 ? -3.044 4.917 6.860 1.00 91.81 318 ALA A O 1
ATOM 2549 N N . THR A 1 319 ? -4.639 4.971 5.269 1.00 86.75 319 THR A N 1
ATOM 2550 C CA . THR A 1 319 ? -5.437 6.034 5.900 1.00 86.75 319 THR A CA 1
ATOM 2551 C C . THR A 1 319 ? -5.878 5.639 7.307 1.00 86.75 319 THR A C 1
ATOM 2553 O O . THR A 1 319 ? -5.697 6.403 8.255 1.00 86.75 319 THR A O 1
ATOM 2556 N N . LEU A 1 320 ? -6.435 4.433 7.459 1.00 90.56 320 LEU A N 1
ATOM 2557 C CA . LEU A 1 320 ? -6.962 3.949 8.730 1.00 90.56 320 LEU A CA 1
ATOM 2558 C C . LEU A 1 320 ? -5.869 3.857 9.798 1.00 90.56 320 LEU A C 1
ATOM 2560 O O . LEU A 1 320 ? -6.029 4.416 10.882 1.00 90.56 320 LEU A O 1
ATOM 2564 N N . LEU A 1 321 ? -4.751 3.190 9.494 1.00 92.38 321 LEU A N 1
ATOM 2565 C CA . LEU A 1 321 ? -3.662 3.047 10.461 1.00 92.38 321 LEU A CA 1
ATOM 2566 C C . LEU A 1 321 ? -2.981 4.381 10.759 1.00 92.38 321 LEU A C 1
ATOM 2568 O O . LEU A 1 321 ? -2.620 4.612 11.908 1.00 92.38 321 LEU A O 1
ATOM 2572 N N . ARG A 1 322 ? -2.898 5.297 9.787 1.00 86.62 322 ARG A N 1
ATOM 2573 C CA . ARG A 1 322 ? -2.441 6.666 10.042 1.00 86.62 322 ARG A CA 1
ATOM 2574 C C . ARG A 1 322 ? -3.360 7.377 11.032 1.00 86.62 322 ARG A C 1
ATOM 2576 O O . ARG A 1 322 ? -2.881 7.939 12.007 1.00 86.62 322 ARG A O 1
ATOM 2583 N N . ASN A 1 323 ? -4.675 7.325 10.839 1.00 82.75 323 ASN A N 1
ATOM 2584 C CA . ASN A 1 323 ? -5.620 7.949 11.771 1.00 82.75 323 ASN A CA 1
ATOM 2585 C C . ASN A 1 323 ? -5.498 7.361 13.189 1.00 82.75 323 ASN A C 1
ATOM 2587 O O . ASN A 1 323 ? -5.600 8.093 14.172 1.00 82.75 323 ASN A O 1
ATOM 2591 N N . ILE A 1 324 ? -5.216 6.060 13.310 1.00 88.06 324 ILE A N 1
ATOM 2592 C CA . ILE A 1 324 ? -4.903 5.432 14.601 1.00 88.06 324 ILE A CA 1
ATOM 2593 C C . ILE A 1 324 ? -3.577 5.966 15.165 1.00 88.06 324 ILE A C 1
ATOM 2595 O O . ILE A 1 324 ? -3.548 6.449 16.293 1.00 88.06 324 ILE A O 1
ATOM 2599 N N . GLU A 1 325 ? -2.488 5.939 14.391 1.00 85.56 325 GLU A N 1
ATOM 2600 C CA . GLU A 1 325 ? -1.159 6.404 14.815 1.00 85.56 325 GLU A CA 1
ATOM 2601 C C . GLU A 1 325 ? -1.165 7.868 15.291 1.00 85.56 325 GLU A C 1
ATOM 2603 O O . GLU A 1 325 ? -0.603 8.203 16.341 1.00 85.56 325 GLU A O 1
ATOM 2608 N N . PHE A 1 326 ? -1.854 8.744 14.559 1.00 80.38 326 PHE A N 1
ATOM 2609 C CA . PHE A 1 326 ? -1.996 10.163 14.889 1.00 80.38 326 PHE A CA 1
ATOM 2610 C C . PHE A 1 326 ? -2.967 10.424 16.050 1.00 80.38 326 PHE A C 1
ATOM 2612 O O . PHE A 1 326 ? -3.069 11.557 16.516 1.00 80.38 326 PHE A O 1
ATOM 2619 N N . GLY A 1 327 ? -3.628 9.385 16.567 1.00 79.06 327 GLY A N 1
ATOM 2620 C CA . GLY A 1 327 ? -4.508 9.480 17.726 1.00 79.06 327 GLY A CA 1
ATOM 2621 C C . GLY A 1 327 ? -5.880 10.068 17.408 1.00 79.06 327 GLY A C 1
ATOM 2622 O O . GLY A 1 327 ? -6.547 10.544 18.317 1.00 79.06 327 GLY A O 1
ATOM 2623 N N . SER A 1 328 ? -6.349 10.031 16.155 1.00 78.38 328 SER A N 1
ATOM 2624 C CA . SER A 1 328 ? -7.684 10.541 15.786 1.00 78.38 328 SER A CA 1
ATOM 2625 C C . SER A 1 328 ? -8.818 9.870 16.573 1.00 78.38 328 SER A C 1
ATOM 2627 O O . SER A 1 328 ? -9.861 10.480 16.777 1.00 78.38 328 SER A O 1
ATOM 2629 N N . PHE A 1 329 ? -8.594 8.643 17.051 1.00 76.50 329 PHE A N 1
ATOM 2630 C CA . PHE A 1 329 ? -9.516 7.880 17.896 1.00 76.50 329 PHE A CA 1
ATOM 2631 C C . PHE A 1 329 ? -9.402 8.201 19.399 1.00 76.50 329 PHE A C 1
ATOM 2633 O O . PHE A 1 329 ? -10.153 7.637 20.180 1.00 76.50 329 PHE A O 1
ATOM 2640 N N . GLU A 1 330 ? -8.481 9.075 19.819 1.00 68.19 330 GLU A N 1
ATOM 2641 C CA . GLU A 1 330 ? -8.174 9.370 21.233 1.00 68.19 330 GLU A CA 1
ATOM 2642 C C . GLU A 1 330 ? -8.389 10.842 21.622 1.00 68.19 330 GLU A C 1
ATOM 2644 O O . GLU A 1 330 ? -8.344 11.190 22.802 1.00 68.19 330 GLU A O 1
ATOM 2649 N N . LEU A 1 331 ? -8.584 11.737 20.648 1.00 63.75 331 LEU A N 1
ATOM 2650 C CA . LEU A 1 331 ? -8.716 13.177 20.897 1.00 63.75 331 LEU A CA 1
ATOM 2651 C C . LEU A 1 331 ? -10.050 13.519 21.568 1.00 63.75 331 LEU A C 1
ATOM 2653 O O . LEU A 1 331 ? -11.039 12.856 21.305 1.00 63.75 331 LEU A O 1
ATOM 2657 N N . THR A 1 332 ? -10.046 14.592 22.368 1.00 55.41 332 THR A N 1
ATOM 2658 C CA . THR A 1 332 ? -11.021 15.135 23.354 1.00 55.41 332 THR A CA 1
ATOM 2659 C C . THR A 1 332 ? -12.535 14.838 23.263 1.00 55.41 332 THR A C 1
ATOM 2661 O O . THR A 1 332 ? -13.213 15.060 24.263 1.00 55.41 332 THR A O 1
ATOM 2664 N N . ALA A 1 333 ? -13.080 14.330 22.155 1.00 63.09 333 ALA A N 1
ATOM 2665 C CA . ALA A 1 333 ? -14.431 13.757 22.046 1.00 63.09 333 ALA A CA 1
ATOM 2666 C C . ALA A 1 333 ? -14.443 12.549 21.072 1.00 63.09 333 ALA A C 1
ATOM 2668 O O . ALA A 1 333 ? -15.072 12.603 20.004 1.00 63.09 333 ALA A O 1
ATOM 2669 N N . PRO A 1 334 ? -13.688 11.476 21.375 1.00 66.25 334 PRO A N 1
ATOM 2670 C CA . PRO A 1 334 ? -13.379 10.435 20.399 1.00 66.25 334 PRO A CA 1
ATOM 2671 C C . PRO A 1 334 ? -14.585 9.544 20.103 1.00 66.25 334 PRO A C 1
ATOM 2673 O O . PRO A 1 334 ? -14.786 9.138 18.959 1.00 66.25 334 PRO A O 1
ATOM 2676 N N . ASP A 1 335 ? -15.423 9.318 21.114 1.00 71.56 335 ASP A N 1
ATOM 2677 C CA . ASP A 1 335 ? -16.704 8.621 21.028 1.00 71.56 335 ASP A CA 1
ATOM 2678 C C . ASP A 1 335 ? -17.655 9.313 20.043 1.00 71.56 335 ASP A C 1
ATOM 2680 O O . ASP A 1 335 ? -18.258 8.671 19.186 1.00 71.56 335 ASP A O 1
ATOM 2684 N N . THR A 1 336 ? -17.717 10.640 20.101 1.00 78.75 336 THR A N 1
ATOM 2685 C CA . THR A 1 336 ? -18.562 11.475 19.252 1.00 78.75 336 THR A CA 1
ATOM 2686 C C . THR A 1 336 ? -18.043 11.472 17.819 1.00 78.75 336 THR A C 1
ATOM 2688 O O . THR A 1 336 ? -18.830 11.363 16.875 1.00 78.75 336 THR A O 1
ATOM 2691 N N . TRP A 1 337 ? -16.720 11.550 17.634 1.00 82.81 337 TRP A N 1
ATOM 2692 C CA . TRP A 1 337 ? -16.121 11.515 16.303 1.00 82.81 337 TRP A CA 1
ATOM 2693 C C . TRP A 1 337 ? -16.357 10.170 15.612 1.00 82.81 337 TRP A C 1
ATOM 2695 O O . TRP A 1 337 ? -16.883 10.155 14.498 1.00 82.81 337 TRP A O 1
ATOM 2705 N N . ILE A 1 338 ? -16.032 9.050 16.270 1.00 84.94 338 ILE A N 1
ATOM 2706 C CA . ILE A 1 338 ? -16.177 7.719 15.665 1.00 84.94 338 ILE A CA 1
ATOM 2707 C C . ILE A 1 338 ? -17.647 7.358 15.443 1.00 84.94 338 ILE A C 1
ATOM 2709 O O . ILE A 1 338 ? -17.991 6.830 14.387 1.00 84.94 338 ILE A O 1
ATOM 2713 N N . ARG A 1 339 ? -18.537 7.743 16.368 1.00 85.88 339 ARG A N 1
ATOM 2714 C CA . ARG A 1 339 ? -19.990 7.672 16.176 1.00 85.88 339 ARG A CA 1
ATOM 2715 C C . ARG A 1 339 ? -20.415 8.446 14.933 1.00 85.88 339 ARG A C 1
ATOM 2717 O O . ARG A 1 339 ? -21.107 7.891 14.091 1.00 85.88 339 ARG A O 1
ATOM 2724 N N . THR A 1 340 ? -19.956 9.688 14.768 1.00 86.94 340 THR A N 1
ATOM 2725 C CA . THR A 1 340 ? -20.294 10.505 13.588 1.00 86.94 340 THR A CA 1
ATOM 2726 C C . THR A 1 340 ? -19.795 9.872 12.291 1.00 86.94 340 THR A C 1
ATOM 2728 O O . THR A 1 340 ? -20.505 9.902 11.291 1.00 86.94 340 THR A O 1
ATOM 2731 N N . VAL A 1 341 ? -18.595 9.280 12.291 1.00 87.19 341 VAL A N 1
ATOM 2732 C CA . VAL A 1 341 ? -18.059 8.540 11.136 1.00 87.19 341 VAL A CA 1
ATOM 2733 C C . VAL A 1 341 ? -18.953 7.349 10.798 1.00 87.19 341 VAL A C 1
ATOM 2735 O O . VAL A 1 341 ? -19.405 7.233 9.660 1.00 87.19 341 VAL A O 1
ATOM 2738 N N . ILE A 1 342 ? -19.250 6.497 11.779 1.00 88.94 342 ILE A N 1
ATOM 2739 C CA . ILE A 1 342 ? -20.058 5.282 11.608 1.00 88.94 342 ILE A CA 1
ATOM 2740 C C . ILE A 1 342 ? -21.488 5.617 11.166 1.00 88.94 342 ILE A C 1
ATOM 2742 O O . ILE A 1 342 ? -22.033 4.970 10.272 1.00 88.94 342 ILE A O 1
ATOM 2746 N N . GLU A 1 343 ? -22.076 6.665 11.739 1.00 87.25 343 GLU A N 1
ATOM 2747 C CA . GLU A 1 343 ? -23.453 7.083 11.471 1.00 87.25 343 GLU A CA 1
ATOM 2748 C C . GLU A 1 343 ? -23.582 7.989 10.228 1.00 87.25 343 GLU A C 1
ATOM 2750 O O . GLU A 1 343 ? -24.695 8.344 9.834 1.00 87.25 343 GLU A O 1
ATOM 2755 N N . SER A 1 344 ? -22.469 8.327 9.562 1.00 85.50 344 SER A N 1
ATOM 2756 C CA . SER A 1 344 ? -22.412 9.314 8.466 1.00 85.50 344 SER A CA 1
ATOM 2757 C C . SER A 1 344 ? -23.214 8.958 7.208 1.00 85.50 344 SER A C 1
ATOM 2759 O O . SER A 1 344 ? -23.486 9.839 6.388 1.00 85.50 344 SER A O 1
ATOM 2761 N N . GLN A 1 345 ? -23.575 7.682 7.046 1.00 79.31 345 GLN A N 1
ATOM 2762 C CA . GLN A 1 345 ? -24.381 7.154 5.939 1.00 79.31 345 GLN A CA 1
ATOM 2763 C C . GLN A 1 345 ? -25.722 6.571 6.411 1.00 79.31 345 GLN A C 1
ATOM 2765 O O . GLN A 1 345 ? -26.362 5.813 5.685 1.00 79.31 345 GLN A O 1
ATOM 2770 N N . THR A 1 346 ? -26.150 6.867 7.639 1.00 72.62 346 THR A N 1
ATOM 2771 C CA . THR A 1 346 ? -27.443 6.384 8.142 1.00 72.62 346 THR A CA 1
ATOM 2772 C C . THR A 1 346 ? -28.591 7.140 7.482 1.00 72.62 346 THR A C 1
ATOM 2774 O O . THR A 1 346 ? -28.552 8.358 7.309 1.00 72.62 346 THR A O 1
ATOM 2777 N N . THR A 1 347 ? -29.643 6.415 7.109 1.00 62.38 347 THR A N 1
ATOM 2778 C CA . THR A 1 347 ? -30.826 6.983 6.443 1.00 62.38 347 THR A CA 1
ATOM 2779 C C . THR A 1 347 ? -31.732 7.779 7.392 1.00 62.38 347 THR A C 1
ATOM 2781 O O . THR A 1 347 ? -32.628 8.480 6.933 1.00 62.38 347 THR A O 1
ATOM 2784 N N . ASN A 1 348 ? -31.497 7.709 8.707 1.00 59.44 348 ASN A N 1
ATOM 2785 C CA . ASN A 1 348 ? -32.396 8.218 9.750 1.00 59.44 348 ASN A CA 1
ATOM 2786 C C . ASN A 1 348 ? -31.929 9.546 10.366 1.00 59.44 348 ASN A C 1
ATOM 2788 O O . ASN A 1 348 ? -31.894 9.684 11.586 1.00 59.44 348 ASN A O 1
ATOM 2792 N N . GLY A 1 349 ? -31.556 10.526 9.539 1.00 58.84 349 GLY A N 1
ATOM 2793 C CA . GLY A 1 349 ? -31.202 11.861 10.040 1.00 58.84 349 GLY A CA 1
ATOM 2794 C C . GLY A 1 349 ? -29.978 11.866 10.961 1.00 58.84 349 GLY A C 1
ATOM 2795 O O . GLY A 1 349 ? -29.971 12.583 11.960 1.00 58.84 349 GLY A O 1
ATOM 2796 N N . GLY A 1 350 ? -28.968 11.048 10.636 1.00 63.38 350 GLY A N 1
ATOM 2797 C CA . GLY A 1 350 ? -27.713 10.975 11.380 1.00 63.38 350 GLY A CA 1
ATOM 2798 C C . GLY A 1 350 ? -27.011 12.334 11.535 1.00 63.38 350 GLY A C 1
ATOM 2799 O O . GLY A 1 350 ? -27.356 13.309 10.856 1.00 63.38 350 GLY A O 1
ATOM 2800 N N . PRO A 1 351 ? -26.011 12.420 12.431 1.00 68.75 351 PRO A N 1
ATOM 2801 C CA . PRO A 1 351 ? -25.289 13.661 12.685 1.00 68.75 351 PRO A CA 1
ATOM 2802 C C . PRO A 1 351 ? -24.697 14.231 11.391 1.00 68.75 351 PRO A C 1
ATOM 2804 O O . PRO A 1 351 ? -24.283 13.492 10.494 1.00 68.75 351 PRO A O 1
ATOM 2807 N N . ALA A 1 352 ? -24.643 15.562 11.292 1.00 77.06 352 ALA A N 1
ATOM 2808 C CA . ALA A 1 352 ? -24.062 16.248 10.144 1.00 77.06 352 ALA A CA 1
ATOM 2809 C C . ALA A 1 352 ? -22.572 15.884 9.999 1.00 77.06 352 ALA A C 1
ATOM 2811 O O . ALA A 1 352 ? -21.705 16.473 10.640 1.00 77.06 352 ALA A O 1
ATOM 2812 N N . ALA A 1 353 ? -22.281 14.889 9.160 1.00 80.62 353 ALA A N 1
ATOM 2813 C CA . ALA A 1 353 ? -20.928 14.416 8.915 1.00 80.62 353 ALA A CA 1
ATOM 2814 C C . ALA A 1 353 ? -20.234 15.249 7.832 1.00 80.62 353 ALA A C 1
ATOM 2816 O O . ALA A 1 353 ? -20.771 15.479 6.742 1.00 80.62 353 ALA A O 1
ATOM 2817 N N . SER A 1 354 ? -19.000 15.654 8.117 1.00 81.75 354 SER A N 1
ATOM 2818 C CA . SER A 1 354 ? -18.103 16.262 7.135 1.00 81.75 354 SER A CA 1
ATOM 2819 C C . SER A 1 354 ? -17.760 15.283 5.995 1.00 81.75 354 SER A C 1
ATOM 2821 O O . SER A 1 354 ? -17.812 14.061 6.183 1.00 81.75 354 SER A O 1
ATOM 2823 N N . PRO A 1 355 ? -17.339 15.781 4.815 1.00 80.00 355 PRO A N 1
ATOM 2824 C CA . PRO A 1 355 ? -16.841 14.927 3.734 1.00 80.00 355 PRO A CA 1
ATOM 2825 C C . PRO A 1 355 ? -15.715 13.978 4.175 1.00 80.00 355 PRO A C 1
ATOM 2827 O O . PRO A 1 355 ? -15.708 12.815 3.783 1.00 80.00 355 PRO A O 1
ATOM 2830 N N . ALA A 1 356 ? -14.815 14.440 5.049 1.00 76.19 356 ALA A N 1
ATOM 2831 C CA . ALA A 1 356 ? -13.726 13.628 5.590 1.00 76.19 356 ALA A CA 1
ATOM 2832 C C . ALA A 1 356 ? -14.231 12.456 6.450 1.00 76.19 356 ALA A C 1
ATOM 2834 O O . ALA A 1 356 ? -13.731 11.342 6.328 1.00 76.19 356 ALA A O 1
ATOM 2835 N N . GLN A 1 357 ? -15.257 12.675 7.279 1.00 82.75 357 GLN A N 1
ATOM 2836 C CA . GLN A 1 357 ? -15.850 11.608 8.094 1.00 82.75 357 GLN A CA 1
ATOM 2837 C C . GLN A 1 357 ? -16.569 10.560 7.235 1.00 82.75 357 GLN A C 1
ATOM 2839 O O . GLN A 1 357 ? -16.469 9.368 7.514 1.00 82.75 357 GLN A O 1
ATOM 2844 N N . ARG A 1 358 ? -17.234 10.980 6.151 1.00 83.69 358 ARG A N 1
ATOM 2845 C CA . ARG A 1 358 ? -17.841 10.051 5.182 1.00 83.69 358 ARG A CA 1
ATOM 2846 C C . ARG A 1 358 ? -16.786 9.226 4.443 1.00 83.69 358 ARG A C 1
ATOM 2848 O O . ARG A 1 358 ? -16.964 8.023 4.276 1.00 83.69 358 ARG A O 1
ATOM 2855 N N . ALA A 1 359 ? -15.687 9.857 4.030 1.00 83.31 359 ALA A N 1
ATOM 2856 C CA . ALA A 1 359 ? -14.562 9.169 3.400 1.00 83.31 359 ALA A CA 1
ATOM 2857 C C . ALA A 1 359 ? -13.908 8.154 4.353 1.00 83.31 359 ALA A C 1
ATOM 2859 O O . ALA A 1 359 ? -13.641 7.025 3.952 1.00 83.31 359 ALA A O 1
ATOM 2860 N N . ALA A 1 360 ? -13.744 8.508 5.633 1.00 85.12 360 ALA A N 1
ATOM 2861 C CA . ALA A 1 360 ? -13.210 7.598 6.644 1.00 85.12 360 ALA A CA 1
ATOM 2862 C C . ALA A 1 360 ? -14.070 6.332 6.809 1.00 85.12 360 ALA A C 1
ATOM 2864 O O . ALA A 1 360 ? -13.521 5.239 6.932 1.00 85.12 360 ALA A O 1
ATOM 2865 N N . LEU A 1 361 ? -15.405 6.449 6.759 1.00 89.69 361 LEU A N 1
ATOM 2866 C CA . LEU A 1 361 ? -16.286 5.278 6.782 1.00 89.69 361 LEU A CA 1
ATOM 2867 C C . LEU A 1 361 ? -16.088 4.393 5.543 1.00 89.69 361 LEU A C 1
ATOM 2869 O O . LEU A 1 361 ? -15.996 3.174 5.673 1.00 89.69 361 LEU A O 1
ATOM 2873 N N . ILE A 1 362 ? -15.986 4.992 4.352 1.00 90.19 362 ILE A N 1
ATOM 2874 C CA . ILE A 1 362 ? -15.727 4.253 3.106 1.00 90.19 362 ILE A CA 1
ATOM 2875 C C . ILE A 1 362 ? -14.406 3.482 3.204 1.00 90.19 362 ILE A C 1
ATOM 2877 O O . ILE A 1 362 ? -14.367 2.296 2.870 1.00 90.19 362 ILE A O 1
ATOM 2881 N N . ASP A 1 363 ? -13.350 4.113 3.719 1.00 90.12 363 ASP A N 1
ATOM 2882 C CA . ASP A 1 363 ? -12.055 3.466 3.924 1.00 90.12 363 ASP A CA 1
ATOM 2883 C C . ASP A 1 363 ? -12.147 2.310 4.931 1.00 90.12 363 ASP A C 1
ATOM 2885 O O . ASP A 1 363 ? -11.673 1.210 4.646 1.00 90.12 363 ASP A O 1
ATOM 2889 N N . ILE A 1 364 ? -12.820 2.506 6.071 1.00 93.31 364 ILE A N 1
ATOM 2890 C CA . ILE A 1 364 ? -13.047 1.452 7.075 1.00 93.31 364 ILE A CA 1
ATOM 2891 C C . ILE A 1 364 ? -13.752 0.242 6.449 1.00 93.31 364 ILE A C 1
ATOM 2893 O O . ILE A 1 364 ? -13.290 -0.893 6.594 1.00 93.31 364 ILE A O 1
ATOM 2897 N N . LEU A 1 365 ? -14.852 0.467 5.726 1.00 94.06 365 LEU A N 1
ATOM 2898 C CA . LEU A 1 365 ? -15.616 -0.611 5.097 1.00 94.06 365 LEU A CA 1
ATOM 2899 C C . LEU A 1 365 ? -14.814 -1.301 3.987 1.00 94.06 365 LEU A C 1
ATOM 2901 O O . LEU A 1 365 ? -14.895 -2.523 3.837 1.00 94.06 365 LEU A O 1
ATOM 2905 N N . THR A 1 366 ? -14.009 -0.550 3.236 1.00 95.00 366 THR A N 1
ATOM 2906 C CA . THR A 1 366 ? -13.101 -1.089 2.212 1.00 95.00 366 THR A CA 1
ATOM 2907 C C . THR A 1 366 ? -12.069 -2.021 2.836 1.00 95.00 366 THR A C 1
ATOM 2909 O O . THR A 1 366 ? -11.884 -3.139 2.347 1.00 95.00 366 THR A O 1
ATOM 2912 N N . VAL A 1 367 ? -11.464 -1.613 3.956 1.00 96.44 367 VAL A N 1
ATOM 2913 C CA . VAL A 1 367 ? -10.524 -2.448 4.710 1.00 96.44 367 VAL A CA 1
ATOM 2914 C C . VAL A 1 367 ? -11.209 -3.709 5.217 1.00 96.44 367 VAL A C 1
ATOM 2916 O O . VAL A 1 367 ? -10.727 -4.795 4.923 1.00 96.44 367 VAL A O 1
ATOM 2919 N N . ILE A 1 368 ? -12.355 -3.609 5.899 1.00 95.62 368 ILE A N 1
ATOM 2920 C CA . ILE A 1 368 ? -13.074 -4.783 6.428 1.00 95.62 368 ILE A CA 1
ATOM 2921 C C . ILE A 1 368 ? -13.373 -5.789 5.308 1.00 95.62 368 ILE A C 1
ATOM 2923 O O . ILE A 1 368 ? -13.047 -6.970 5.418 1.00 95.62 368 ILE A O 1
ATOM 2927 N N . ASN A 1 369 ? -13.962 -5.320 4.204 1.00 95.25 369 ASN A N 1
ATOM 2928 C CA . ASN A 1 369 ? -14.376 -6.173 3.092 1.00 95.25 369 ASN A CA 1
ATOM 2929 C C . ASN A 1 369 ? -13.203 -6.885 2.415 1.00 95.25 369 ASN A C 1
ATOM 2931 O O . ASN A 1 369 ? -13.313 -8.059 2.057 1.00 95.25 369 ASN A O 1
ATOM 2935 N N . ASN A 1 370 ? -12.105 -6.171 2.178 1.00 95.81 370 ASN A N 1
ATOM 2936 C CA . ASN A 1 370 ? -10.966 -6.721 1.456 1.00 95.81 370 ASN A CA 1
ATOM 2937 C C . ASN A 1 370 ? -10.007 -7.493 2.369 1.00 95.81 370 ASN A C 1
ATOM 2939 O O . ASN A 1 370 ? -9.387 -8.447 1.897 1.00 95.81 370 ASN A O 1
ATOM 2943 N N . TRP A 1 371 ? -9.968 -7.183 3.668 1.00 95.00 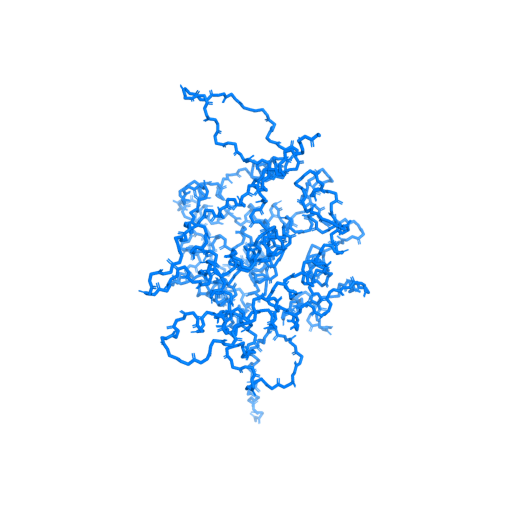371 TRP A N 1
ATOM 2944 C CA . TRP A 1 371 ? -9.228 -7.959 4.662 1.00 95.00 371 TRP A CA 1
ATOM 2945 C C . TRP A 1 371 ? -9.752 -9.392 4.721 1.00 95.00 371 TRP A C 1
ATOM 2947 O O . TRP A 1 371 ? -8.981 -10.321 4.497 1.00 95.00 371 TRP A O 1
ATOM 2957 N N . GLU A 1 372 ? -11.071 -9.585 4.876 1.00 92.25 372 GLU A N 1
ATOM 2958 C CA . GLU A 1 372 ? -11.684 -10.926 4.874 1.00 92.25 372 GLU A CA 1
ATOM 2959 C C . GLU A 1 372 ? -11.382 -11.710 3.587 1.00 92.25 372 GLU A C 1
ATOM 2961 O O . GLU A 1 372 ? -11.136 -12.917 3.621 1.00 92.25 372 GLU A O 1
ATOM 2966 N N . LYS A 1 373 ? -11.394 -11.035 2.428 1.00 92.25 373 LYS A N 1
ATOM 2967 C CA . LYS A 1 373 ? -11.091 -11.664 1.131 1.00 92.25 373 LYS A CA 1
ATOM 2968 C C . LYS A 1 373 ? -9.627 -12.090 1.017 1.00 92.25 373 LYS A C 1
ATOM 2970 O O . LYS A 1 373 ? -9.348 -13.102 0.366 1.00 92.25 373 LYS A O 1
ATOM 2975 N N . ALA A 1 374 ? -8.713 -11.303 1.584 1.00 91.06 374 ALA A N 1
ATOM 2976 C CA . ALA A 1 374 ? -7.274 -11.511 1.490 1.00 91.06 374 ALA A CA 1
ATOM 2977 C C . ALA A 1 374 ? -6.754 -12.530 2.516 1.00 91.06 374 ALA A C 1
ATOM 2979 O O . ALA A 1 374 ? -5.928 -13.370 2.159 1.00 91.06 374 ALA A O 1
ATOM 2980 N N . THR A 1 375 ? -7.240 -12.487 3.760 1.00 88.00 375 THR A N 1
ATOM 2981 C CA . THR A 1 375 ? -6.791 -13.377 4.848 1.00 88.00 375 THR A CA 1
ATOM 2982 C C . THR A 1 375 ? -7.650 -14.629 4.993 1.00 88.00 375 THR A C 1
ATOM 2984 O O . THR A 1 375 ? -7.177 -15.644 5.492 1.00 88.00 375 THR A O 1
ATOM 2987 N N . GLY A 1 376 ? -8.912 -14.585 4.555 1.00 84.94 376 GLY A N 1
ATOM 2988 C CA . GLY A 1 376 ? -9.888 -15.652 4.775 1.00 84.94 376 GLY A CA 1
ATOM 2989 C C . GLY A 1 376 ? -10.533 -15.637 6.166 1.00 84.94 376 GLY A C 1
ATOM 2990 O O . GLY A 1 376 ? -11.495 -16.376 6.380 1.00 84.94 376 GLY A O 1
ATOM 2991 N N . HIS A 1 377 ? -10.061 -14.789 7.086 1.00 84.69 377 HIS A N 1
ATOM 2992 C CA . HIS A 1 377 ? -10.648 -14.624 8.415 1.00 84.69 377 HIS A CA 1
ATOM 2993 C C . HIS A 1 377 ? -11.967 -13.852 8.315 1.00 84.69 377 HIS A C 1
ATOM 2995 O O . HIS A 1 377 ? -12.051 -12.824 7.649 1.00 84.69 377 HIS A O 1
ATOM 3001 N N . LYS A 1 378 ? -13.010 -14.353 8.972 1.00 85.69 378 LYS A N 1
ATOM 3002 C CA . LYS A 1 378 ? -14.352 -13.772 9.043 1.00 85.69 378 LYS A CA 1
ATOM 3003 C C . LYS A 1 378 ? -14.393 -12.700 10.130 1.00 85.69 378 LYS A C 1
ATOM 3005 O O . LYS A 1 378 ? -14.547 -12.982 11.317 1.00 85.69 378 LYS A O 1
ATOM 3010 N N . ILE A 1 379 ? -14.264 -11.449 9.715 1.00 88.69 379 ILE A N 1
ATOM 3011 C CA . ILE A 1 379 ? -14.409 -10.263 10.561 1.00 88.69 379 ILE A CA 1
ATOM 3012 C C . ILE A 1 379 ? -15.888 -9.985 10.848 1.00 88.69 379 ILE A C 1
ATOM 3014 O O . ILE A 1 379 ? -16.242 -9.646 11.975 1.00 88.69 379 ILE A O 1
ATOM 3018 N N . LYS A 1 380 ? -16.759 -10.180 9.852 1.00 87.38 380 LYS A N 1
ATOM 3019 C CA . LYS A 1 380 ? -18.198 -9.892 9.933 1.00 87.38 380 LYS A CA 1
ATOM 3020 C C . LYS A 1 380 ? -18.995 -10.927 10.717 1.00 87.38 380 LYS A C 1
ATOM 3022 O O . LYS A 1 380 ? -20.110 -10.641 11.136 1.00 87.38 380 LYS A O 1
ATOM 3027 N N . ASN A 1 381 ? -18.443 -12.128 10.879 1.00 79.69 381 ASN A N 1
ATOM 3028 C CA . ASN A 1 381 ? -19.036 -13.211 11.655 1.00 79.69 381 ASN A CA 1
ATOM 3029 C C . ASN A 1 381 ? -17.934 -13.983 12.393 1.00 79.69 381 ASN A C 1
ATOM 3031 O O . ASN A 1 381 ? -17.467 -15.028 11.936 1.00 79.69 381 ASN A O 1
ATOM 3035 N N . ARG A 1 382 ? -17.489 -13.440 13.527 1.00 63.69 382 ARG A N 1
ATOM 3036 C CA . ARG A 1 382 ? -16.332 -13.967 14.266 1.00 63.69 382 ARG A CA 1
ATOM 3037 C C . ARG A 1 382 ? -16.525 -15.379 14.799 1.00 63.69 382 ARG A C 1
ATOM 3039 O O . ARG A 1 382 ? -15.548 -16.112 14.896 1.00 63.69 382 ARG A O 1
ATOM 3046 N N . GLU A 1 383 ? -17.761 -15.764 15.104 1.00 61.19 383 GLU A N 1
ATOM 3047 C CA . GLU A 1 383 ? -18.100 -17.105 15.600 1.00 61.19 383 GLU A CA 1
ATOM 3048 C C . GLU A 1 383 ? -17.786 -18.198 14.568 1.00 61.19 383 GLU A C 1
ATOM 3050 O O . GLU A 1 383 ? -17.581 -19.354 14.923 1.00 61.19 383 GLU A O 1
ATOM 3055 N N . SER A 1 384 ? -17.688 -17.824 13.288 1.00 59.34 384 SER A N 1
ATOM 3056 C CA . SER A 1 384 ? -17.342 -18.732 12.193 1.00 59.34 384 SER A CA 1
ATOM 3057 C C . SER A 1 384 ? -15.835 -18.848 11.907 1.00 59.34 384 SER A C 1
ATOM 3059 O O . SER A 1 384 ? -15.448 -19.543 10.966 1.00 59.34 384 SER A O 1
ATOM 3061 N N . ASN A 1 385 ? -14.968 -18.193 12.692 1.00 54.09 385 ASN A N 1
ATOM 3062 C CA . ASN A 1 385 ? -13.518 -18.299 12.518 1.00 54.09 385 ASN A CA 1
ATOM 3063 C C . ASN A 1 385 ? -12.973 -19.639 13.021 1.00 54.09 385 ASN A C 1
ATOM 3065 O O . ASN A 1 385 ? -13.132 -19.999 14.185 1.00 54.09 385 ASN A O 1
ATOM 3069 N N . VAL A 1 386 ? -12.251 -20.349 12.152 1.00 52.22 386 VAL A N 1
ATOM 3070 C CA . VAL A 1 386 ? -11.453 -21.521 12.535 1.00 52.22 386 VAL A CA 1
ATOM 3071 C C . VAL A 1 386 ? -10.159 -21.033 13.195 1.00 52.22 386 VAL A C 1
ATOM 3073 O O . VAL A 1 386 ? -9.464 -20.181 12.647 1.00 52.22 386 VAL A O 1
ATOM 3076 N N . VAL A 1 387 ? -9.835 -21.560 14.377 1.00 43.91 387 VAL A N 1
ATOM 3077 C CA . VAL A 1 387 ? -8.653 -21.182 15.171 1.00 43.91 387 VAL A CA 1
ATOM 3078 C C . VAL A 1 387 ? -7.368 -21.556 14.413 1.00 43.91 387 VAL A C 1
ATOM 3080 O O . VAL A 1 387 ? -7.000 -22.727 14.352 1.00 43.91 387 VAL A O 1
ATOM 3083 N N . GLY A 1 388 ? -6.683 -20.574 13.820 1.00 46.69 388 GLY A N 1
ATOM 3084 C CA . GLY A 1 388 ? -5.455 -20.771 13.041 1.00 46.69 388 GLY A CA 1
ATOM 3085 C C . GLY A 1 388 ? -4.550 -19.533 13.019 1.00 46.69 388 GLY A C 1
ATOM 3086 O O . GLY A 1 388 ? -4.975 -18.428 13.347 1.00 46.69 388 GLY A O 1
ATOM 3087 N N . THR A 1 389 ? -3.272 -19.719 12.672 1.00 44.16 389 THR A N 1
ATOM 3088 C CA . THR A 1 389 ? -2.285 -18.633 12.549 1.00 44.16 389 THR A CA 1
ATOM 3089 C C . THR A 1 389 ? -2.483 -17.841 11.254 1.00 44.16 389 THR A C 1
ATOM 3091 O O . THR A 1 389 ? -2.620 -18.421 10.179 1.00 44.16 389 THR A O 1
ATOM 3094 N N . VAL A 1 390 ? -2.459 -16.505 11.345 1.00 48.03 390 VAL A N 1
ATOM 3095 C CA . VAL A 1 390 ? -2.693 -15.615 10.196 1.00 48.03 390 VAL A CA 1
ATOM 3096 C C . VAL A 1 390 ? -1.535 -15.724 9.207 1.00 48.03 390 VAL A C 1
ATOM 3098 O O . VAL A 1 390 ? -0.391 -15.390 9.525 1.00 48.03 390 VAL A O 1
ATOM 3101 N N . ARG A 1 391 ? -1.842 -16.125 7.976 1.00 52.19 391 ARG A N 1
ATOM 3102 C CA . ARG A 1 391 ? -1.000 -15.894 6.800 1.00 52.19 391 ARG A CA 1
ATOM 3103 C C . ARG A 1 391 ? -1.910 -15.440 5.670 1.00 52.19 391 ARG A C 1
ATOM 3105 O O . ARG A 1 391 ? -2.995 -15.991 5.510 1.00 52.19 391 ARG A O 1
ATOM 3112 N N . ILE A 1 392 ? -1.478 -14.456 4.883 1.00 54.19 392 ILE A N 1
ATOM 3113 C CA . ILE A 1 392 ? -2.131 -14.178 3.601 1.00 54.19 392 ILE A CA 1
ATOM 3114 C C . ILE A 1 392 ? -1.971 -15.458 2.774 1.00 54.19 392 ILE A C 1
ATOM 3116 O O . ILE A 1 392 ? -0.858 -15.855 2.433 1.00 54.19 392 ILE A O 1
ATOM 3120 N N . ALA A 1 393 ? -3.076 -16.170 2.573 1.00 43.81 393 ALA A N 1
ATOM 3121 C CA . ALA A 1 393 ? -3.044 -17.500 1.996 1.00 43.81 393 ALA A CA 1
ATOM 3122 C C . ALA A 1 393 ? -2.869 -17.402 0.476 1.00 43.81 393 ALA A C 1
ATOM 3124 O O . ALA A 1 393 ? -3.740 -16.893 -0.236 1.00 43.81 393 ALA A O 1
ATOM 3125 N N . GLN A 1 394 ? -1.761 -17.941 -0.028 1.00 42.50 394 GLN A N 1
ATOM 3126 C CA . GLN A 1 394 ? -1.620 -18.253 -1.441 1.00 42.50 394 GLN A CA 1
ATOM 3127 C C . GLN A 1 394 ? -2.268 -19.622 -1.685 1.00 42.50 394 GLN A C 1
ATOM 3129 O O . GLN A 1 394 ? -1.951 -20.596 -1.002 1.00 42.50 394 GLN A O 1
ATOM 3134 N N . LEU A 1 395 ? -3.196 -19.713 -2.641 1.00 32.94 395 LEU A N 1
ATOM 3135 C CA . LEU A 1 395 ? -3.700 -21.009 -3.096 1.00 32.94 395 LEU A CA 1
ATOM 3136 C C . LEU A 1 395 ? -2.539 -21.781 -3.739 1.00 32.94 395 LEU A C 1
ATOM 3138 O O . LEU A 1 395 ? -2.126 -21.469 -4.852 1.00 32.94 395 LEU A O 1
ATOM 3142 N N . SER A 1 396 ? -2.012 -22.774 -3.025 1.00 35.97 396 SER A N 1
ATOM 3143 C CA . SER A 1 396 ? -1.156 -23.810 -3.602 1.00 35.97 396 SER A CA 1
ATOM 3144 C C . SER A 1 396 ? -2.004 -24.662 -4.546 1.00 35.97 396 SER A C 1
ATOM 3146 O O . SER A 1 396 ? -3.042 -25.194 -4.145 1.00 35.97 396 SER A O 1
ATOM 3148 N N . ARG A 1 397 ? -1.594 -24.785 -5.812 1.00 36.12 397 ARG A N 1
ATOM 3149 C CA . ARG A 1 397 ? -2.166 -25.791 -6.709 1.00 36.12 397 ARG A CA 1
ATOM 3150 C C . ARG A 1 397 ? -1.486 -27.122 -6.406 1.00 36.12 397 ARG A C 1
ATOM 3152 O O . ARG A 1 397 ? -0.276 -27.244 -6.576 1.00 36.12 397 ARG A O 1
ATOM 3159 N N . ASN A 1 398 ? -2.281 -28.113 -6.002 1.00 34.16 398 ASN A N 1
ATOM 3160 C CA . ASN A 1 398 ? -1.877 -29.515 -5.983 1.00 34.16 398 ASN A CA 1
ATOM 3161 C C . ASN A 1 398 ? -1.258 -29.873 -7.340 1.00 34.16 398 ASN A C 1
ATOM 3163 O O . ASN A 1 398 ? -1.940 -29.837 -8.368 1.00 34.16 398 ASN A O 1
ATOM 3167 N N . GLY A 1 399 ? 0.032 -30.202 -7.336 1.00 31.42 399 GLY A N 1
ATOM 3168 C CA . GLY A 1 399 ? 0.678 -30.850 -8.463 1.00 31.42 399 GLY A CA 1
ATOM 3169 C C . GLY A 1 399 ? 0.040 -32.219 -8.654 1.00 31.42 399 GLY A C 1
ATOM 3170 O O . GLY A 1 399 ? 0.309 -33.142 -7.890 1.00 31.42 399 GLY A O 1
ATOM 3171 N N . ASN A 1 400 ? -0.822 -32.349 -9.662 1.00 31.00 400 ASN A N 1
ATOM 3172 C CA . ASN A 1 400 ? -1.180 -33.655 -10.191 1.00 31.00 400 ASN A CA 1
ATOM 3173 C C . ASN A 1 400 ? 0.088 -34.244 -10.808 1.00 31.00 400 ASN A C 1
ATOM 3175 O O . ASN A 1 400 ? 0.481 -33.873 -11.914 1.00 31.00 400 ASN A O 1
ATOM 3179 N N . GLY A 1 401 ? 0.735 -35.137 -10.060 1.00 30.14 401 GLY A N 1
ATOM 3180 C CA . GLY A 1 401 ? 1.742 -36.036 -10.592 1.00 30.14 401 GLY A CA 1
ATOM 3181 C C . GLY A 1 401 ? 1.116 -36.840 -11.723 1.00 30.14 401 GLY A C 1
ATOM 3182 O O . GLY A 1 401 ? 0.244 -37.677 -11.495 1.00 30.14 401 GLY A O 1
ATOM 3183 N N . VAL A 1 402 ? 1.545 -36.555 -12.948 1.00 33.47 402 VAL A N 1
ATOM 3184 C CA . VAL A 1 402 ? 1.368 -37.477 -14.063 1.00 33.47 402 VAL A CA 1
ATOM 3185 C C . VAL A 1 402 ? 2.286 -38.652 -13.761 1.00 33.47 402 VAL A C 1
ATOM 3187 O O . VAL A 1 402 ? 3.509 -38.523 -13.767 1.00 33.47 402 VAL A O 1
ATOM 3190 N N . GLY A 1 403 ? 1.658 -39.760 -13.377 1.00 30.36 403 GLY A N 1
ATOM 3191 C CA . GLY A 1 403 ? 2.318 -41.026 -13.131 1.00 30.36 403 GLY A CA 1
ATOM 3192 C C . GLY A 1 403 ? 3.040 -41.514 -14.379 1.00 30.36 403 GLY A C 1
ATOM 3193 O O . GLY A 1 403 ? 2.543 -41.407 -15.498 1.00 30.36 403 GLY A O 1
ATOM 3194 N N . VAL A 1 404 ? 4.224 -42.045 -14.117 1.00 34.78 404 VAL A N 1
ATOM 3195 C CA . VAL A 1 404 ? 5.051 -42.859 -14.997 1.00 34.78 404 VAL A CA 1
ATOM 3196 C C . VAL A 1 404 ? 4.218 -43.971 -15.645 1.00 34.78 404 VAL A C 1
ATOM 3198 O O . VAL A 1 404 ? 3.512 -44.696 -14.945 1.00 34.78 404 VAL A O 1
ATOM 3201 N N . ASN A 1 405 ? 4.357 -44.108 -16.963 1.00 35.00 405 ASN A N 1
ATOM 3202 C CA . ASN A 1 405 ? 4.606 -45.378 -17.646 1.00 35.00 405 ASN A CA 1
ATOM 3203 C C . ASN A 1 405 ? 5.467 -45.108 -18.876 1.00 35.00 405 ASN A C 1
ATOM 3205 O O . ASN A 1 405 ? 5.092 -44.199 -19.653 1.00 35.00 405 ASN A O 1
#

Sequence (405 aa):
MNSTPPVPPTPLPPIPYTNSYALEVQETFVFYEDPIVIDKAIQKHWSDITNGPINFPVDASNTIQVFNRDDAPPYHIIYAYLIENTRIAQIIERLIYLYQHDETLGVASPDVVMHQNAMQWIMNTENLFYKTLSNTSYRNITSNVRPNAESARRNAYFRMFGIDLAFENTNNLDSGIAPYFKAKASNKDFIPLFEQFLGELWQAYINAQNTSGANSTDYQRIIDLATKIREMMLSRRGSAGNLTLNNYRFMNLSREEYASVGFVSWLYFIIAYNSPLVNFLGCQGNTASERLVNIGKKVGIEAHSKAQALFDMAPSAATLLRNIEFGSFELTAPDTWIRTVIESQTTNGGPAASPAQRAALIDILTVINNWEKATGHKIKNRESNVVGTVRIAQLSRNGNGVGVN

Foldseek 3Di:
DDDDDPDFPDDQPFPPPDDPPHPVVVLCLLLPQDLVVNLVVLQQVLCCLAVNHDDDAADPVRDDPGCDVSNHPLFDLLLLLLLVLQVLVVLLVLVLVCVVPHQLLHDQDPVDVLSSSLVSNSVSLCVNPVDQDDPPRLLRPDDPVRPDLVLSSQQLCCAQAVDGRQAADPVCPDDGHDPHDRDPRHNPCLVVLVLVLLLLLLLLLVLLQDPDDDNPRDLVSNLVSLQVSLCSNCVQQVHPDADRSNCLSVTHCSSSRSSSCVSSVSSLSCLQACGSNLVSSVQHDPGSSSSSQSSCVSSVHGTFPLSRLSNQLSSLVSVQNVCSNNCCCPPPPNSVLSSCLSNVPHPPPGDDHDPSSVVNNVSSVSNQVSVCVQFVQNSNCNVPGDDDDTDRDGDDDPPPPPDDD

Organism: NCBI:txid2321403